Protein 4CSD (pdb70)

Solvent-accessible surface area: 22928 Å² total; per-residue (Å²): 216,84,18,8,33,6,9,14,13,19,41,37,87,109,8,15,5,28,0,0,21,5,59,138,24,124,0,60,7,22,3,57,63,30,204,34,34,97,89,16,82,2,87,30,78,0,83,17,3,8,15,12,21,25,63,68,71,116,50,23,33,4,34,0,0,3,1,59,54,89,87,8,36,6,44,10,61,67,55,138,32,41,73,160,17,72,9,84,82,38,39,5,10,13,12,19,39,36,92,111,8,16,5,27,0,0,11,6,56,142,29,134,1,59,8,48,2,60,62,25,198,32,38,100,90,9,80,2,95,41,82,0,91,14,2,7,15,12,21,23,70,63,73,120,50,24,31,5,32,0,0,2,2,47,67,82,8,33,6,36,9,58,69,52,142,30,38,26,128,19,28,10,64,39,108,34,40,105,78,4,35,4,10,13,12,20,40,37,102,102,8,16,4,26,0,0,5,5,17,120,24,138,0,47,7,43,2,34,66,33,114,8,9,101,94,15,85,2,96,35,91,0,45,10,1,8,14,11,22,23,66,70,69,117,51,24,32,5,32,0,0,3,0,68,30,100,87,15,26,6,40,9,66,66,53,141,29,46,73,141,18,72,14,71,62,144,134,36,8,36,5,8,14,13,20,38,39,85,107,7,16,5,26,1,0,17,5,63,145,22,90,0,56,6,40,3,57,66,31,202,32,36,100,93,15,85,2,86,30,69,0,82,13,3,7,14,11,21,26,63,70,70,119,48,22,33,5,32,0,0,2,3,33,33,122,78,7,32,7,33,9,64,64,52,141,30,45,72,148,19,71,10,82,91,131,57,34,37,5,10,14,12,20,42,37,89,109,10,15,5,28,1,0,19,2,48,144,30,85,0,59,7,47,2,57,52,30,194,34,32,45,96,16,67,3,78,10,68,0,88,14,2,8,15,12,22,25,71,66,74,116,51,25,33,4,33,0,0,1,2,35,34,105,61,8,33,6,33,10,38,68,36,58,2,13,72,159,20,71,9,83,39,107,32,40,105,70,3,31,4,8,13,12,20,40,37,100,102,10,15,5,27,1,0,5,6,20,130,28,140,1,49,6,46,2,59,62,24,200,30,38,103,88,10,83,2,89,39,92,0,46,10,2,8,15,12,22,22,64,67,68,116,51,23,33,5,32,0,0,4,0,68,34,104,86,15,33,6,34,9,58,70,49,147,30,45,80,144,18,74,10,83,85

Sequence (533 aa):
MSSVQTAATSWGTVPSIRVYTANNGKITERCWDGKGWYTGAFNEPGDNVSVTSWLVGSAIHIRVYASTGTTTTEWCWDGNGWTKGAYTSDQTAATSWGTVPSIRVYTANNGKITERCWDGKGWYTGAFNEPGDNVSVTSWLVGSAIHIRVYASTGTTTEWCWDGNGWTKGAYTSSTVPGDQTAATSWGTVPSIRVYTANNGKITERCWDGKGWYTGAFNEPGDNVSVTSWLVGSAIHIRVYASTGTTTTEWCWDGNGWTKGAYTATSSVQTAATSWGTVPSIRVYTANNGKITERCWDGKGWYTGAFNEPGDNVSVTSWLVGSAIHIRVYASTGTTTTEWCWDGNGWTKGAYTSPGDQTAATSWGTVPSIRVYTANNGKITERCWDGKGWYTGAFNEPGDNVSVTSWLVGSAIHIRVYASTGTTTTEWCWDGNGWTKGAYTSSTVPGDQQTAATSWGTVPSIRVYTANNGKITERCWDGKGWYTGAFNEPGDNVSVTSWLVGSAIHIRVYASTGTTTTEWCWDGNGWTKGAYTA

InterPro domains:
  IPR012475 Fucose-specific lectin [PF07938] (7-86)

Organism: Ralstonia nicotianae (strain ATCC BAA-1114 / GMI1000) (NCBI:txid267608)

Foldseek 3Di:
DQWWAKEKEWDDDLIKIWIWTADPFKIWIWIDDNPDIDTDPDIDGAREKYKEWDDDVPWIKIWMWGDDPQFTWIWIDGPDDTDTDDDDDAYKEKYWDDDLIKMWIWHADPQKIWIWIDPNPDIDTDPDIDGANEKYKEWDDDDPWIKIWMWGDACWTWIWIDGDDDIDTDPDGDDAHHPKYKEKYWDDDLIKIWIWIQHPFKIWIWIDRNDDIDTDPDIDTANYKYKYWDDDDPWIKIWMWGIGHHFTWIWIDGPPDIDTDPDDPD/DWWAKEKEWDDDLIKMWIWIADPFKIWIWIDRNDDIDTDPDIDGAREKYKEWDDDVPWIKIWMWGHALVATWIWIDGPDDIDTDPDDDVVKYKEKYWDDDLIKMWMWIADPQKIWIWIDDNPDIDTDPDIDGAREKYKEWDDDPNWIKIWIFGHAQAFTWIWIDGPDDIDTDDDGDGAHHPKYKEKYWDDDLIKMWIWIQHPFKIWIWIDDNPDIDTDPDIDGANYKYKYWDDDDPWIKIWMWGIDHHDTWIWIDGDPDIDTDPDDD

Secondary structure (DSSP, 8-state):
--B-EEEEEEETTTTEEEEEEEETTEEEEEEESSS-EEEEEEEEE-SEEEEEEEEETTEEEEEEEEEETTEEEEEEESSSSEEE------EEEEEEETTTTEEEEEEEETTEEEEEEESSS-EEEEEEEEE-SEEEEEEEEETTEEEEEEEEE---EEEEEESSSSEEE-S------TT-EEEEEEETTTTEEEEEEEETTEEEEEEESSS-EEEEEEEEE-SEEEEEEEEETTEEEEEEEEEEBTEEEEEEESSSSEEE------/-B-EEEEEEETTTTEEEEEEEETTEEEEEEESSS-EEEEEEEEE-SEEEEEEEEETTEEEEEEEEEETTEEEEEEESSSSEEE--------EEEEEEETTTTEEEEEEEETTEEEEEEESSS-EEEEEEEEE-SEEEEEEEEETTEEEEEEEEE-SS-EEEEEESSSSEEE--------TT-EEEEEEETTTTEEEEEEEETTEEEEEEESSS-EEEEEEEEE-SEEEEEEEEETTEEEEEEEEEEBTEEEEEEESSS-EEE-----

Nearest PDB structures (foldseek):
  4csd-assembly2_B  TM=1.000E+00  e=1.097E-44  Ralstonia solanacearum
  7e7v-assembly2_B  TM=9.942E-01  e=5.609E-43  Ralstonia solanacearum
  7e7v-assembly1_A  TM=9.937E-01  e=2.048E-42  Ralstonia solanacearum
  7e7v-assembly3_C  TM=9.936E-01  e=6.364E-41  Ralstonia solanacearum
  7e7w-assembly3_C  TM=9.956E-01  e=1.343E-40  Ralstonia solanacearum

B-factor: mean 14.59, std 8.82, range [5.54, 59.97]

Radius of gyration: 27.7 Å; Cα contacts (8 Å, |Δi|>4): 1555; chains: 2; bounding box: 58×45×82 Å

Structure (mmCIF, N/CA/C/O backbone):
data_4CSD
#
_entry.id   4CSD
#
_cell.length_a   36.420
_cell.length_b   75.910
_cell.length_c   85.780
_cell.angle_alpha   90.00
_cell.angle_beta   102.23
_cell.angle_gamma   90.00
#
_symmetry.space_group_name_H-M   'P 1 21 1'
#
loop_
_entity.id
_entity.type
_entity.pdbx_description
1 polymer 'FUCOSE-BINDING LECTIN PROTEIN'
2 non-polymer 'methyl alpha-L-fucopyranoside'
3 non-polymer GLYCEROL
4 water water
#
loop_
_atom_site.group_PDB
_atom_site.id
_atom_site.type_symbol
_atom_site.label_atom_id
_atom_site.label_alt_id
_atom_site.label_comp_id
_atom_site.label_asym_id
_atom_site.label_entity_id
_atom_site.label_seq_id
_atom_site.pdbx_PDB_ins_code
_atom_site.Cartn_x
_atom_site.Cartn_y
_atom_site.Cartn_z
_atom_site.occupancy
_atom_site.B_iso_or_equiv
_atom_site.auth_seq_id
_atom_site.auth_comp_id
_atom_site.auth_asym_id
_atom_site.auth_atom_id
_atom_site.pdbx_PDB_model_num
ATOM 1 N N . MET A 1 1 ? 18.934 -19.472 30.810 1.00 30.91 0 MET A N 1
ATOM 2 C CA . MET A 1 1 ? 17.908 -19.779 31.839 1.00 28.11 0 MET A CA 1
ATOM 3 C C . MET A 1 1 ? 17.811 -21.296 31.894 1.00 29.33 0 MET A C 1
ATOM 4 O O . MET A 1 1 ? 18.195 -21.954 30.959 1.00 31.45 0 MET A O 1
ATOM 9 N N . SER A 1 2 ? 17.375 -21.851 33.020 1.00 33.32 1 SER A N 1
ATOM 10 C CA . SER A 1 2 ? 17.269 -23.298 33.152 1.00 31.17 1 SER A CA 1
ATOM 11 C C . SER A 1 2 ? 16.124 -23.865 32.332 1.00 27.63 1 SER A C 1
ATOM 12 O O . SER A 1 2 ? 16.112 -25.074 32.093 1.00 30.94 1 SER A O 1
ATOM 15 N N . SER A 1 3 ? 15.159 -23.030 31.922 1.00 26.97 2 SER A N 1
ATOM 16 C CA . SER A 1 3 ? 14.124 -23.487 31.008 1.00 25.46 2 SER A CA 1
ATOM 17 C C . SER A 1 3 ? 13.416 -22.346 30.236 1.00 23.33 2 SER A C 1
ATOM 18 O O . SER A 1 3 ? 13.448 -21.161 30.568 1.00 23.51 2 SER A O 1
ATOM 21 N N . VAL A 1 4 ? 12.754 -22.734 29.171 1.00 21.47 3 VAL A N 1
ATOM 22 C CA . VAL A 1 4 ? 11.872 -21.812 28.523 1.00 18.86 3 VAL A CA 1
ATOM 23 C C . VAL A 1 4 ? 10.704 -21.544 29.535 1.00 18.63 3 VAL A C 1
ATOM 24 O O . VAL A 1 4 ? 10.566 -22.225 30.568 1.00 18.82 3 VAL A O 1
ATOM 28 N N . GLN A 1 5 ? 9.897 -20.541 29.228 1.00 12.72 4 GLN A N 1
ATOM 29 C CA . GLN A 1 5 ? 8.751 -20.161 30.017 1.00 10.84 4 GLN A CA 1
ATOM 30 C C . GLN A 1 5 ? 7.555 -20.177 29.093 1.00 10.06 4 GLN A C 1
ATOM 31 O O . GLN A 1 5 ? 7.622 -19.637 27.974 1.00 12.59 4 GLN A O 1
ATOM 37 N N . THR A 1 6 ? 6.450 -20.771 29.522 1.00 8.89 5 THR A N 1
ATOM 38 C CA . THR A 1 6 ? 5.285 -20.901 28.647 1.00 8.44 5 THR A CA 1
ATOM 39 C C . THR A 1 6 ? 4.028 -20.305 29.260 1.00 7.55 5 THR A C 1
ATOM 40 O O . THR A 1 6 ? 3.917 -20.070 30.477 1.00 8.66 5 THR A O 1
ATOM 44 N N . ALA A 1 7 ? 3.051 -20.095 28.386 1.00 7.24 6 ALA A N 1
ATOM 45 C CA . ALA A 1 7 ? 1.712 -19.667 28.781 1.00 6.96 6 ALA A CA 1
ATOM 46 C C . ALA A 1 7 ? 0.750 -20.329 27.822 1.00 6.60 6 ALA A C 1
ATOM 47 O O . ALA A 1 7 ? 1.078 -20.508 26.652 1.00 8.32 6 ALA A O 1
ATOM 49 N N . ALA A 1 8 ? -0.415 -20.749 28.284 1.00 6.60 7 ALA A N 1
ATOM 50 C CA . ALA A 1 8 ? -1.346 -21.518 27.471 1.00 6.46 7 ALA A CA 1
ATOM 51 C C . ALA A 1 8 ? -2.782 -21.014 27.635 1.00 6.20 7 ALA A C 1
ATOM 52 O O . ALA A 1 8 ? -3.166 -20.610 28.727 1.00 7.25 7 ALA A O 1
ATOM 54 N N . THR A 1 9 ? -3.565 -21.121 26.586 1.00 6.14 8 THR A N 1
ATOM 55 C CA . THR A 1 9 ? -4.989 -20.834 26.617 1.00 6.19 8 THR A CA 1
ATOM 56 C C . THR A 1 9 ? -5.688 -21.811 25.679 1.00 6.61 8 THR A C 1
ATOM 57 O O . THR A 1 9 ? -5.104 -22.385 24.796 1.00 7.22 8 THR A O 1
ATOM 61 N N . SER A 1 10 ? -6.976 -21.940 25.831 1.00 6.50 9 SER A N 1
ATOM 62 C CA . SER A 1 10 ? -7.767 -22.857 25.037 1.00 7.07 9 SER A CA 1
ATOM 63 C C . SER A 1 10 ? -9.199 -22.349 24.944 1.00 7.73 9 SER A C 1
ATOM 64 O O . SER A 1 10 ? -9.658 -21.577 25.775 1.00 8.53 9 SER A O 1
ATOM 67 N N . TRP A 1 11 ? -9.924 -22.788 23.941 1.00 7.11 10 TRP A N 1
ATOM 68 C CA . TRP A 1 11 ? -11.318 -22.405 23.753 1.00 8.20 10 TRP A CA 1
ATOM 69 C C . TRP A 1 11 ? -12.090 -23.463 23.036 1.00 8.71 10 TRP A C 1
ATOM 70 O O . TRP A 1 11 ? -11.580 -24.220 22.231 1.00 9.23 10 TRP A O 1
ATOM 81 N N . GLY A 1 12 ? -13.396 -23.422 23.284 1.00 10.35 11 GLY A N 1
ATOM 82 C CA . GLY A 1 12 ? -14.340 -24.347 22.650 1.00 12.98 11 GLY A CA 1
ATOM 83 C C . GLY A 1 12 ? -14.177 -25.783 23.146 1.00 12.13 11 GLY A C 1
ATOM 84 O O . GLY A 1 12 ? -13.549 -26.041 24.170 1.00 16.30 11 GLY A O 1
ATOM 85 N N . THR A 1 13 ? -14.790 -26.705 22.453 1.00 15.26 12 THR A N 1
ATOM 86 C CA . THR A 1 13 ? -14.760 -28.089 22.880 1.00 14.43 12 THR A CA 1
ATOM 87 C C . THR A 1 13 ? -13.939 -28.965 21.965 1.00 15.99 12 THR A C 1
ATOM 88 O O . THR A 1 13 ? -13.822 -30.146 22.235 1.00 19.20 12 THR A O 1
ATOM 92 N N . VAL A 1 14 ? -13.389 -28.420 20.866 1.00 13.89 13 VAL A N 1
ATOM 93 C CA . VAL A 1 14 ? -12.554 -29.219 19.998 1.00 12.55 13 VAL A CA 1
ATOM 94 C C . VAL A 1 14 ? -11.369 -29.827 20.781 1.00 12.98 13 VAL A C 1
ATOM 95 O O . VAL A 1 14 ? -11.163 -31.034 20.716 1.00 14.46 13 VAL A O 1
ATOM 99 N N . PRO A 1 15 ? -10.612 -29.045 21.537 1.00 11.77 14 PRO A N 1
ATOM 100 C CA . PRO A 1 15 ? -10.600 -27.595 21.611 1.00 10.72 14 PRO A CA 1
ATOM 101 C C . PRO A 1 15 ? -9.596 -27.017 20.630 1.00 9.02 14 PRO A C 1
ATOM 102 O O . PRO A 1 15 ? -8.853 -27.752 19.990 1.00 9.28 14 PRO A O 1
ATOM 106 N N . SER A 1 16 ? -9.518 -25.694 20.568 1.00 8.20 15 SER A N 1
ATOM 107 C CA . SER A 1 16 ? -8.298 -25.045 20.088 1.00 7.50 15 SER A CA 1
ATOM 108 C C . SER A 1 16 ? -7.425 -24.702 21.301 1.00 6.56 15 SER A C 1
ATOM 109 O O . SER A 1 16 ? -7.933 -24.319 22.338 1.00 7.63 15 SER A O 1
ATOM 112 N N . ILE A 1 17 ? -6.125 -24.857 21.168 1.00 6.33 16 ILE A N 1
ATOM 113 C CA . ILE A 1 17 ? -5.139 -24.512 22.188 1.00 5.88 16 ILE A CA 1
ATOM 114 C C . ILE A 1 17 ? -4.072 -23.643 21.568 1.00 5.74 16 ILE A C 1
ATOM 115 O O . ILE A 1 17 ? -3.670 -23.882 20.444 1.00 6.44 16 ILE A O 1
ATOM 120 N N . ARG A 1 18 ? -3.573 -22.677 22.311 1.00 6.50 17 ARG A N 1
ATOM 121 C CA . ARG A 1 18 ? -2.391 -21.890 21.899 1.00 6.04 17 ARG A CA 1
ATOM 122 C C . ARG A 1 18 ? -1.417 -21.913 23.034 1.00 5.66 17 ARG A C 1
ATOM 123 O O . ARG A 1 18 ? -1.806 -21.614 24.174 1.00 6.57 17 ARG A O 1
ATOM 131 N N . VAL A 1 19 ? -0.165 -22.252 22.765 1.00 5.83 18 VAL A N 1
ATOM 132 C CA . VAL A 1 19 ? 0.895 -22.265 23.755 1.00 6.28 18 VAL A CA 1
ATOM 133 C C . VAL A 1 19 ? 1.972 -21.300 23.295 1.00 5.89 18 VAL A C 1
ATOM 134 O O . VAL A 1 19 ? 2.512 -21.436 22.200 1.00 6.89 18 VAL A O 1
ATOM 138 N N . TYR A 1 20 ? 2.272 -20.334 24.139 1.00 6.76 19 TYR A N 1
ATOM 139 C CA . TYR A 1 20 ? 3.294 -19.327 23.863 1.00 6.92 19 TYR A CA 1
ATOM 140 C C . TYR A 1 20 ? 4.537 -19.672 24.644 1.00 7.55 19 TYR A C 1
ATOM 141 O O . TYR A 1 20 ? 4.437 -19.971 25.808 1.00 8.59 19 TYR A O 1
ATOM 150 N N . THR A 1 21 ? 5.699 -19.644 24.002 1.00 7.27 20 THR A N 1
ATOM 151 C CA . THR A 1 21 ? 6.966 -19.955 24.651 1.00 8.83 20 THR A CA 1
ATOM 152 C C . THR A 1 21 ? 7.927 -18.788 24.511 1.00 7.82 20 THR A C 1
ATOM 153 O O . THR A 1 21 ? 8.202 -18.374 23.400 1.00 8.59 20 THR A O 1
ATOM 157 N N . ALA A 1 22 ? 8.440 -18.297 25.623 1.00 8.68 21 ALA A N 1
ATOM 158 C CA . ALA A 1 22 ? 9.528 -17.332 25.678 1.00 9.02 21 ALA A CA 1
ATOM 159 C C . ALA A 1 22 ? 10.827 -18.087 25.751 1.00 9.98 21 ALA A C 1
ATOM 160 O O . ALA A 1 22 ? 11.050 -18.863 26.672 1.00 12.91 21 ALA A O 1
ATOM 162 N N . ASN A 1 23 ? 11.684 -17.867 24.773 1.00 10.47 22 ASN A N 1
ATOM 163 C CA . ASN A 1 23 ? 12.989 -18.511 24.727 1.00 14.01 22 ASN A CA 1
ATOM 164 C C . ASN A 1 23 ? 13.997 -17.492 24.263 1.00 10.95 22 ASN A C 1
ATOM 165 O O . ASN A 1 23 ? 13.931 -17.001 23.148 1.00 11.52 22 ASN A O 1
ATOM 170 N N . ASN A 1 24 ? 14.949 -17.190 25.128 1.00 12.11 23 ASN A N 1
ATOM 171 C CA . ASN A 1 24 ? 16.030 -16.261 24.834 1.00 14.57 23 ASN A CA 1
ATOM 172 C C . ASN A 1 24 ? 15.549 -14.982 24.159 1.00 11.92 23 ASN A C 1
ATOM 173 O O . ASN A 1 24 ? 16.039 -14.577 23.137 1.00 13.77 23 ASN A O 1
ATOM 178 N N . GLY A 1 25 ? 14.536 -14.384 24.764 1.00 11.21 24 GLY A N 1
ATOM 179 C CA . GLY A 1 25 ? 14.095 -13.097 24.376 1.00 11.71 24 GLY A CA 1
ATOM 180 C C . GLY A 1 25 ? 13.076 -13.038 23.251 1.00 10.61 24 GLY A C 1
ATOM 181 O O . GLY A 1 25 ? 12.673 -11.977 22.879 1.00 11.64 24 GLY A O 1
ATOM 182 N N . LYS A 1 26 ? 12.649 -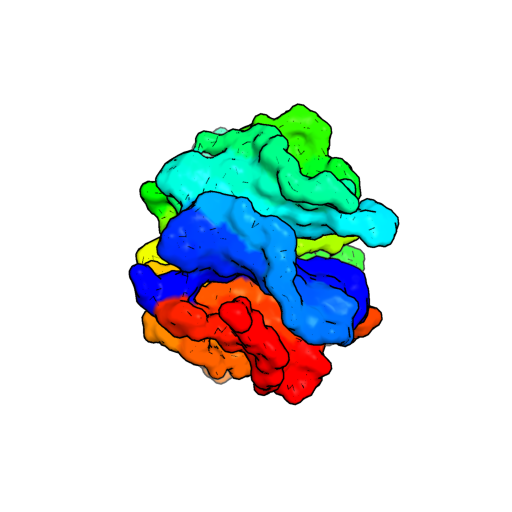14.175 22.721 1.00 9.03 25 LYS A N 1
ATOM 183 C CA . LYS A 1 26 ? 11.646 -14.236 21.694 1.00 9.76 25 LYS A CA 1
ATOM 184 C C . LYS A 1 26 ? 10.506 -15.138 22.119 1.00 8.69 25 LYS A C 1
ATOM 185 O O . LYS A 1 26 ? 10.719 -16.203 22.638 1.00 10.22 25 LYS A O 1
ATOM 191 N N . ILE A 1 27 ? 9.293 -14.676 21.864 1.00 8.09 26 ILE A N 1
ATOM 192 C CA . ILE A 1 27 ? 8.103 -15.460 22.128 1.00 8.84 26 ILE A CA 1
ATOM 193 C C . ILE A 1 27 ? 7.512 -15.942 20.821 1.00 8.41 26 ILE A C 1
ATOM 194 O O . ILE A 1 27 ? 7.297 -15.135 19.922 1.00 8.96 26 ILE A O 1
ATOM 199 N N . THR A 1 28 ? 7.271 -17.234 20.726 1.00 8.21 27 THR A N 1
ATOM 200 C CA . THR A 1 28 ? 6.644 -17.850 19.566 1.00 8.56 27 THR A CA 1
ATOM 201 C C . THR A 1 28 ? 5.448 -18.663 20.058 1.00 7.10 27 THR A C 1
ATOM 202 O O . THR A 1 28 ? 5.231 -18.795 21.263 1.00 8.20 27 THR A O 1
ATOM 206 N N . GLU A 1 29 ? 4.711 -19.243 19.126 1.00 7.78 28 GLU A N 1
ATOM 207 C CA . GLU A 1 29 ? 3.395 -19.802 19.361 1.00 7.09 28 GLU A CA 1
ATOM 208 C C . GLU A 1 29 ? 3.238 -21.136 18.653 1.00 6.53 28 GLU A C 1
ATOM 209 O O . GLU A 1 29 ? 3.578 -21.268 17.477 1.00 8.12 28 GLU A O 1
ATOM 215 N N . ARG A 1 30 ? 2.713 -22.129 19.375 1.00 6.43 29 ARG A N 1
ATOM 216 C CA . ARG A 1 30 ? 2.329 -23.418 18.816 1.00 6.66 29 ARG A CA 1
ATOM 217 C C . ARG A 1 30 ? 0.826 -23.544 18.979 1.00 6.65 29 ARG A C 1
ATOM 218 O O . ARG A 1 30 ? 0.278 -23.146 20.018 1.00 7.60 29 ARG A O 1
ATOM 226 N N . CYS A 1 31 ? 0.157 -24.132 18.009 1.00 6.75 30 CYS A N 1
ATOM 227 C CA . CYS A 1 31 ? -1.292 -24.104 17.878 1.00 7.08 30 CYS A CA 1
ATOM 228 C C . CYS A 1 31 ? -1.845 -25.481 17.670 1.00 6.69 30 CYS A C 1
ATOM 229 O O . CYS A 1 31 ? -1.290 -26.258 16.911 1.00 7.34 30 CYS A O 1
ATOM 232 N N . TRP A 1 32 ? -2.984 -25.745 18.289 1.00 7.13 31 TRP A N 1
ATOM 233 C CA . TRP A 1 32 ? -3.765 -26.954 18.054 1.00 6.67 31 TRP A CA 1
ATOM 234 C C . TRP A 1 32 ? -5.186 -26.569 17.705 1.00 7.45 31 TRP A C 1
ATOM 235 O O . TRP A 1 32 ? -5.773 -25.814 18.431 1.00 7.17 31 TRP A O 1
ATOM 246 N N . ASP A 1 33 ? -5.703 -27.045 16.589 1.00 7.76 32 ASP A N 1
ATOM 247 C CA . ASP A 1 33 ? -7.069 -26.843 16.210 1.00 8.41 32 ASP A CA 1
ATOM 248 C C . ASP A 1 33 ? -7.766 -28.196 15.956 1.00 9.40 32 ASP A C 1
ATOM 249 O O . ASP A 1 33 ? -8.795 -28.244 15.279 1.00 13.51 32 ASP A O 1
ATOM 254 N N . GLY A 1 34 ? -7.258 -29.277 16.533 1.00 8.96 33 GLY A N 1
ATOM 255 C CA . GLY A 1 34 ? -7.870 -30.595 16.426 1.00 9.49 33 GLY A CA 1
ATOM 256 C C . GLY A 1 34 ? -7.174 -31.589 15.547 1.00 10.29 33 GLY A C 1
ATOM 257 O O . GLY A 1 34 ? -7.475 -32.772 15.595 1.00 12.12 33 GLY A O 1
ATOM 258 N N . LYS A 1 35 ? -6.186 -31.144 14.773 1.00 10.13 34 LYS A N 1
ATOM 259 C CA . LYS A 1 35 ? -5.596 -31.917 13.690 1.00 11.55 34 LYS A CA 1
ATOM 260 C C . LYS A 1 35 ? -4.080 -31.745 13.611 1.00 10.44 34 LYS A C 1
ATOM 261 O O . LYS A 1 35 ? -3.550 -31.603 12.523 1.00 13.25 34 LYS A O 1
ATOM 267 N N . GLY A 1 36 ? -3.381 -31.723 14.719 1.00 10.13 35 GLY A N 1
ATOM 268 C CA . GLY A 1 36 ? -1.926 -31.611 14.797 1.00 9.60 35 GLY A CA 1
ATOM 269 C C . GLY A 1 36 ? -1.467 -30.220 15.225 1.00 8.53 35 GLY A C 1
ATOM 270 O O . GLY A 1 36 ? -2.074 -29.208 14.901 1.00 10.91 35 GLY A O 1
ATOM 271 N N . TRP A 1 37 ? -0.343 -30.201 15.890 1.00 8.10 36 TRP A N 1
ATOM 272 C CA . TRP A 1 37 ? 0.279 -28.975 16.295 1.00 8.04 36 TRP A CA 1
ATOM 273 C C . TRP A 1 37 ? 0.976 -28.318 15.133 1.00 8.50 36 TRP A C 1
ATOM 274 O O . TRP A 1 37 ? 1.584 -28.956 14.273 1.00 9.61 36 TRP A O 1
ATOM 285 N N . TYR A 1 38 ? 0.931 -26.984 15.125 1.00 8.51 37 TYR A N 1
ATOM 286 C CA . TYR A 1 38 ? 1.600 -26.196 14.082 1.00 8.20 37 TYR A CA 1
ATOM 287 C C . TYR A 1 38 ? 2.079 -24.860 14.637 1.00 7.64 37 TYR A C 1
ATOM 288 O O . TYR A 1 38 ? 1.655 -24.431 15.693 1.00 8.25 37 TYR A O 1
ATOM 297 N N . THR A 1 39 ? 3.003 -24.242 13.951 1.00 8.27 38 THR A N 1
ATOM 298 C CA . THR A 1 39 ? 3.540 -22.955 14.357 1.00 8.67 38 THR A CA 1
ATOM 299 C C . THR A 1 39 ? 2.636 -21.803 13.937 1.00 8.11 38 THR A C 1
ATOM 300 O O . THR A 1 39 ? 2.258 -21.699 12.788 1.00 9.32 38 THR A O 1
ATOM 304 N N . GLY A 1 40 ? 2.276 -20.979 14.909 1.00 8.49 39 GLY A N 1
ATOM 305 C CA . GLY A 1 40 ? 1.398 -19.868 14.676 1.00 7.83 39 GLY A CA 1
ATOM 306 C C . GLY A 1 40 ? 2.093 -18.616 14.187 1.00 7.09 39 GLY A C 1
ATOM 307 O O . GLY A 1 40 ? 3.303 -18.537 14.110 1.00 9.14 39 GLY A O 1
ATOM 308 N N . ALA A 1 41 ? 1.263 -17.640 13.902 1.00 8.04 40 ALA A N 1
ATOM 309 C CA . ALA A 1 41 ? 1.700 -16.341 13.417 1.00 8.78 40 ALA A CA 1
ATOM 310 C C . ALA A 1 41 ? 2.423 -15.506 14.466 1.00 8.98 40 ALA A C 1
ATOM 311 O O . ALA A 1 41 ? 3.146 -14.602 14.111 1.00 11.63 40 ALA A O 1
ATOM 313 N N . PHE A 1 42 ? 2.184 -15.742 15.746 1.00 8.91 41 PHE A N 1
ATOM 314 C CA . PHE A 1 42 ? 2.700 -14.866 16.796 1.00 7.97 41 PHE A CA 1
ATOM 315 C C . PHE A 1 42 ? 4.216 -14.926 16.862 1.00 9.05 41 PHE A C 1
ATOM 316 O O . PHE A 1 42 ? 4.791 -15.970 17.063 1.00 10.19 41 PHE A O 1
ATOM 324 N N . ASN A 1 43 ? 4.838 -13.756 16.784 1.00 9.54 42 ASN A N 1
ATOM 325 C CA . ASN A 1 43 ? 6.270 -13.669 17.007 1.00 10.38 42 ASN A CA 1
ATOM 326 C C . ASN A 1 43 ? 6.588 -12.282 17.519 1.00 11.09 42 ASN A C 1
ATOM 327 O O . ASN A 1 43 ? 6.419 -11.295 16.801 1.00 11.80 42 ASN A O 1
ATOM 332 N N . GLU A 1 44 ? 6.949 -12.184 18.791 1.00 8.70 43 GLU A N 1
ATOM 333 C CA . GLU A 1 44 ? 7.252 -10.906 19.406 1.00 8.92 43 GLU A CA 1
ATOM 334 C C . GLU A 1 44 ? 8.341 -11.053 20.427 1.00 8.77 43 GLU A C 1
ATOM 335 O O . GLU A 1 44 ? 8.473 -12.104 21.026 1.00 9.85 43 GLU A O 1
ATOM 341 N N . PRO A 1 45 ? 9.075 -9.944 20.713 1.00 9.81 44 PRO A N 1
ATOM 342 C CA . PRO A 1 45 ? 10.089 -10.016 21.743 1.00 9.85 44 PRO A CA 1
ATOM 343 C C . PRO A 1 45 ? 9.496 -10.162 23.137 1.00 10.23 44 PRO A C 1
ATOM 344 O O . PRO A 1 45 ? 8.411 -9.675 23.415 1.00 11.68 44 PRO A O 1
ATOM 348 N N . GLY A 1 46 ? 10.197 -10.877 23.976 1.00 10.34 45 GLY A N 1
ATOM 349 C CA . GLY A 1 46 ? 9.832 -11.017 25.361 1.00 12.31 45 GLY A CA 1
ATOM 350 C C . GLY A 1 46 ? 10.646 -12.074 26.065 1.00 10.76 45 GLY A C 1
ATOM 351 O O . GLY A 1 46 ? 10.989 -13.087 25.487 1.00 11.92 45 GLY A O 1
ATOM 352 N N . ASP A 1 47 ? 10.906 -11.853 27.359 1.00 12.39 46 ASP A N 1
ATOM 353 C CA . ASP A 1 47 ? 11.527 -12.837 28.211 1.00 13.75 46 ASP A CA 1
ATOM 354 C C . ASP A 1 47 ? 10.491 -13.591 29.039 1.00 12.62 46 ASP A C 1
ATOM 355 O O . ASP A 1 47 ? 10.790 -14.649 29.580 1.00 16.42 46 ASP A O 1
ATOM 360 N N . ASN A 1 48 ? 9.305 -12.995 29.172 1.00 12.69 47 ASN A N 1
ATOM 361 C CA . ASN A 1 48 ? 8.227 -13.519 30.002 1.00 12.45 47 ASN A CA 1
ATOM 362 C C . ASN A 1 48 ? 6.942 -13.344 29.255 1.00 11.10 47 ASN A C 1
ATOM 363 O O . ASN A 1 48 ? 6.764 -12.347 28.589 1.00 10.45 47 ASN A O 1
ATOM 368 N N . VAL A 1 49 ? 6.022 -14.290 29.404 1.00 9.70 48 VAL A N 1
ATOM 369 C CA . VAL A 1 49 ? 4.746 -14.236 28.718 1.00 8.01 48 VAL A CA 1
ATOM 370 C C . VAL A 1 49 ? 3.608 -14.729 29.594 1.00 7.42 48 VAL A C 1
ATOM 371 O O . VAL A 1 49 ? 3.738 -15.678 30.331 1.00 8.62 48 VAL A O 1
ATOM 375 N N . SER A 1 50 ? 2.467 -14.074 29.462 1.00 7.55 49 SER A N 1
ATOM 376 C CA . SER A 1 50 ? 1.195 -14.592 29.974 1.00 6.61 49 SER A CA 1
ATOM 377 C C . SER A 1 50 ? 0.146 -14.372 28.902 1.00 6.82 49 SER A C 1
ATOM 378 O O . SER A 1 50 ? 0.343 -13.610 27.942 1.00 7.15 49 SER A O 1
ATOM 381 N N . VAL A 1 51 ? -0.990 -15.045 29.037 1.00 6.17 50 VAL A N 1
ATOM 382 C CA . VAL A 1 51 ? -2.049 -15.012 28.035 1.00 6.04 50 VAL A CA 1
ATOM 383 C C . VAL A 1 51 ? -3.405 -15.163 28.690 1.00 5.55 50 VAL A C 1
ATOM 384 O O . VAL A 1 51 ? -3.550 -15.849 29.698 1.00 7.05 50 VAL A O 1
ATOM 388 N N . THR A 1 52 ? -4.420 -14.576 28.087 1.00 6.43 51 THR A N 1
ATOM 389 C CA . THR A 1 52 ? -5.839 -14.871 28.360 1.00 5.74 51 THR A CA 1
ATOM 390 C C . THR A 1 52 ? -6.599 -14.780 27.056 1.00 5.96 51 THR A C 1
ATOM 391 O O . THR A 1 52 ? -6.151 -14.147 26.114 1.00 6.87 51 THR A O 1
ATOM 395 N N . SER A 1 53 ? -7.773 -15.390 26.981 1.00 7.00 52 SER A N 1
ATOM 396 C CA . SER A 1 53 ? -8.588 -15.337 25.811 1.00 7.38 52 SER A CA 1
ATOM 397 C C . SER A 1 53 ? -10.043 -15.473 26.184 1.00 6.72 52 SER A C 1
ATOM 398 O O . SER A 1 53 ? -10.373 -15.982 27.234 1.00 7.03 52 SER A O 1
ATOM 401 N N . TRP A 1 54 ? -10.922 -15.097 25.275 1.00 6.13 53 TRP A N 1
ATOM 402 C CA . TRP A 1 54 ? -12.362 -15.199 25.443 1.00 6.94 53 TRP A CA 1
ATOM 403 C C . TRP A 1 54 ? -13.018 -15.270 24.060 1.00 7.50 53 TRP A C 1
ATOM 404 O O . TRP A 1 54 ? -12.506 -14.720 23.107 1.00 7.52 53 TRP A O 1
ATOM 415 N N . LEU A 1 55 ? -14.186 -15.897 24.012 1.00 8.39 54 LEU A N 1
ATOM 416 C CA . LEU A 1 55 ? -14.994 -15.969 22.806 1.00 8.51 54 LEU A CA 1
ATOM 417 C C . LEU A 1 55 ? -16.110 -14.908 22.824 1.00 9.04 54 LEU A C 1
ATOM 418 O O . LEU A 1 55 ? -16.656 -14.616 23.877 1.00 9.74 54 LEU A O 1
ATOM 423 N N . VAL A 1 56 ? -16.401 -14.340 21.659 1.00 9.58 55 VAL A N 1
ATOM 424 C CA . VAL A 1 56 ? -17.643 -13.637 21.447 1.00 11.27 55 VAL A CA 1
ATOM 425 C C . VAL A 1 56 ? -18.315 -14.390 20.326 1.00 11.06 55 VAL A C 1
ATOM 426 O O . VAL A 1 56 ? -17.843 -14.376 19.206 1.00 13.42 55 VAL A O 1
ATOM 430 N N . GLY A 1 57 ? -19.402 -15.090 20.624 1.00 13.21 56 GLY A N 1
ATOM 431 C CA . GLY A 1 57 ? -19.928 -16.024 19.623 1.00 16.77 56 GLY A CA 1
ATOM 432 C C . GLY A 1 57 ? -18.849 -17.050 19.249 1.00 13.80 56 GLY A C 1
ATOM 433 O O . GLY A 1 57 ? -18.254 -17.649 20.118 1.00 19.26 56 GLY A O 1
ATOM 434 N N . SER A 1 58 ? -18.573 -17.224 17.961 1.00 16.76 57 SER A N 1
ATOM 435 C CA . SER A 1 58 ? -17.550 -18.166 17.533 1.00 19.11 57 SER A CA 1
ATOM 436 C C . SER A 1 58 ? -16.182 -17.540 17.368 1.00 19.43 57 SER A C 1
ATOM 437 O O . SER A 1 58 ? -15.254 -18.238 16.981 1.00 22.65 57 SER A O 1
ATOM 440 N N . ALA A 1 59 ? -16.071 -16.235 17.617 1.00 16.29 58 ALA A N 1
ATOM 441 C CA . ALA A 1 59 ? -14.835 -15.504 17.387 1.00 13.99 58 ALA A CA 1
ATOM 442 C C . ALA A 1 59 ? -13.958 -15.483 18.627 1.00 11.79 58 ALA A C 1
ATOM 443 O O . ALA A 1 59 ? -14.374 -14.963 19.677 1.00 10.52 58 ALA A O 1
ATOM 445 N N . ILE A 1 60 ? -12.729 -15.952 18.481 1.00 10.65 59 ILE A N 1
ATOM 446 C CA . ILE A 1 60 ? -11.755 -15.896 19.568 1.00 8.30 59 ILE A CA 1
ATOM 447 C C . ILE A 1 60 ? -11.063 -14.532 19.622 1.00 8.44 59 ILE A C 1
ATOM 448 O O . ILE A 1 60 ? -10.741 -13.924 18.607 1.00 9.24 59 ILE A O 1
ATOM 453 N N . HIS A 1 61 ? -10.790 -14.106 20.827 1.00 8.11 60 HIS A N 1
ATOM 454 C CA . HIS A 1 61 ? -10.015 -12.910 21.116 1.00 7.78 60 HIS A CA 1
ATOM 455 C C . HIS A 1 61 ? -8.945 -13.348 22.089 1.00 6.72 60 HIS A C 1
ATOM 456 O O . HIS A 1 61 ? -9.247 -13.932 23.116 1.00 7.67 60 HIS A O 1
ATOM 463 N N . ILE A 1 62 ? -7.701 -13.032 21.776 1.00 5.80 61 ILE A N 1
ATOM 464 C CA . ILE A 1 62 ? -6.571 -13.438 22.583 1.00 6.23 61 ILE A CA 1
ATOM 465 C C . ILE A 1 62 ? -5.777 -12.193 22.977 1.00 5.80 61 ILE A C 1
ATOM 466 O O . ILE A 1 62 ? -5.616 -11.279 22.175 1.00 6.33 61 ILE A O 1
ATOM 471 N N . ARG A 1 63 ? -5.271 -12.152 24.183 1.00 6.14 62 ARG A N 1
ATOM 472 C CA . ARG A 1 63 ? -4.358 -11.098 24.675 1.00 6.39 62 ARG A CA 1
ATOM 473 C C . ARG A 1 63 ? -3.128 -11.751 25.262 1.00 6.09 62 ARG A C 1
ATOM 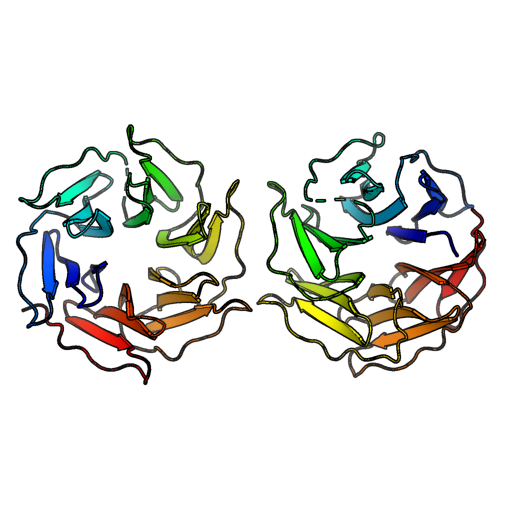474 O O . ARG A 1 63 ? -3.196 -12.563 26.189 1.00 6.34 62 ARG A O 1
ATOM 482 N N . VAL A 1 64 ? -1.977 -11.434 24.691 1.00 6.32 63 VAL A N 1
ATOM 483 C CA . VAL A 1 64 ? -0.684 -11.938 25.114 1.00 5.66 63 VAL A CA 1
ATOM 484 C C . VAL A 1 64 ? 0.114 -10.778 25.714 1.00 5.98 63 VAL A C 1
ATOM 485 O O . VAL A 1 64 ? 0.220 -9.740 25.084 1.00 6.74 63 VAL A O 1
ATOM 489 N N . TYR A 1 65 ? 0.623 -10.951 26.925 1.00 6.03 64 TYR A N 1
ATOM 490 C CA . TYR A 1 65 ? 1.394 -9.934 27.653 1.00 6.24 64 TYR A CA 1
ATOM 491 C C . TYR A 1 65 ? 2.848 -10.361 27.646 1.00 6.54 64 TYR A C 1
ATOM 492 O O . TYR A 1 65 ? 3.247 -11.351 28.262 1.00 7.63 64 TYR A O 1
ATOM 501 N N . ALA A 1 66 ? 3.620 -9.603 26.851 1.00 7.31 65 ALA A N 1
ATOM 502 C CA . ALA A 1 66 ? 5.005 -9.902 26.557 1.00 7.69 65 ALA A CA 1
ATOM 503 C C . ALA A 1 66 ? 5.867 -8.919 27.318 1.00 8.95 65 ALA A C 1
ATOM 504 O O . ALA A 1 66 ? 5.757 -7.721 27.069 1.00 10.35 65 ALA A O 1
ATOM 506 N N . SER A 1 67 ? 6.703 -9.419 28.202 1.00 10.43 66 SER A N 1
ATOM 507 C CA . SER A 1 67 ? 7.551 -8.557 29.012 1.00 11.50 66 SER A CA 1
ATOM 508 C C . SER A 1 67 ? 9.027 -8.738 28.658 1.00 12.80 66 SER A C 1
ATOM 509 O O . SER A 1 67 ? 9.544 -9.802 28.655 1.00 13.74 66 SER A O 1
ATOM 512 N N . THR A 1 68 ? 9.642 -7.603 28.404 1.00 18.50 67 THR A N 1
ATOM 513 C CA . THR A 1 68 ? 11.099 -7.399 28.477 1.00 23.38 67 THR A CA 1
ATOM 514 C C . THR A 1 68 ? 11.377 -6.243 29.582 1.00 37.40 67 THR A C 1
ATOM 515 O O . THR A 1 68 ? 11.033 -5.028 29.410 1.00 52.86 67 THR A O 1
ATOM 519 N N . GLY A 1 69 ? 12.022 -6.547 30.700 1.00 35.04 68 GLY A N 1
ATOM 520 C CA . GLY A 1 69 ? 12.226 -5.520 31.771 1.00 38.09 68 GLY A CA 1
ATOM 521 C C . GLY A 1 69 ? 10.902 -5.182 32.463 1.00 27.41 68 GLY A C 1
ATOM 522 O O . GLY A 1 69 ? 10.116 -6.086 32.699 1.00 27.46 68 GLY A O 1
ATOM 523 N N . THR A 1 70 ? 10.645 -3.899 32.749 1.00 31.39 69 THR A N 1
ATOM 524 C CA . THR A 1 70 ? 9.358 -3.473 33.310 1.00 26.06 69 THR A CA 1
ATOM 525 C C . THR A 1 70 ? 8.377 -3.035 32.252 1.00 30.94 69 THR A C 1
ATOM 526 O O . THR A 1 70 ? 7.277 -2.546 32.583 1.00 33.62 69 THR A O 1
ATOM 530 N N . THR A 1 71 ? 8.793 -3.200 30.987 1.00 29.72 70 THR A N 1
ATOM 531 C CA . THR A 1 71 ? 7.976 -2.942 29.806 1.00 27.20 70 THR A CA 1
ATOM 532 C C . THR A 1 71 ? 7.288 -4.167 29.231 1.00 25.99 70 THR A C 1
ATOM 533 O O . THR A 1 71 ? 7.874 -5.055 28.611 1.00 23.32 70 THR A O 1
ATOM 537 N N . THR A 1 72 ? 6.019 -4.111 29.468 1.00 20.39 71 THR A N 1
ATOM 538 C CA . THR A 1 72 ? 5.168 -5.176 29.084 1.00 15.06 71 THR A CA 1
ATOM 539 C C . THR A 1 72 ? 4.304 -4.645 27.961 1.00 14.41 71 THR A C 1
ATOM 540 O O . THR A 1 72 ? 3.722 -3.595 28.129 1.00 17.21 71 THR A O 1
ATOM 544 N N . THR A 1 73 ? 4.281 -5.322 26.810 1.00 10.80 72 THR A N 1
ATOM 545 C CA . THR A 1 73 ? 3.439 -4.961 25.702 1.00 9.68 72 THR A CA 1
ATOM 546 C C . THR A 1 73 ? 2.348 -5.981 25.560 1.00 7.59 72 THR A C 1
ATOM 547 O O . THR A 1 73 ? 2.610 -7.196 25.637 1.00 9.93 72 THR A O 1
ATOM 551 N N . GLU A 1 74 ? 1.122 -5.530 25.339 1.00 6.79 73 GLU A N 1
ATOM 552 C CA . GLU A 1 74 ? -0.031 -6.394 25.033 1.00 7.15 73 GLU A CA 1
ATOM 553 C C . GLU A 1 74 ? -0.205 -6.523 23.534 1.00 7.07 73 GLU A C 1
ATOM 554 O O . GLU A 1 74 ? -0.233 -5.556 22.801 1.00 8.64 73 GLU A O 1
ATOM 560 N N . TRP A 1 75 ? -0.286 -7.763 23.102 1.00 6.68 74 TRP A N 1
ATOM 561 C CA . TRP A 1 75 ? -0.531 -8.128 21.715 1.00 6.26 74 TRP A CA 1
ATOM 562 C C . TRP A 1 75 ? -1.932 -8.759 21.597 1.00 6.04 74 TRP A C 1
ATOM 563 O O . TRP A 1 75 ? -2.285 -9.611 22.417 1.00 7.68 74 TRP A O 1
ATOM 574 N N . CYS A 1 76 ? -2.699 -8.355 20.609 1.00 7.25 75 CYS A N 1
ATOM 575 C CA . CYS A 1 76 ? -4.100 -8.682 20.506 1.00 6.73 75 CYS A CA 1
ATOM 576 C C . CYS A 1 76 ? -4.396 -9.420 19.244 1.00 7.50 75 CYS A C 1
ATOM 577 O O . CYS A 1 76 ? -3.971 -9.026 18.181 1.00 7.90 75 CYS A O 1
ATOM 580 N N . TRP A 1 77 ? -5.147 -10.500 19.373 1.00 7.41 76 TRP A N 1
ATOM 581 C CA . TRP A 1 77 ? -5.682 -11.204 18.228 1.00 7.37 76 TRP A CA 1
ATOM 582 C C . TRP A 1 77 ? -7.189 -11.072 18.318 1.00 8.49 76 TRP A C 1
ATOM 583 O O . TRP A 1 77 ? -7.806 -11.461 19.316 1.00 9.66 76 TRP A O 1
ATOM 594 N N . ASP A 1 78 ? -7.804 -10.501 17.279 1.00 8.73 77 ASP A N 1
ATOM 595 C CA . ASP A 1 78 ? -9.232 -10.294 17.192 1.00 9.53 77 ASP A CA 1
ATOM 596 C C . ASP A 1 78 ? -9.768 -10.731 15.834 1.00 11.28 77 ASP A C 1
ATOM 597 O O . ASP A 1 78 ? -10.748 -10.205 15.378 1.00 17.49 77 ASP A O 1
ATOM 602 N N . GLY A 1 79 ? -9.140 -11.725 15.264 1.00 12.02 78 GLY A N 1
ATOM 603 C CA . GLY A 1 79 ? -9.593 -12.388 14.057 1.00 13.26 78 GLY A CA 1
ATOM 604 C C . GLY A 1 79 ? -8.794 -12.088 12.826 1.00 15.88 78 GLY A C 1
ATOM 605 O O . GLY A 1 79 ? -9.038 -12.691 11.788 1.00 20.75 78 GLY A O 1
ATOM 606 N N . ASN A 1 80 ? -7.823 -11.202 12.925 1.00 14.42 79 ASN A N 1
ATOM 607 C CA . ASN A 1 80 ? -7.081 -10.767 11.743 1.00 15.41 79 ASN A CA 1
ATOM 608 C C . ASN A 1 80 ? -5.748 -10.084 12.055 1.00 16.57 79 ASN A C 1
ATOM 609 O O . ASN A 1 80 ? -5.566 -8.874 11.795 1.00 21.36 79 ASN A O 1
ATOM 614 N N . GLY A 1 81 ? -4.811 -10.843 12.514 1.00 14.20 80 GLY A N 1
ATOM 615 C CA . GLY A 1 81 ? -3.500 -10.377 12.728 1.00 11.49 80 GLY A CA 1
ATOM 616 C C . GLY A 1 81 ? -3.294 -9.939 14.164 1.00 10.29 80 GLY A C 1
ATOM 617 O O . GLY A 1 81 ? -4.230 -9.513 14.862 1.00 11.33 80 GLY A O 1
ATOM 618 N N . TRP A 1 82 ? -2.075 -9.985 14.598 1.00 9.63 81 TRP A N 1
ATOM 619 C CA . TRP A 1 82 ? -1.698 -9.539 15.909 1.00 8.44 81 TRP A CA 1
ATOM 620 C C . TRP A 1 82 ? -1.464 -8.037 15.896 1.00 9.52 81 TRP A C 1
ATOM 621 O O . TRP A 1 82 ? -0.726 -7.541 15.061 1.00 13.94 81 TRP A O 1
ATOM 632 N N . THR A 1 83 ? -2.112 -7.341 16.803 1.00 8.17 82 THR A N 1
ATOM 633 C CA . THR A 1 83 ? -2.048 -5.889 16.858 1.00 8.40 82 THR A CA 1
ATOM 634 C C . THR A 1 83 ? -1.615 -5.431 18.225 1.00 8.29 82 THR A C 1
ATOM 635 O O . THR A 1 83 ? -1.753 -6.123 19.222 1.00 9.31 82 THR A O 1
ATOM 639 N N . LYS A 1 84 ? -1.067 -4.218 18.297 1.00 8.47 83 LYS A N 1
ATOM 640 C CA . LYS A 1 84 ? -0.569 -3.696 19.554 1.00 8.33 83 LYS A CA 1
ATOM 641 C C . LYS A 1 84 ? -1.708 -3.132 20.386 1.00 8.69 83 LYS A C 1
ATOM 642 O O . LYS A 1 84 ? -2.403 -2.238 19.966 1.00 8.87 83 LYS A O 1
ATOM 648 N N . GLY A 1 85 ? -1.852 -3.642 21.596 1.00 8.66 84 GLY A N 1
ATOM 649 C CA . GLY A 1 85 ? -2.921 -3.220 22.488 1.00 7.56 84 GLY A CA 1
ATOM 650 C C . GLY A 1 85 ? -2.575 -2.029 23.347 1.00 8.16 84 GLY A C 1
ATOM 651 O O . GLY A 1 85 ? -1.437 -1.587 23.428 1.00 8.44 84 GLY A O 1
ATOM 652 N N . ALA A 1 86 ? -3.582 -1.572 24.068 1.00 7.83 85 ALA A N 1
ATOM 653 C CA . ALA A 1 86 ? -3.486 -0.336 24.859 1.00 8.12 85 ALA A CA 1
ATOM 654 C C . ALA A 1 86 ? -2.865 -0.517 26.230 1.00 8.59 85 ALA A C 1
ATOM 655 O O . ALA A 1 86 ? -2.636 0.436 26.957 1.00 9.36 85 ALA A O 1
ATOM 657 N N . TYR A 1 87 ? -2.668 -1.737 26.670 1.00 7.63 86 TYR A N 1
ATOM 658 C CA . TYR A 1 87 ? -2.090 -1.989 27.995 1.00 7.80 86 TYR A CA 1
ATOM 659 C C . TYR A 1 87 ? -0.806 -1.247 28.233 1.00 9.02 86 TYR A C 1
ATOM 660 O O . TYR A 1 87 ? 0.091 -1.264 27.417 1.00 9.01 86 TYR A O 1
ATOM 669 N N . THR A 1 88 ? -0.740 -0.592 29.387 1.00 9.39 87 THR A N 1
ATOM 670 C CA . THR A 1 88 ? 0.490 -0.037 29.913 1.00 11.30 87 THR A CA 1
ATOM 671 C C . THR A 1 88 ? 0.608 -0.425 31.391 1.00 12.31 87 THR A C 1
ATOM 672 O O . THR A 1 88 ? -0.395 -0.668 32.043 1.00 12.76 87 THR A O 1
ATOM 676 N N . SER A 1 89 ? 1.834 -0.471 31.875 1.00 15.63 88 SER A N 1
ATOM 677 C CA . SER A 1 89 ? 2.155 -0.630 33.314 1.00 20.07 88 SER A CA 1
ATOM 678 C C . SER A 1 89 ? 3.406 0.226 33.698 1.00 27.66 88 SER A C 1
ATOM 679 O O . SER A 1 89 ? 4.307 0.474 32.867 1.00 27.61 88 SER A O 1
ATOM 682 N N . ASP A 1 95 ? 9.624 -7.786 34.804 1.00 25.58 94 ASP A N 1
ATOM 683 C CA . ASP A 1 95 ? 8.228 -8.090 35.130 1.00 18.99 94 ASP A CA 1
ATOM 684 C C . ASP A 1 95 ? 7.982 -9.622 34.921 1.00 17.84 94 ASP A C 1
ATOM 685 O O . ASP A 1 95 ? 8.480 -10.218 34.004 1.00 16.95 94 ASP A O 1
ATOM 690 N N . GLN A 1 96 ? 7.172 -10.233 35.755 1.00 11.44 95 GLN A N 1
ATOM 691 C CA . GLN A 1 96 ? 6.559 -11.543 35.473 1.00 9.99 95 GLN A CA 1
ATOM 692 C C . GLN A 1 96 ? 5.070 -11.322 35.627 1.00 8.55 95 GLN A C 1
ATOM 693 O O . GLN A 1 96 ? 4.660 -10.695 36.606 1.00 10.66 95 GLN A O 1
ATOM 699 N N . THR A 1 97 ? 4.245 -11.751 34.687 1.00 7.51 96 THR A N 1
ATOM 700 C CA . THR A 1 97 ? 2.832 -11.431 34.704 1.00 7.65 96 THR A CA 1
ATOM 701 C C . THR A 1 97 ? 1.959 -12.681 34.656 1.00 6.78 96 THR A C 1
ATOM 702 O O . THR A 1 97 ? 2.363 -13.764 34.317 1.00 7.90 96 THR A O 1
ATOM 706 N N . ALA A 1 98 ? 0.713 -12.457 35.004 1.00 6.31 97 ALA A N 1
ATOM 707 C CA . ALA A 1 98 ? -0.346 -13.450 34.931 1.00 6.93 97 ALA A CA 1
ATOM 708 C C . ALA A 1 98 ? -1.627 -12.710 34.549 1.00 6.91 97 ALA A C 1
ATOM 709 O O . ALA A 1 98 ? -1.793 -11.588 34.991 1.00 7.83 97 ALA A O 1
ATOM 711 N N . ALA A 1 99 ? -2.489 -13.286 33.746 1.00 5.93 98 ALA A N 1
ATOM 712 C CA . ALA A 1 99 ? -3.674 -12.613 33.248 1.00 6.17 98 ALA A CA 1
ATOM 713 C C . ALA A 1 99 ? -4.885 -13.509 33.326 1.00 5.93 98 ALA A C 1
ATOM 714 O O . ALA A 1 99 ? -4.782 -14.712 33.165 1.00 7.11 98 ALA A O 1
ATOM 716 N N . THR A 1 100 ? -6.029 -12.903 33.554 1.00 6.15 99 THR A N 1
ATOM 717 C CA . THR A 1 100 ? -7.317 -13.579 33.500 1.00 6.56 99 THR A CA 1
ATOM 718 C C . THR A 1 100 ? -8.356 -12.624 32.888 1.00 5.63 99 THR A C 1
ATOM 719 O O . THR A 1 100 ? -8.185 -11.416 32.900 1.00 6.76 99 THR A O 1
ATOM 723 N N . SER A 1 101 ? -9.452 -13.157 32.401 1.00 6.20 100 SER A N 1
ATOM 724 C CA . SER A 1 101 ? -10.515 -12.382 31.816 1.00 6.56 100 SER A CA 1
ATOM 725 C C . SER A 1 101 ? -11.852 -13.067 32.029 1.00 7.72 100 SER A C 1
ATOM 726 O O . SER A 1 101 ? -11.922 -14.258 32.211 1.00 8.53 100 SER A O 1
ATOM 729 N N . TRP A 1 102 ? -12.911 -12.305 31.969 1.00 7.19 101 TRP A N 1
ATOM 730 C CA . TRP A 1 102 ? -14.264 -12.843 32.097 1.00 8.25 101 TRP A CA 1
ATOM 731 C C . TRP A 1 102 ? -15.265 -12.030 31.343 1.00 8.74 101 TRP A C 1
ATOM 732 O O . TRP A 1 102 ? -15.076 -10.855 31.057 1.00 8.76 101 TRP A O 1
ATOM 743 N N . GLY A 1 103 ? -16.377 -12.675 31.037 1.00 9.37 102 GLY A N 1
ATOM 744 C CA . GLY A 1 103 ? -17.460 -12.055 30.293 1.00 10.45 102 GLY A CA 1
ATOM 745 C C . GLY A 1 103 ? -17.076 -11.758 28.849 1.00 9.99 102 GLY A C 1
ATOM 746 O O . GLY A 1 103 ? -16.103 -12.283 28.322 1.00 12.14 102 GLY A O 1
ATOM 747 N N . THR A 1 104 ? -17.869 -10.917 28.209 1.00 11.32 103 THR A N 1
ATOM 748 C CA . THR A 1 104 ? -17.714 -10.618 26.803 1.00 12.73 103 THR A CA 1
ATOM 749 C C . THR A 1 104 ? -17.386 -9.155 26.562 1.00 12.94 103 THR A C 1
ATOM 750 O O . THR A 1 104 ? -17.186 -8.773 25.423 1.00 15.84 103 THR A O 1
ATOM 754 N N . VAL A 1 105 ? -17.299 -8.332 27.606 1.00 11.74 104 VAL A N 1
ATOM 755 C CA . VAL A 1 105 ? -16.871 -6.942 27.409 1.00 11.18 104 VAL A CA 1
ATOM 756 C C . VAL A 1 105 ? -15.476 -6.892 26.773 1.00 11.01 104 VAL A C 1
ATOM 757 O O . VAL A 1 105 ? -15.265 -6.195 25.789 1.00 13.00 104 VAL A O 1
ATOM 761 N N . PRO A 1 106 ? -14.487 -7.610 27.319 1.00 8.90 105 PRO A N 1
ATOM 762 C CA . PRO A 1 106 ? -14.427 -8.357 28.563 1.00 8.32 105 PRO A CA 1
ATOM 763 C C . PRO A 1 106 ? -13.905 -7.489 29.696 1.00 7.80 105 PRO A C 1
ATOM 764 O O . PRO A 1 106 ? -13.490 -6.359 29.473 1.00 8.97 105 PRO A O 1
ATOM 768 N N . SER A 1 107 ? -13.852 -8.082 30.890 1.00 7.54 106 SER A N 1
ATOM 769 C CA . SER A 1 107 ? -12.992 -7.596 31.918 1.00 7.73 106 SER A CA 1
ATOM 770 C C . SER A 1 107 ? -11.704 -8.389 31.884 1.00 6.59 106 SER A C 1
ATOM 771 O O . SER A 1 107 ? -11.732 -9.604 31.686 1.00 7.85 106 SER A O 1
ATOM 774 N N . ILE A 1 108 ? -10.587 -7.704 32.084 1.00 6.96 107 ILE A N 1
ATOM 775 C CA . ILE A 1 108 ? -9.250 -8.335 32.165 1.00 6.61 107 ILE A CA 1
ATOM 776 C C . ILE A 1 108 ? -8.590 -7.895 33.439 1.00 6.27 107 ILE A C 1
ATOM 777 O O . ILE A 1 108 ? -8.692 -6.716 33.799 1.00 6.41 107 ILE A O 1
ATOM 782 N N . ARG A 1 109 ? -7.836 -8.788 34.073 1.00 5.54 108 ARG A N 1
ATOM 783 C CA . ARG A 1 109 ? -6.937 -8.398 35.163 1.00 6.22 108 ARG A CA 1
ATOM 784 C C . ARG A 1 109 ? -5.565 -8.930 34.859 1.00 6.46 108 ARG A C 1
ATOM 785 O O . ARG A 1 109 ? -5.434 -10.115 34.533 1.00 6.75 108 ARG A O 1
ATOM 793 N N . VAL A 1 110 ? -4.575 -8.069 34.919 1.00 6.09 109 VAL A N 1
ATOM 794 C CA . VAL A 1 110 ? -3.195 -8.460 34.715 1.00 6.68 109 VAL A CA 1
ATOM 795 C C . VAL A 1 110 ? -2.398 -8.208 35.981 1.00 6.27 109 VAL A C 1
ATOM 796 O O . VAL A 1 110 ? -2.372 -7.050 36.458 1.00 7.04 109 VAL A O 1
ATOM 800 N N . TYR A 1 111 ? -1.780 -9.224 36.547 1.00 6.73 110 TYR A N 1
ATOM 801 C CA . TYR A 1 111 ? -0.981 -9.130 37.778 1.00 6.21 110 TYR A CA 1
ATOM 802 C C . TYR A 1 111 ? 0.474 -9.130 37.377 1.00 7.42 110 TYR A C 1
ATOM 803 O O . TYR A 1 111 ? 0.858 -9.932 36.559 1.00 8.20 110 TYR A O 1
ATOM 812 N N . THR A 1 112 ? 1.252 -8.233 37.948 1.00 7.86 111 THR A N 1
ATOM 813 C CA . THR A 1 112 ? 2.692 -8.150 37.664 1.00 8.14 111 THR A CA 1
ATOM 814 C C . THR A 1 112 ? 3.472 -8.255 38.929 1.00 8.92 111 THR A C 1
ATOM 815 O O . THR A 1 112 ? 3.227 -7.479 39.872 1.00 9.93 111 THR A O 1
ATOM 819 N N . ALA A 1 113 ? 4.396 -9.210 38.978 1.00 9.13 112 ALA A N 1
ATOM 820 C CA . ALA A 1 113 ? 5.344 -9.343 40.086 1.00 10.08 112 ALA A CA 1
ATOM 821 C C . ALA A 1 113 ? 6.603 -8.613 39.656 1.00 11.34 112 ALA A C 1
ATOM 822 O O . ALA A 1 113 ? 7.180 -8.898 38.625 1.00 12.62 112 ALA A O 1
ATOM 824 N N . ASN A 1 114 ? 7.008 -7.633 40.456 1.00 12.89 113 ASN A N 1
ATOM 825 C CA . ASN A 1 114 ? 8.178 -6.844 40.147 1.00 15.47 113 ASN A CA 1
ATOM 826 C C . ASN A 1 114 ? 8.846 -6.470 41.475 1.00 15.20 113 ASN A C 1
ATOM 827 O O . ASN A 1 114 ? 8.199 -5.921 42.357 1.00 15.79 113 ASN A O 1
ATOM 832 N N . ASN A 1 115 ? 10.128 -6.809 41.634 1.00 18.09 114 ASN A N 1
ATOM 833 C CA . ASN A 1 115 ? 10.923 -6.396 42.822 1.00 20.20 114 ASN A CA 1
ATOM 834 C C . ASN A 1 115 ? 10.193 -6.812 44.109 1.00 17.48 114 ASN A C 1
ATOM 835 O O . ASN A 1 115 ? 10.165 -6.055 45.074 1.00 20.86 114 ASN A O 1
ATOM 840 N N . GLY A 1 116 ? 9.598 -8.003 44.106 1.00 18.76 115 GLY A N 1
ATOM 841 C CA . GLY A 1 116 ? 8.967 -8.569 45.314 1.00 16.91 115 GLY A CA 1
ATOM 842 C C . GLY A 1 116 ? 7.557 -8.115 45.625 1.00 15.54 115 GLY A C 1
ATOM 843 O O . GLY A 1 116 ? 7.005 -8.534 46.646 1.00 15.36 115 GLY A O 1
ATOM 844 N N . LYS A 1 117 ? 6.960 -7.325 44.743 1.00 13.64 116 LYS A N 1
ATOM 845 C CA . LYS A 1 117 ? 5.594 -6.874 44.922 1.00 13.52 116 LYS A CA 1
ATOM 846 C C . LYS A 1 117 ? 4.736 -7.222 43.743 1.00 11.09 116 LYS A C 1
ATOM 847 O O . LYS A 1 117 ? 5.182 -7.079 42.607 1.00 12.97 116 LYS A O 1
ATOM 853 N N . ILE A 1 118 ? 3.491 -7.609 43.997 1.00 10.44 117 ILE A N 1
ATOM 854 C CA . ILE A 1 118 ? 2.517 -7.849 42.961 1.00 9.68 117 ILE A CA 1
ATOM 855 C C . ILE A 1 118 ? 1.503 -6.726 42.959 1.00 9.37 117 ILE A C 1
ATOM 856 O O . ILE A 1 118 ? 0.919 -6.406 43.994 1.00 11.06 117 ILE A O 1
ATOM 861 N N . THR A 1 119 ? 1.301 -6.153 41.789 1.00 9.88 118 THR A N 1
ATOM 862 C CA . THR A 1 119 ? 0.302 -5.157 41.577 1.00 9.57 118 THR A CA 1
ATOM 863 C C . THR A 1 119 ? -0.640 -5.554 40.433 1.00 8.29 118 THR A C 1
ATOM 864 O O . THR A 1 119 ? -0.346 -6.513 39.703 1.00 9.16 118 THR A O 1
ATOM 868 N N . GLU A 1 120 ? -1.733 -4.831 40.231 1.00 7.69 119 GLU A N 1
ATOM 869 C CA . GLU A 1 120 ? -2.818 -5.245 39.359 1.00 7.39 119 GLU A CA 1
ATOM 870 C C . GLU A 1 120 ? -3.224 -4.128 38.443 1.00 6.84 119 GLU A C 1
ATOM 871 O O . GLU A 1 120 ? -3.421 -2.983 38.870 1.00 8.32 119 GLU A O 1
ATOM 877 N N . ARG A 1 121 ? -3.417 -4.441 37.168 1.00 7.01 120 ARG A N 1
ATOM 878 C CA . ARG A 1 121 ? -3.983 -3.538 36.195 1.00 7.75 120 ARG A CA 1
ATOM 879 C C . ARG A 1 121 ? -5.274 -4.138 35.675 1.00 7.22 120 ARG A C 1
ATOM 880 O O . ARG A 1 121 ? -5.365 -5.351 35.461 1.00 7.80 120 ARG A O 1
ATOM 888 N N . CYS A 1 122 ? -6.254 -3.302 35.426 1.00 7.38 121 CYS A N 1
ATOM 889 C CA . CYS A 1 122 ? -7.612 -3.683 35.178 1.00 6.88 121 CYS A CA 1
ATOM 890 C C . CYS A 1 122 ? -8.210 -3.034 33.952 1.00 7.32 121 CYS A C 1
ATOM 891 O O . CYS A 1 122 ? -8.059 -1.837 33.725 1.00 8.03 121 CYS A O 1
ATOM 894 N N . TRP A 1 123 ? -8.911 -3.827 33.165 1.00 7.37 122 TRP A N 1
ATOM 895 C CA . TRP A 1 123 ? -9.692 -3.337 32.041 1.00 7.30 122 TRP A CA 1
ATOM 896 C C . TRP A 1 123 ? -11.122 -3.791 32.255 1.00 7.92 122 TRP A C 1
ATOM 897 O O . TRP A 1 123 ? -11.372 -4.995 32.406 1.00 8.40 122 TRP A O 1
ATOM 908 N N . ASP A 1 124 ? -12.070 -2.856 32.223 1.00 8.85 123 ASP A N 1
ATOM 909 C CA . ASP A 1 124 ? -13.505 -3.151 32.281 1.00 10.30 123 ASP A CA 1
ATOM 910 C C . ASP A 1 124 ? -14.239 -2.547 31.084 1.00 10.40 123 ASP A C 1
ATOM 911 O O . ASP A 1 124 ? -15.439 -2.279 31.158 1.00 12.88 123 ASP A O 1
ATOM 916 N N . GLY A 1 125 ? -13.544 -2.342 29.979 1.00 10.38 124 GLY A N 1
ATOM 917 C CA . GLY A 1 125 ? -14.131 -1.874 28.733 1.00 11.19 124 GLY A CA 1
ATOM 918 C C . GLY A 1 125 ? -13.815 -0.463 28.331 1.00 10.83 124 GLY A C 1
ATOM 919 O O . GLY A 1 125 ? -14.108 -0.081 27.201 1.00 13.54 124 GLY A O 1
ATOM 920 N N . LYS A 1 126 ? -13.216 0.327 29.238 1.00 10.50 125 LYS A N 1
ATOM 921 C CA . LYS A 1 126 ? -13.164 1.776 29.111 1.00 11.71 125 LYS A CA 1
ATOM 922 C C . LYS A 1 126 ? -11.824 2.290 29.604 1.00 14.18 125 LYS A C 1
ATOM 923 O O . LYS A 1 126 ? -11.759 3.376 30.213 1.00 20.79 125 LYS A O 1
ATOM 929 N N . GLY A 1 127 ? -10.751 1.565 29.362 1.00 11.01 126 GLY A N 1
ATOM 930 C CA . GLY A 1 127 ? -9.416 1.996 29.732 1.00 10.24 126 GLY A CA 1
ATOM 931 C C . GLY A 1 127 ? -8.802 1.169 30.836 1.00 9.23 126 GLY A C 1
ATOM 932 O O . GLY A 1 127 ? -9.480 0.436 31.567 1.00 13.52 126 GLY A O 1
ATOM 933 N N . TRP A 1 128 ? -7.491 1.231 30.925 1.00 9.08 127 TRP A N 1
ATOM 934 C CA . TRP A 1 128 ? -6.735 0.501 31.970 1.00 8.62 127 TRP A CA 1
ATOM 935 C C . TRP A 1 128 ? -6.590 1.358 33.215 1.00 8.17 127 TRP A C 1
ATOM 936 O O . TRP A 1 128 ? -6.266 2.546 33.120 1.00 10.43 127 TRP A O 1
ATOM 947 N N . TYR A 1 129 ? -6.824 0.756 34.376 1.00 8.62 128 TYR A N 1
ATOM 948 C CA . TYR A 1 129 ? -6.627 1.414 35.651 1.00 9.52 128 TYR A CA 1
ATOM 949 C C . TYR A 1 129 ? -5.917 0.483 36.617 1.00 9.17 128 TYR A C 1
ATOM 950 O O . TYR A 1 129 ? -5.830 -0.729 36.409 1.00 9.45 128 TYR A O 1
ATOM 959 N N . THR A 1 130 ? -5.384 1.030 37.683 1.00 9.58 129 THR A N 1
ATOM 960 C CA . THR A 1 130 ? -4.705 0.268 38.705 1.00 9.00 129 THR A CA 1
ATOM 961 C C . THR A 1 130 ? -5.693 -0.211 39.747 1.00 8.95 129 THR A C 1
ATOM 962 O O . THR A 1 130 ? -6.449 0.555 40.337 1.00 10.42 129 THR A O 1
ATOM 966 N N . GLY A 1 131 ? -5.705 -1.524 39.956 1.00 9.02 130 GLY A N 1
ATOM 967 C CA . GLY A 1 131 ? -6.645 -2.164 40.844 1.00 10.46 130 GLY A CA 1
ATOM 968 C C . GLY A 1 131 ? -6.205 -2.089 42.292 1.00 9.23 130 GLY A C 1
ATOM 969 O O . GLY A 1 131 ? -5.093 -1.690 42.639 1.00 9.91 130 GLY A O 1
ATOM 970 N N . ALA A 1 132 ? -7.102 -2.558 43.147 1.00 8.92 131 ALA A N 1
ATOM 971 C CA . ALA A 1 132 ? -6.882 -2.560 44.577 1.00 10.19 131 ALA A CA 1
ATOM 972 C C . ALA A 1 132 ? -5.876 -3.580 45.041 1.00 10.19 131 ALA A C 1
ATOM 973 O O . ALA A 1 132 ? -5.354 -3.466 46.140 1.00 12.27 131 ALA A O 1
ATOM 975 N N . PHE A 1 133 ? -5.575 -4.627 44.243 1.00 9.52 132 PHE A N 1
ATOM 976 C CA . PHE A 1 133 ? -4.687 -5.668 44.717 1.00 9.79 132 PHE A CA 1
ATOM 977 C C . PHE A 1 133 ? -3.237 -5.214 44.882 1.00 9.82 132 PHE A C 1
ATOM 978 O O . PHE A 1 133 ? -2.617 -4.769 43.926 1.00 10.25 132 PHE A O 1
ATOM 986 N N . ASN A 1 134 ? -2.675 -5.426 46.063 1.00 10.35 133 ASN A N 1
ATOM 987 C CA . ASN A 1 134 ? -1.269 -5.150 46.311 1.00 10.90 133 ASN A CA 1
ATOM 988 C C . ASN A 1 134 ? -0.822 -6.141 47.356 1.00 11.80 133 ASN A C 1
ATOM 989 O O . ASN A 1 134 ? -1.279 -6.062 48.503 1.00 13.69 133 ASN A O 1
ATOM 994 N N . GLU A 1 135 ? 0.006 -7.104 46.982 1.00 11.02 134 GLU A N 1
ATOM 995 C CA . GLU A 1 135 ? 0.482 -8.121 4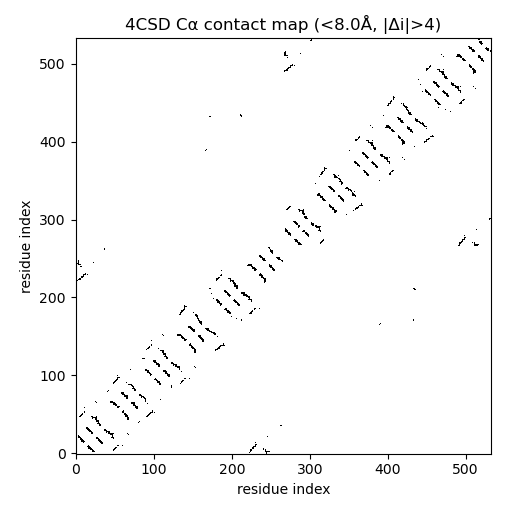7.896 1.00 11.64 134 GLU A CA 1
ATOM 996 C C . GLU A 1 135 ? 1.923 -8.474 47.540 1.00 11.95 134 GLU A C 1
ATOM 997 O O . GLU A 1 135 ? 2.323 -8.388 46.366 1.00 12.22 134 GLU A O 1
ATOM 1003 N N . PRO A 1 136 ? 2.694 -8.956 48.528 1.00 11.75 135 PRO A N 1
ATOM 1004 C CA . PRO A 1 136 ? 4.033 -9.384 48.226 1.00 12.07 135 PRO A CA 1
ATOM 1005 C C . PRO A 1 136 ? 4.080 -10.605 47.341 1.00 12.60 135 PRO A C 1
ATOM 1006 O O . PRO A 1 136 ? 3.213 -11.486 47.412 1.00 13.64 135 PRO A O 1
ATOM 1010 N N . GLY A 1 137 ? 5.084 -10.657 46.490 1.00 13.65 136 GLY A N 1
ATOM 1011 C CA . GLY A 1 137 ? 5.313 -11.852 45.712 1.00 15.23 136 GLY A CA 1
ATOM 1012 C C . GLY A 1 137 ? 6.392 -11.637 44.694 1.00 14.88 136 GLY A C 1
ATOM 1013 O O . GLY A 1 137 ? 6.521 -10.553 44.110 1.00 15.52 136 GLY A O 1
ATOM 1014 N N . ASP A 1 138 ? 7.127 -12.720 44.466 1.00 14.69 137 ASP A N 1
ATOM 1015 C CA . ASP A 1 138 ? 8.122 -12.793 43.401 1.00 14.30 137 ASP A CA 1
ATOM 1016 C C . ASP A 1 138 ? 7.585 -13.473 42.142 1.00 14.33 137 ASP A C 1
ATOM 1017 O O . ASP A 1 138 ? 8.168 -13.318 41.074 1.00 17.25 137 ASP A O 1
ATOM 1022 N N . ASN A 1 139 ? 6.506 -14.241 42.301 1.00 12.33 138 ASN A N 1
ATOM 1023 C CA . ASN A 1 139 ? 5.887 -14.977 41.203 1.00 13.01 138 ASN A CA 1
ATOM 1024 C C . ASN A 1 139 ? 4.402 -14.969 41.405 1.00 11.62 138 ASN A C 1
ATOM 1025 O O . ASN A 1 139 ? 3.926 -15.003 42.546 1.00 11.85 138 ASN A O 1
ATOM 1030 N N . VAL A 1 140 ? 3.657 -14.888 40.307 1.00 9.44 139 VAL A N 1
ATOM 1031 C CA . VAL A 1 140 ? 2.230 -14.840 40.382 1.00 8.98 139 VAL A CA 1
ATOM 1032 C C . VAL A 1 140 ? 1.596 -15.697 39.327 1.00 8.36 139 VAL A C 1
ATOM 1033 O O . VAL A 1 140 ? 2.051 -15.787 38.180 1.00 9.62 139 VAL A O 1
ATOM 1037 N N . SER A 1 141 ? 0.510 -16.348 39.724 1.00 8.60 140 SER A N 1
ATOM 1038 C CA . SER A 1 141 ? -0.449 -16.980 38.803 1.00 7.27 140 SER A CA 1
ATOM 1039 C C . SER A 1 141 ? -1.857 -16.604 39.195 1.00 6.99 140 SER A C 1
ATOM 1040 O O . SER A 1 141 ? -2.080 -16.165 40.311 1.00 7.99 140 SER A O 1
ATOM 1043 N N . VAL A 1 142 ? -2.809 -16.832 38.305 1.00 6.54 141 VAL A N 1
ATOM 1044 C CA . VAL A 1 142 ? -4.201 -16.443 38.580 1.00 6.51 141 VAL A CA 1
ATOM 1045 C C . VAL A 1 142 ? -5.165 -17.360 37.852 1.00 7.17 141 VAL A C 1
ATOM 1046 O O . VAL A 1 142 ? -4.870 -17.867 36.763 1.00 8.32 141 VAL A O 1
ATOM 1050 N N . THR A 1 143 ? -6.346 -17.530 38.430 1.00 7.04 142 THR A N 1
ATOM 1051 C CA . THR A 1 143 ? -7.472 -18.110 37.752 1.00 7.35 142 THR A CA 1
ATOM 1052 C C . THR A 1 143 ? -8.724 -17.366 38.227 1.00 6.83 142 THR A C 1
ATOM 1053 O O . THR A 1 143 ? -8.720 -16.768 39.276 1.00 7.86 142 THR A O 1
ATOM 1057 N N . SER A 1 144 ? -9.797 -17.437 37.464 1.00 6.85 143 SER A N 1
ATOM 1058 C CA . SER A 1 144 ? -11.051 -16.827 37.851 1.00 7.89 143 SER A CA 1
ATOM 1059 C C . SER A 1 144 ? -12.196 -17.590 37.240 1.00 7.94 143 SER A C 1
ATOM 1060 O O . SER A 1 144 ? -12.032 -18.318 36.248 1.00 7.67 143 SER A O 1
ATOM 1063 N N . TRP A 1 145 ? -13.391 -17.379 37.790 1.00 8.50 144 TRP A N 1
ATOM 1064 C CA . TRP A 1 145 ? -14.599 -17.988 37.311 1.00 9.18 144 TRP A CA 1
ATOM 1065 C C . TRP A 1 145 ? -15.784 -17.129 37.666 1.00 10.55 144 TRP A C 1
ATOM 1066 O O . TRP A 1 145 ? -15.788 -16.451 38.676 1.00 10.83 144 TRP A O 1
ATOM 1077 N N . LEU A 1 146 ? -16.820 -17.258 36.844 1.00 13.71 145 LEU A N 1
ATOM 1078 C CA . LEU A 1 146 ? -18.080 -16.580 37.106 1.00 17.38 145 LEU A CA 1
ATOM 1079 C C . LEU A 1 146 ? -19.082 -17.531 37.721 1.00 22.14 145 LEU A C 1
ATOM 1080 O O . LEU A 1 146 ? -19.177 -18.721 37.349 1.00 24.14 145 LEU A O 1
ATOM 1085 N N . VAL A 1 147 ? -19.850 -17.013 38.668 1.00 21.63 146 VAL A N 1
ATOM 1086 C CA . VAL A 1 147 ? -21.007 -17.723 39.226 1.00 23.62 146 VAL A CA 1
ATOM 1087 C C . VAL A 1 147 ? -22.135 -16.752 38.958 1.00 25.24 146 VAL A C 1
ATOM 1088 O O . VAL A 1 147 ? -22.220 -15.732 39.606 1.00 24.73 146 VAL A O 1
ATOM 1092 N N . GLY A 1 148 ? -22.963 -17.070 37.971 1.00 27.42 147 GLY A N 1
ATOM 1093 C CA . GLY A 1 148 ? -23.942 -16.132 37.452 1.00 29.93 147 GLY A CA 1
ATOM 1094 C C . GLY A 1 148 ? -23.255 -14.852 37.029 1.00 28.10 147 GLY A C 1
ATOM 1095 O O . GLY A 1 148 ? -22.407 -14.850 36.137 1.00 30.78 147 GLY A O 1
ATOM 1096 N N . SER A 1 149 ? -23.584 -13.759 37.704 1.00 24.84 148 SER A N 1
ATOM 1097 C CA . SER A 1 149 ? -22.970 -12.477 37.378 1.00 25.73 148 SER A CA 1
ATOM 1098 C C . SER A 1 149 ? -21.728 -12.150 38.213 1.00 28.85 148 SER A C 1
ATOM 1099 O O . SER A 1 149 ? -21.055 -11.170 37.951 1.00 32.23 148 SER A O 1
ATOM 1102 N N . ALA A 1 150 ? -21.424 -12.981 39.195 1.00 21.54 149 ALA A N 1
ATOM 1103 C CA . ALA A 1 150 ? -20.402 -12.625 40.160 1.00 21.16 149 ALA A CA 1
ATOM 1104 C C . ALA A 1 150 ? -19.037 -13.233 39.817 1.00 14.46 149 ALA A C 1
ATOM 1105 O O . ALA A 1 150 ? -18.952 -14.454 39.611 1.00 14.32 149 ALA A O 1
ATOM 1107 N N . ILE A 1 151 ? -17.992 -12.413 39.738 1.00 15.17 150 ILE A N 1
ATOM 1108 C CA . ILE A 1 151 ? -16.635 -12.891 39.467 1.00 11.99 150 ILE A CA 1
ATOM 1109 C C . ILE A 1 151 ? -15.970 -13.316 40.762 1.00 10.99 150 ILE A C 1
ATOM 1110 O O . ILE A 1 151 ? -16.074 -12.697 41.805 1.00 12.66 150 ILE A O 1
ATOM 1115 N N . HIS A 1 152 ? -15.218 -14.382 40.638 1.00 9.39 151 HIS A N 1
ATOM 1116 C CA . HIS A 1 152 ? -14.350 -14.892 41.672 1.00 9.10 151 HIS A CA 1
ATOM 1117 C C . HIS A 1 152 ? -12.949 -15.026 41.130 1.00 8.48 151 HIS A C 1
ATOM 1118 O O . HIS A 1 152 ? -12.779 -15.602 40.065 1.00 9.72 151 HIS A O 1
ATOM 1125 N N . ILE A 1 153 ? -11.963 -14.472 41.830 1.00 7.35 152 ILE A N 1
ATOM 1126 C CA . ILE A 1 153 ? -10.559 -14.464 41.368 1.00 7.09 152 ILE A CA 1
ATOM 1127 C C . ILE A 1 153 ? -9.720 -15.113 42.429 1.00 6.89 152 ILE A C 1
ATOM 1128 O O . ILE A 1 153 ? -9.934 -14.865 43.620 1.00 7.66 152 ILE A O 1
ATOM 1133 N N . ARG A 1 154 ? -8.778 -15.939 42.012 1.00 6.75 153 ARG A N 1
ATOM 1134 C CA . ARG A 1 154 ? -7.797 -16.486 42.909 1.00 6.91 153 ARG A CA 1
ATOM 1135 C C . ARG A 1 154 ? -6.402 -16.181 42.377 1.00 6.56 153 ARG A C 1
ATOM 1136 O O . ARG A 1 154 ? -6.065 -16.557 41.267 1.00 7.66 153 ARG A O 1
ATOM 1144 N N . VAL A 1 155 ? -5.612 -15.455 43.153 1.00 6.84 154 VAL A N 1
ATOM 1145 C CA . VAL A 1 155 ? -4.250 -15.106 42.835 1.00 7.13 154 VAL A CA 1
ATOM 1146 C C . VAL A 1 155 ? -3.315 -15.880 43.721 1.00 7.54 154 VAL A C 1
ATOM 1147 O O . VAL A 1 155 ? -3.435 -15.855 44.943 1.00 9.29 154 VAL A O 1
ATOM 1151 N N . TYR A 1 156 ? -2.340 -16.550 43.116 1.00 8.30 155 TYR A N 1
ATOM 1152 C CA . TYR A 1 156 ? -1.389 -17.369 43.856 1.00 8.84 155 TYR A CA 1
ATOM 1153 C C . TYR A 1 156 ? -0.042 -16.644 43.853 1.00 8.61 155 TYR A C 1
ATOM 1154 O O . TYR A 1 156 ? 0.608 -16.533 42.810 1.00 8.54 155 TYR A O 1
ATOM 1163 N N . ALA A 1 157 ? 0.302 -16.069 45.011 1.00 9.41 156 ALA A N 1
ATOM 1164 C CA . ALA A 1 157 ? 1.467 -15.217 45.152 1.00 11.13 156 ALA A CA 1
ATOM 1165 C C . ALA A 1 157 ? 2.570 -15.983 45.869 1.00 12.58 156 ALA A C 1
ATOM 1166 O O . ALA A 1 157 ? 2.370 -16.421 47.025 1.00 14.19 156 ALA A O 1
ATOM 1168 N N . SER A 1 158 ? 3.727 -16.151 45.237 1.00 12.25 157 SER A N 1
ATOM 1169 C CA . SER A 1 158 ? 4.780 -16.900 45.896 1.00 13.30 157 SER A CA 1
ATOM 1170 C C . SER A 1 158 ? 5.900 -15.984 46.287 1.00 16.66 157 SER A C 1
ATOM 1171 O O . SER A 1 158 ? 6.381 -15.211 45.494 1.00 14.96 157 SER A O 1
ATOM 1174 N N . THR A 1 159 ? 6.292 -16.089 47.542 1.00 20.04 158 THR A N 1
ATOM 1175 C CA . THR A 1 159 ? 7.528 -15.471 48.032 1.00 24.57 158 THR A CA 1
ATOM 1176 C C . THR A 1 159 ? 8.414 -16.548 48.625 1.00 35.42 158 THR A C 1
ATOM 1177 O O . THR A 1 159 ? 8.160 -17.733 48.456 1.00 43.37 158 THR A O 1
ATOM 1181 N N . GLY A 1 160 ? 9.455 -16.105 49.323 1.00 36.17 159 GLY A N 1
ATOM 1182 C CA . GLY A 1 160 ? 10.245 -16.914 50.284 1.00 36.75 159 GLY A CA 1
ATOM 1183 C C . GLY A 1 160 ? 10.015 -18.416 50.417 1.00 37.16 159 GLY A C 1
ATOM 1184 O O . GLY A 1 160 ? 9.073 -18.884 51.111 1.00 46.41 159 GLY A O 1
ATOM 1185 N N . THR A 1 162 ? 6.778 -20.289 49.924 1.00 32.36 161 THR A N 1
ATOM 1186 C CA . THR A 1 162 ? 5.414 -20.174 50.408 1.00 20.56 161 THR A CA 1
ATOM 1187 C C . THR A 1 162 ? 4.584 -19.502 49.340 1.00 18.40 161 THR A C 1
ATOM 1188 O O . THR A 1 162 ? 4.926 -18.430 48.851 1.00 21.95 161 THR A O 1
ATOM 1192 N N . THR A 1 163 ? 3.471 -20.139 49.038 1.00 15.08 162 THR A N 1
ATOM 1193 C CA . THR A 1 163 ? 2.504 -19.592 48.125 1.00 13.34 162 THR A CA 1
ATOM 1194 C C . THR A 1 163 ? 1.308 -19.215 48.962 1.00 13.21 162 THR A C 1
ATOM 1195 O O . THR A 1 163 ? 0.786 -20.065 49.668 1.00 14.52 162 THR A O 1
ATOM 1199 N N . THR A 1 164 ? 0.881 -17.959 48.868 1.00 11.75 163 THR A N 1
ATOM 1200 C CA . THR A 1 164 ? -0.320 -17.476 49.494 1.00 12.51 163 THR A CA 1
ATOM 1201 C C . THR A 1 164 ? -1.380 -17.284 48.429 1.00 9.51 163 THR A C 1
ATOM 1202 O O . THR A 1 164 ? -1.130 -16.639 47.417 1.00 10.36 163 THR A O 1
ATOM 1206 N N . GLU A 1 165 ? -2.576 -17.766 48.690 1.00 9.21 164 GLU A N 1
ATOM 1207 C CA . GLU A 1 165 ? -3.725 -17.546 47.826 1.00 8.90 164 GLU A CA 1
ATOM 1208 C C . GLU A 1 165 ? -4.493 -16.334 48.314 1.00 8.33 164 GLU A C 1
ATOM 1209 O O . GLU A 1 165 ? -4.817 -16.222 49.485 1.00 11.08 164 GLU A O 1
ATOM 1215 N N . TRP A 1 166 ? -4.803 -15.434 47.402 1.00 8.80 165 TRP A N 1
ATOM 1216 C CA . TRP A 1 166 ? -5.609 -14.265 47.645 1.00 8.77 165 TRP A CA 1
ATOM 1217 C C . TRP A 1 166 ? -6.900 -14.386 46.868 1.00 8.54 165 TRP A C 1
ATOM 1218 O O . TRP A 1 166 ? -6.879 -14.744 45.681 1.00 9.05 165 TRP A O 1
ATOM 1229 N N . CYS A 1 167 ? -8.033 -14.070 47.485 1.00 9.10 166 CYS A N 1
ATOM 1230 C CA . CYS A 1 167 ? -9.353 -14.368 47.006 1.00 8.58 166 CYS A CA 1
ATOM 1231 C C . CYS A 1 167 ? -10.190 -13.144 46.834 1.00 8.80 166 CYS A C 1
ATOM 1232 O O . CYS A 1 167 ? -10.356 -12.381 47.798 1.00 10.53 166 CYS A O 1
ATOM 1235 N N . TRP A 1 168 ? -10.741 -12.906 45.645 1.00 8.57 167 TRP A N 1
ATOM 1236 C CA . TRP A 1 168 ? -11.723 -11.852 45.430 1.00 9.69 167 TRP A CA 1
ATOM 1237 C C . TRP A 1 168 ? -13.037 -12.541 45.177 1.00 9.71 167 TRP A C 1
ATOM 1238 O O . TRP A 1 168 ? -13.168 -13.343 44.273 1.00 10.22 167 TRP A O 1
ATOM 1249 N N . ASP A 1 169 ? -14.027 -12.216 45.985 1.00 10.80 168 ASP A N 1
ATOM 1250 C CA . ASP A 1 169 ? -15.359 -12.761 45.864 1.00 12.30 168 ASP A CA 1
ATOM 1251 C C . ASP A 1 169 ? -16.434 -11.652 45.947 1.00 14.93 168 ASP A C 1
ATOM 1252 O O . ASP A 1 169 ? -17.572 -11.922 46.354 1.00 20.69 168 ASP A O 1
ATOM 1257 N N . GLY A 1 170 ? -16.096 -10.427 45.547 1.00 15.35 169 GLY A N 1
ATOM 1258 C CA . GLY A 1 170 ? -17.112 -9.357 45.326 1.00 20.12 169 GLY A CA 1
ATOM 1259 C C . GLY A 1 170 ? -16.813 -7.984 45.862 1.00 19.54 169 GLY A C 1
ATOM 1260 O O . GLY A 1 170 ? -17.265 -6.938 45.319 1.00 24.90 169 GLY A O 1
ATOM 1261 N N . ASN A 1 171 ? -16.104 -7.969 46.969 1.00 18.51 170 ASN A N 1
ATOM 1262 C CA . ASN A 1 171 ? -15.783 -6.717 47.622 1.00 19.42 170 ASN A CA 1
ATOM 1263 C C . ASN A 1 171 ? -14.627 -6.843 48.606 1.00 19.86 170 ASN A C 1
ATOM 1264 O O . ASN A 1 171 ? -14.811 -6.694 49.793 1.00 30.90 170 ASN A O 1
ATOM 1269 N N . GLY A 1 172 ? -13.451 -7.144 48.120 1.00 22.03 171 GLY A N 1
ATOM 1270 C CA . GLY A 1 172 ? -12.225 -7.167 48.878 1.00 14.87 171 GLY A CA 1
ATOM 1271 C C . GLY A 1 172 ? -11.456 -8.466 48.654 1.00 11.03 171 GLY A C 1
ATOM 1272 O O . GLY A 1 172 ? -12.018 -9.483 48.259 1.00 13.92 171 GLY A O 1
ATOM 1273 N N . TRP A 1 173 ? -10.168 -8.403 48.904 1.00 10.37 172 TRP A N 1
ATOM 1274 C CA . TRP A 1 173 ? -9.255 -9.518 48.805 1.00 9.69 172 TRP A CA 1
ATOM 1275 C C . TRP A 1 173 ? -9.067 -10.143 50.170 1.00 11.01 172 TRP A C 1
ATOM 1276 O O . TRP A 1 173 ? -8.798 -9.436 51.144 1.00 13.96 172 TRP A O 1
ATOM 1287 N N . THR A 1 174 ? -9.182 -11.462 50.250 1.00 10.12 173 THR A N 1
ATOM 1288 C CA . THR A 1 174 ? -9.062 -12.201 51.514 1.00 11.63 173 THR A CA 1
ATOM 1289 C C . THR A 1 174 ? -8.063 -13.340 51.343 1.00 11.69 173 THR A C 1
ATOM 1290 O O . THR A 1 174 ? -7.830 -13.798 50.251 1.00 9.73 173 THR A O 1
ATOM 1294 N N . LYS A 1 175 ? -7.443 -13.754 52.441 1.00 10.95 174 LYS A N 1
ATOM 1295 C CA . LYS A 1 175 ? -6.437 -14.791 52.383 1.00 10.41 174 LYS A CA 1
ATOM 1296 C C . LYS A 1 175 ? -7.101 -16.135 52.356 1.00 11.09 174 LYS A C 1
ATOM 1297 O O . LYS A 1 175 ? -7.837 -16.476 53.275 1.00 13.43 174 LYS A O 1
ATOM 1303 N N . GLY A 1 176 ? -6.838 -16.920 51.315 1.00 10.82 175 GLY A N 1
ATOM 1304 C CA . GLY A 1 176 ? -7.478 -18.205 51.152 1.00 11.69 175 GLY A CA 1
ATOM 1305 C C . GLY A 1 176 ? -6.844 -19.334 51.933 1.00 10.18 175 GLY A C 1
ATOM 1306 O O . GLY A 1 176 ? -5.770 -19.201 52.489 1.00 11.60 175 GLY A O 1
ATOM 1307 N N . ALA A 1 177 ? -7.502 -20.481 51.888 1.00 10.21 176 ALA A N 1
ATOM 1308 C CA . ALA A 1 177 ? -7.103 -21.671 52.639 1.00 11.22 176 ALA A CA 1
ATOM 1309 C C . ALA A 1 177 ? -5.935 -22.396 51.984 1.00 10.54 176 ALA A C 1
ATOM 1310 O O . ALA A 1 177 ? -5.413 -23.341 52.582 1.00 12.35 176 ALA A O 1
ATOM 1312 N N . TYR A 1 178 ? -5.587 -22.097 50.728 1.00 10.24 177 TYR A N 1
ATOM 1313 C CA . TYR A 1 178 ? -4.492 -22.801 50.053 1.00 10.65 177 TYR A CA 1
ATOM 1314 C C . TYR A 1 178 ? -3.233 -22.921 50.874 1.00 11.33 177 TYR A C 1
ATOM 1315 O O . TYR A 1 178 ? -2.772 -21.969 51.463 1.00 12.58 177 TYR A O 1
ATOM 1324 N N . THR A 1 179 ? -2.747 -24.144 50.924 1.00 11.67 178 THR A N 1
ATOM 1325 C CA . THR A 1 179 ? -1.431 -24.459 51.434 1.00 13.45 178 THR A CA 1
ATOM 1326 C C . THR A 1 179 ? -0.731 -25.403 50.450 1.00 12.52 178 THR A C 1
ATOM 1327 O O . THR A 1 179 ? -1.386 -26.156 49.717 1.00 12.84 178 THR A O 1
ATOM 1331 N N . SER A 1 180 ? 0.594 -25.445 50.527 1.00 14.15 179 SER A N 1
ATOM 1332 C CA . SER A 1 180 ? 1.426 -26.376 49.781 1.00 15.24 179 SER A CA 1
ATOM 1333 C C . SER A 1 180 ? 2.811 -26.449 50.453 1.00 20.24 179 SER A C 1
ATOM 1334 O O . SER A 1 180 ? 3.162 -25.641 51.333 1.00 20.85 179 SER A O 1
ATOM 1337 N N . SER A 1 181 ? 3.617 -27.385 49.970 1.00 22.72 180 SER A N 1
ATOM 1338 C CA . SER A 1 181 ? 5.050 -27.442 50.281 1.00 24.10 180 SER A CA 1
ATOM 1339 C C . SER A 1 181 ? 5.864 -26.845 49.104 1.00 26.20 180 SER A C 1
ATOM 1340 O O . SER A 1 181 ? 5.966 -27.445 48.030 1.00 30.11 180 SER A O 1
ATOM 1343 N N . THR A 1 182 ? 6.424 -25.654 49.319 1.00 27.21 181 THR A N 1
ATOM 1344 C CA . THR A 1 182 ? 7.165 -24.927 48.292 1.00 26.06 181 THR A CA 1
ATOM 1345 C C . THR A 1 182 ? 8.614 -24.663 48.657 1.00 25.32 181 THR A C 1
ATOM 1346 O O . THR A 1 182 ? 9.039 -24.782 49.804 1.00 32.73 181 THR A O 1
ATOM 1350 N N . VAL A 1 183 ? 9.345 -24.248 47.623 1.00 25.38 182 VAL A N 1
ATOM 1351 C CA . VAL A 1 183 ? 10.723 -23.840 47.734 1.00 24.90 182 VAL A CA 1
ATOM 1352 C C . VAL A 1 183 ? 10.834 -22.387 47.266 1.00 25.63 182 VAL A C 1
ATOM 1353 O O . VAL A 1 183 ? 9.965 -21.890 46.554 1.00 23.99 182 VAL A O 1
ATOM 1357 N N . PRO A 1 184 ? 11.912 -21.710 47.653 1.00 25.65 183 PRO A N 1
ATOM 1358 C CA . PRO A 1 184 ? 12.125 -20.353 47.167 1.00 26.24 183 PRO A CA 1
ATOM 1359 C C . PRO A 1 184 ? 12.340 -20.408 45.662 1.00 24.82 183 PRO A C 1
ATOM 1360 O O . PRO A 1 184 ? 13.040 -21.301 45.156 1.00 25.90 183 PRO A O 1
ATOM 1364 N N . GLY A 1 185 ? 11.696 -19.489 44.946 1.00 23.31 184 GLY A N 1
ATOM 1365 C CA . GLY A 1 185 ? 11.841 -19.413 43.509 1.00 24.86 184 GLY A CA 1
ATOM 1366 C C . GLY A 1 185 ? 10.763 -20.215 42.801 1.00 24.62 184 GLY A C 1
ATOM 1367 O O . GLY A 1 185 ? 10.829 -20.403 41.581 1.00 26.08 184 GLY A O 1
ATOM 1368 N N . ASP A 1 186 ? 9.787 -20.735 43.552 1.00 21.07 185 ASP A N 1
ATOM 1369 C CA . ASP A 1 186 ? 8.812 -21.599 42.936 1.00 16.91 185 ASP A CA 1
ATOM 1370 C C . ASP A 1 186 ? 7.958 -20.791 41.941 1.00 17.75 185 ASP A C 1
ATOM 1371 O O . ASP A 1 186 ? 7.765 -19.581 42.074 1.00 19.93 185 ASP A O 1
ATOM 1376 N N . GLN A 1 187 ? 7.466 -21.493 40.946 1.00 12.72 186 GLN A N 1
ATOM 1377 C CA . GLN A 1 187 ? 6.648 -20.895 39.897 1.00 11.48 186 GLN A CA 1
ATOM 1378 C C . GLN A 1 187 ? 5.360 -21.708 39.838 1.00 10.16 186 GLN A C 1
ATOM 1379 O O . GLN A 1 187 ? 5.400 -22.950 39.859 1.00 11.95 186 GLN A O 1
ATOM 1385 N N . THR A 1 188 ? 4.235 -21.041 39.717 1.00 9.42 187 THR A N 1
ATOM 1386 C CA . THR A 1 188 ? 2.951 -21.709 39.739 1.00 8.62 187 THR A CA 1
ATOM 1387 C C . THR A 1 188 ? 2.126 -21.429 38.506 1.00 8.21 187 THR A C 1
ATOM 1388 O O . THR A 1 188 ? 2.356 -20.455 37.782 1.00 9.89 187 THR A O 1
ATOM 1392 N N . ALA A 1 189 ? 1.115 -22.287 38.308 1.00 7.95 188 ALA A N 1
ATOM 1393 C CA . ALA A 1 189 ? 0.104 -22.085 37.262 1.00 7.06 188 ALA A CA 1
ATOM 1394 C C . ALA A 1 189 ? -1.203 -22.626 37.822 1.00 7.64 188 ALA A C 1
ATOM 1395 O O . ALA A 1 189 ? -1.200 -23.583 38.608 1.00 9.46 188 ALA A O 1
ATOM 1397 N N . ALA A 1 190 ? -2.313 -22.037 37.425 1.00 7.49 189 ALA A N 1
ATOM 1398 C CA . ALA A 1 190 ? -3.593 -22.393 37.989 1.00 7.06 189 ALA A CA 1
ATOM 1399 C C . ALA A 1 190 ? -4.660 -22.485 36.946 1.00 7.11 189 ALA A C 1
ATOM 1400 O O . ALA A 1 190 ? -4.656 -21.735 35.993 1.00 7.80 189 ALA A O 1
ATOM 1402 N N . THR A 1 191 ? -5.651 -23.346 37.170 1.00 7.69 190 THR A N 1
ATOM 1403 C CA . THR A 1 191 ? -6.843 -23.454 36.322 1.00 7.49 190 THR A CA 1
ATOM 1404 C C . THR A 1 191 ? -8.039 -23.788 37.191 1.00 7.12 190 THR A C 1
ATOM 1405 O O . THR A 1 191 ? -7.869 -24.283 38.316 1.00 8.22 190 THR A O 1
ATOM 1409 N N . SER A 1 192 ? -9.233 -23.521 36.693 1.00 7.40 191 SER A N 1
ATOM 1410 C CA . SER A 1 192 ? -10.458 -23.768 37.453 1.00 7.70 191 SER A CA 1
ATOM 1411 C C . SER A 1 192 ? -11.560 -24.104 36.513 1.00 7.74 191 SER A C 1
ATOM 1412 O O . SER A 1 192 ? -11.561 -23.677 35.359 1.00 8.19 191 SER A O 1
ATOM 1415 N N . TRP A 1 193 ? -12.570 -24.795 37.027 1.00 7.62 192 TRP A N 1
ATOM 1416 C CA . TRP A 1 193 ? -13.737 -25.121 36.206 1.00 8.44 192 TRP A CA 1
ATOM 1417 C C . TRP A 1 193 ? -14.967 -25.281 37.084 1.00 9.15 192 TRP A C 1
ATOM 1418 O O . TRP A 1 193 ? -14.884 -25.621 38.263 1.00 9.71 192 TRP A O 1
ATOM 1429 N N . GLY A 1 194 ? -16.119 -25.135 36.444 1.00 10.34 193 GLY A N 1
ATOM 1430 C CA . GLY A 1 194 ? -17.421 -25.313 37.058 1.00 12.76 193 GLY A CA 1
ATOM 1431 C C . GLY A 1 194 ? -17.784 -24.237 38.050 1.00 11.86 193 GLY A C 1
ATOM 1432 O O . GLY A 1 194 ? -17.140 -23.196 38.169 1.00 14.96 193 GLY A O 1
ATOM 1433 N N . THR A 1 195 ? -18.800 -24.519 38.847 1.00 13.01 194 THR A N 1
ATOM 1434 C CA . THR A 1 195 ? -19.346 -23.534 39.739 1.00 13.74 194 THR A CA 1
ATOM 1435 C C . THR A 1 195 ? -18.978 -23.723 41.185 1.00 13.45 194 THR A C 1
ATOM 1436 O O . THR A 1 195 ? -19.192 -22.840 42.017 1.00 16.53 194 THR A O 1
ATOM 1440 N N . VAL A 1 196 ? -18.372 -24.856 41.512 1.00 12.32 195 VAL A N 1
ATOM 1441 C CA . VAL A 1 196 ? -18.022 -25.136 42.886 1.00 12.70 195 VAL A CA 1
ATOM 1442 C C . VAL A 1 196 ? -17.017 -24.119 43.445 1.00 11.33 195 VAL A C 1
ATOM 1443 O O . VAL A 1 196 ? -17.251 -23.545 44.464 1.00 14.74 195 VAL A O 1
ATOM 1447 N N . PRO A 1 197 ? -15.885 -23.872 42.771 1.00 11.72 196 PRO A N 1
ATOM 1448 C CA . PRO A 1 197 ? -15.353 -24.501 41.591 1.00 10.45 196 PRO A CA 1
ATOM 1449 C C . PRO A 1 197 ? -14.399 -25.653 41.961 1.00 9.79 196 PRO A C 1
ATOM 1450 O O . PRO A 1 197 ? -14.091 -25.848 43.132 1.00 10.86 196 PRO A O 1
ATOM 1454 N N . SER A 1 198 ? -13.901 -26.369 40.960 1.00 8.85 197 SER A N 1
ATOM 1455 C CA . SER A 1 198 ? -12.664 -27.082 41.110 1.00 8.77 197 SER A CA 1
ATOM 1456 C C . SER A 1 198 ? -11.501 -26.190 40.685 1.00 8.03 197 SER A C 1
ATOM 1457 O O . SER A 1 198 ? -11.620 -25.453 39.715 1.00 8.76 197 SER A O 1
ATOM 1460 N N . ILE A 1 199 ? -10.431 -26.239 41.448 1.00 7.83 198 ILE A N 1
ATOM 1461 C CA . ILE A 1 199 ? -9.180 -25.550 41.117 1.00 7.75 198 ILE A CA 1
ATOM 1462 C C . ILE A 1 199 ? -8.045 -26.538 41.138 1.00 7.40 198 ILE A C 1
ATOM 1463 O O . ILE A 1 199 ? -8.006 -27.421 42.002 1.00 7.67 198 ILE A O 1
ATOM 1468 N N . ARG A 1 200 ? -7.084 -26.384 40.216 1.00 7.32 199 ARG A N 1
ATOM 1469 C CA . ARG A 1 200 ? -5.832 -27.125 40.262 1.00 7.84 199 ARG A CA 1
ATOM 1470 C C . ARG A 1 200 ? -4.717 -26.106 40.170 1.00 8.08 199 ARG A C 1
ATOM 1471 O O . ARG A 1 200 ? -4.716 -25.265 39.292 1.00 8.20 199 ARG A O 1
ATOM 1479 N N . VAL A 1 201 ? -3.758 -26.211 41.090 1.00 7.54 200 VAL A N 1
ATOM 1480 C CA . VAL A 1 201 ? -2.595 -25.312 41.150 1.00 7.54 200 VAL A CA 1
ATOM 1481 C C . VAL A 1 201 ? -1.361 -26.186 41.044 1.00 7.92 200 VAL A C 1
ATOM 1482 O O . VAL A 1 201 ? -1.177 -27.129 41.808 1.00 8.15 200 VAL A O 1
ATOM 1486 N N . TYR A 1 202 ? -0.551 -25.930 40.030 1.00 8.21 201 TYR A N 1
ATOM 1487 C CA . TYR A 1 202 ? 0.688 -26.666 39.725 1.00 8.14 201 TYR A CA 1
ATOM 1488 C C . TYR A 1 202 ? 1.849 -25.794 40.155 1.00 8.23 201 TYR A C 1
ATOM 1489 O O . TYR A 1 202 ? 1.852 -24.616 39.879 1.00 9.35 201 TYR A O 1
ATOM 1498 N N . THR A 1 203 ? 2.812 -26.385 40.859 1.00 8.63 202 THR A N 1
ATOM 1499 C CA . THR A 1 203 ? 3.981 -25.677 41.351 1.00 9.91 202 THR A CA 1
ATOM 1500 C C . THR A 1 203 ? 5.234 -26.375 40.914 1.00 10.35 202 THR A C 1
ATOM 1501 O O . THR A 1 203 ? 5.373 -27.561 41.156 1.00 10.40 202 THR A O 1
ATOM 1505 N N . ALA A 1 204 ? 6.118 -25.624 40.238 1.00 10.34 203 ALA A N 1
ATOM 1506 C CA . ALA A 1 204 ? 7.441 -26.115 39.896 1.00 11.87 203 ALA A CA 1
ATOM 1507 C C . ALA A 1 204 ? 8.401 -25.705 41.009 1.00 13.26 203 ALA A C 1
ATOM 1508 O O . ALA A 1 204 ? 8.558 -24.529 41.298 1.00 15.00 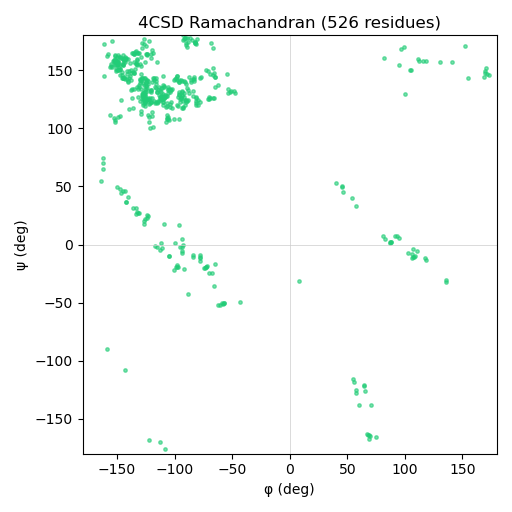203 ALA A O 1
ATOM 1510 N N . ASN A 1 205 ? 8.991 -26.704 41.656 1.00 15.59 204 ASN A N 1
ATOM 1511 C CA . ASN A 1 205 ? 9.878 -26.500 42.798 1.00 18.09 204 ASN A CA 1
ATOM 1512 C C . ASN A 1 205 ? 11.123 -27.288 42.492 1.00 15.06 204 ASN A C 1
ATOM 1513 O O . ASN A 1 205 ? 11.075 -28.521 42.481 1.00 16.35 204 ASN A O 1
ATOM 1518 N N . ASN A 1 206 ? 12.250 -26.614 42.265 1.00 18.07 205 ASN A N 1
ATOM 1519 C CA . ASN A 1 206 ? 13.500 -27.311 41.993 1.00 21.61 205 ASN A CA 1
ATOM 1520 C C . ASN A 1 206 ? 13.417 -28.526 41.102 1.00 18.00 205 ASN A C 1
ATOM 1521 O O . ASN A 1 206 ? 13.906 -29.605 41.432 1.00 18.65 205 ASN A O 1
ATOM 1526 N N . GLY A 1 207 ? 12.813 -28.308 39.942 1.00 20.12 206 GLY A N 1
ATOM 1527 C CA . GLY A 1 207 ? 12.803 -29.307 38.893 1.00 20.93 206 GLY A CA 1
ATOM 1528 C C . GLY A 1 207 ? 11.699 -30.336 38.924 1.00 17.59 206 GLY A C 1
ATOM 1529 O O . GLY A 1 207 ? 11.660 -31.199 38.079 1.00 18.75 206 GLY A O 1
ATOM 1530 N N . LYS A 1 208 ? 10.784 -30.219 39.898 1.00 16.07 207 LYS A N 1
ATOM 1531 C CA . LYS A 1 208 ? 9.651 -31.111 40.039 1.00 15.92 207 LYS A CA 1
ATOM 1532 C C . LYS A 1 208 ? 8.377 -30.303 40.079 1.00 13.07 207 LYS A C 1
ATOM 1533 O O . LYS A 1 208 ? 8.321 -29.325 40.820 1.00 14.00 207 LYS A O 1
ATOM 1539 N N . ILE A 1 209 ? 7.369 -30.727 39.318 1.00 11.97 208 ILE A N 1
ATOM 1540 C CA . ILE A 1 209 ? 6.055 -30.067 39.360 1.00 11.09 208 ILE A CA 1
ATOM 1541 C C . ILE A 1 209 ? 5.112 -30.964 40.119 1.00 11.69 208 ILE A C 1
ATOM 1542 O O . ILE A 1 209 ? 4.994 -32.142 39.801 1.00 12.77 208 ILE A O 1
ATOM 1547 N N . THR A 1 210 ? 4.407 -30.392 41.085 1.00 10.77 209 THR A N 1
ATOM 1548 C CA . THR A 1 210 ? 3.371 -31.122 41.834 1.00 11.43 209 THR A CA 1
ATOM 1549 C C . THR A 1 210 ? 2.076 -30.318 41.770 1.00 10.37 209 THR A C 1
ATOM 1550 O O . THR A 1 210 ? 2.059 -29.154 41.288 1.00 10.54 209 THR A O 1
ATOM 1554 N N . GLU A 1 211 ? 1.003 -30.910 42.272 1.00 10.04 210 GLU A N 1
ATOM 1555 C CA . GLU A 1 211 ? -0.349 -30.402 42.029 1.00 8.75 210 GLU A CA 1
ATOM 1556 C C . GLU A 1 211 ? -1.206 -30.426 43.283 1.00 10.27 210 GLU A C 1
ATOM 1557 O O . GLU A 1 211 ? -1.211 -31.443 44.009 1.00 10.89 210 GLU A O 1
ATOM 1563 N N . ARG A 1 212 ? -1.799 -29.266 43.631 1.00 8.96 211 ARG A N 1
ATOM 1564 C CA . ARG A 1 212 ? -2.731 -29.179 44.738 1.00 8.70 211 ARG A CA 1
ATOM 1565 C C . ARG A 1 212 ? -4.112 -28.930 44.167 1.00 8.15 211 ARG A C 1
ATOM 1566 O O . ARG A 1 212 ? -4.279 -28.193 43.205 1.00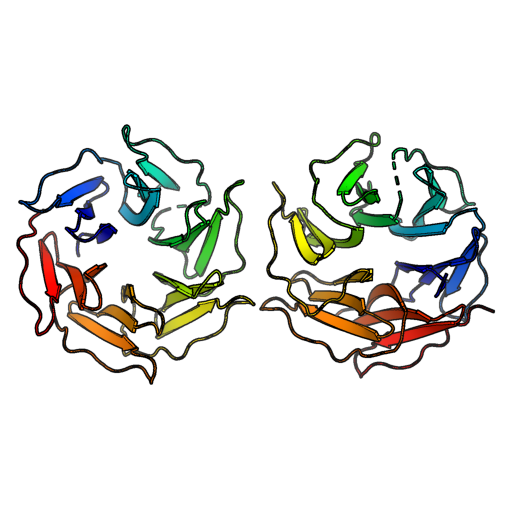 8.14 211 ARG A O 1
ATOM 1574 N N . CYS A 1 213 ? -5.122 -29.500 44.802 1.00 8.60 212 CYS A N 1
ATOM 1575 C CA . CYS A 1 213 ? -6.467 -29.617 44.247 1.00 8.23 212 CYS A CA 1
ATOM 1576 C C . CYS A 1 213 ? -7.513 -29.150 45.223 1.00 8.82 212 CYS A C 1
ATOM 1577 O O . CYS A 1 213 ? -7.435 -29.499 46.373 1.00 8.98 212 CYS A O 1
ATOM 1580 N N . TRP A 1 214 ? -8.506 -28.406 44.746 1.00 8.81 213 TRP A N 1
ATOM 1581 C CA . TRP A 1 214 ? -9.670 -28.032 45.525 1.00 9.53 213 TRP A CA 1
ATOM 1582 C C . TRP A 1 214 ? -10.900 -28.443 44.742 1.00 9.69 213 TRP A C 1
ATOM 1583 O O . TRP A 1 214 ? -11.010 -28.158 43.550 1.00 8.67 213 TRP A O 1
ATOM 1594 N N . ASP A 1 215 ? -11.826 -29.121 45.414 1.00 9.48 214 ASP A N 1
ATOM 1595 C CA . ASP A 1 215 ? -13.096 -29.503 44.820 1.00 9.31 214 ASP A CA 1
ATOM 1596 C C . ASP A 1 215 ? -14.275 -29.038 45.656 1.00 11.08 214 ASP A C 1
ATOM 1597 O O . ASP A 1 215 ? -15.393 -29.548 45.483 1.00 15.47 214 ASP A O 1
ATOM 1602 N N . GLY A 1 216 ? -14.036 -28.085 46.564 1.00 11.30 215 GLY A N 1
ATOM 1603 C CA . GLY A 1 216 ? -15.085 -27.526 47.401 1.00 11.88 215 GLY A CA 1
ATOM 1604 C C . GLY A 1 216 ? -14.923 -27.712 48.877 1.00 13.36 215 GLY A C 1
ATOM 1605 O O . GLY A 1 216 ? -15.685 -27.110 49.632 1.00 15.85 215 GLY A O 1
ATOM 1606 N N . LYS A 1 217 ? -14.013 -28.577 49.301 1.00 11.58 216 LYS A N 1
ATOM 1607 C CA . LYS A 1 217 ? -13.918 -28.913 50.751 1.00 13.90 216 LYS A CA 1
ATOM 1608 C C . LYS A 1 217 ? -12.504 -29.227 51.234 1.00 15.94 216 LYS A C 1
ATOM 1609 O O . LYS A 1 217 ? -12.276 -30.210 51.892 1.00 22.92 216 LYS A O 1
ATOM 1615 N N . GLY A 1 218 ? -11.537 -28.401 50.891 1.00 15.03 217 GLY A N 1
ATOM 1616 C CA . GLY A 1 218 ? -10.178 -28.586 51.377 1.00 14.25 217 GLY A CA 1
ATOM 1617 C C . GLY A 1 218 ? -9.240 -28.817 50.189 1.00 11.16 217 GLY A C 1
ATOM 1618 O O . GLY A 1 218 ? -9.642 -29.308 49.149 1.00 12.60 217 GLY A O 1
ATOM 1619 N N . TRP A 1 219 ? -7.967 -28.561 50.393 1.00 9.80 218 TRP A N 1
ATOM 1620 C CA . TRP A 1 219 ? -6.954 -28.762 49.403 1.00 9.42 218 TRP A CA 1
ATOM 1621 C C . TRP A 1 219 ? -6.362 -30.138 49.610 1.00 10.09 218 TRP A C 1
ATOM 1622 O O . TRP A 1 219 ? -6.153 -30.561 50.757 1.00 13.05 218 TRP A O 1
ATOM 1633 N N . TYR A 1 220 ? -6.068 -30.840 48.533 1.00 9.84 219 TYR A N 1
ATOM 1634 C CA . TYR A 1 220 ? -5.387 -32.134 48.629 1.00 10.62 219 TYR A CA 1
ATOM 1635 C C . TYR A 1 220 ? -4.335 -32.248 47.530 1.00 10.43 219 TYR A C 1
ATOM 1636 O O . TYR A 1 220 ? -4.398 -31.570 46.516 1.00 11.36 219 TYR A O 1
ATOM 1645 N N . THR A 1 221 ? -3.343 -33.103 47.778 1.00 10.83 220 THR A N 1
ATOM 1646 C CA . THR A 1 221 ? -2.315 -33.334 46.801 1.00 11.53 220 THR A CA 1
ATOM 1647 C C . THR A 1 221 ? -2.765 -34.240 45.693 1.00 11.85 220 THR A C 1
ATOM 1648 O O . THR A 1 221 ? -3.266 -35.341 45.908 1.00 13.39 220 THR A O 1
ATOM 1652 N N . GLY A 1 222 ? -2.670 -33.729 44.482 1.00 10.17 221 GLY A N 1
ATOM 1653 C CA . GLY A 1 222 ? -3.136 -34.448 43.333 1.00 11.45 221 GLY A CA 1
ATOM 1654 C C . GLY A 1 222 ? -2.149 -35.479 42.797 1.00 10.39 221 GLY A C 1
ATOM 1655 O O . GLY A 1 222 ? -1.006 -35.573 43.245 1.00 11.33 221 GLY A O 1
ATOM 1656 N N . ALA A 1 223 ? -2.614 -36.213 41.819 1.00 10.91 222 ALA A N 1
ATOM 1657 C CA . ALA A 1 223 ? -1.860 -37.302 41.210 1.00 12.04 222 ALA A CA 1
ATOM 1658 C C . ALA A 1 223 ? -0.747 -36.819 40.309 1.00 13.04 222 ALA A C 1
ATOM 1659 O O . ALA A 1 223 ? 0.164 -37.576 40.012 1.00 15.13 222 ALA A O 1
ATOM 1661 N N . PHE A 1 224 ? -0.789 -35.581 39.820 1.00 12.80 223 PHE A N 1
ATOM 1662 C CA . PHE A 1 224 ? 0.217 -35.120 38.867 1.00 11.73 223 PHE A CA 1
ATOM 1663 C C . PHE A 1 224 ? 1.566 -34.961 39.538 1.00 12.28 223 PHE A C 1
ATOM 1664 O O . PHE A 1 224 ? 1.722 -34.250 40.521 1.00 12.56 223 PHE A O 1
ATOM 1672 N N . ASN A 1 225 ? 2.565 -35.584 38.952 1.00 12.48 224 ASN A N 1
ATOM 1673 C CA . ASN A 1 225 ? 3.923 -35.486 39.397 1.00 13.26 224 ASN A CA 1
ATOM 1674 C C . ASN A 1 225 ? 4.840 -35.687 38.199 1.00 13.79 224 ASN A C 1
ATOM 1675 O O . ASN A 1 225 ? 4.913 -36.813 37.695 1.00 16.84 224 ASN A O 1
ATOM 1680 N N . GLU A 1 226 ? 5.453 -34.611 37.699 1.00 12.96 225 GLU A N 1
ATOM 1681 C CA . GLU A 1 226 ? 6.317 -34.668 36.532 1.00 13.09 225 GLU A CA 1
ATOM 1682 C C . GLU A 1 226 ? 7.460 -33.687 36.659 1.00 13.68 225 GLU A C 1
ATOM 1683 O O . GLU A 1 226 ? 7.357 -32.674 37.346 1.00 14.48 225 GLU A O 1
ATOM 1689 N N . PRO A 1 227 ? 8.567 -33.964 35.957 1.00 14.15 226 PRO A N 1
ATOM 1690 C CA . PRO A 1 227 ? 9.666 -33.042 36.046 1.00 13.70 226 PRO A CA 1
ATOM 1691 C C . PRO A 1 227 ? 9.348 -31.727 35.327 1.00 12.54 226 PRO A C 1
ATOM 1692 O O . PRO A 1 227 ? 8.607 -31.686 34.329 1.00 14.54 226 PRO A O 1
ATOM 1696 N N . GLY A 1 228 ? 9.920 -30.657 35.823 1.00 13.09 227 GLY A N 1
ATOM 1697 C CA . GLY A 1 228 ? 9.844 -29.373 35.167 1.00 14.19 227 GLY A CA 1
ATOM 1698 C C . GLY A 1 228 ? 10.353 -28.270 36.057 1.00 12.21 227 GLY A C 1
ATOM 1699 O O . GLY A 1 228 ? 10.186 -28.292 37.292 1.00 14.02 227 GLY A O 1
ATOM 1700 N N . ASP A 1 229 ? 10.907 -27.251 35.426 1.00 12.19 228 ASP A N 1
ATOM 1701 C CA . ASP A 1 229 ? 11.311 -25.999 36.074 1.00 12.64 228 ASP A CA 1
ATOM 1702 C C . ASP A 1 229 ? 10.272 -24.911 35.886 1.00 14.13 228 ASP A C 1
ATOM 1703 O O . ASP A 1 229 ? 10.271 -23.940 36.608 1.00 15.43 228 ASP A O 1
ATOM 1708 N N . ASN A 1 230 ? 9.409 -25.079 34.888 1.00 12.62 229 ASN A N 1
ATOM 1709 C CA . ASN A 1 230 ? 8.386 -24.096 34.541 1.00 11.28 229 ASN A CA 1
ATOM 1710 C C . ASN A 1 230 ? 7.136 -24.844 34.164 1.00 8.98 229 ASN A C 1
ATOM 1711 O O . ASN A 1 230 ? 7.193 -25.912 33.559 1.00 10.54 229 ASN A O 1
ATOM 1716 N N . VAL A 1 231 ? 6.000 -24.251 34.475 1.00 9.61 230 VAL A N 1
ATOM 1717 C CA . VAL A 1 231 ? 4.712 -24.850 34.193 1.00 8.69 230 VAL A CA 1
ATOM 1718 C C . VAL A 1 231 ? 3.674 -23.849 33.706 1.00 8.38 230 VAL A C 1
ATOM 1719 O O . VAL A 1 231 ? 3.625 -22.719 34.201 1.00 9.15 230 VAL A O 1
ATOM 1723 N N . SER A 1 232 ? 2.862 -24.238 32.728 1.00 7.98 231 SER A N 1
ATOM 1724 C CA . SER A 1 232 ? 1.609 -23.534 32.405 1.00 7.31 231 SER A CA 1
ATOM 1725 C C . SER A 1 232 ? 0.524 -24.582 32.289 1.00 7.02 231 SER A C 1
ATOM 1726 O O . SER A 1 232 ? 0.791 -25.780 32.193 1.00 7.72 231 SER A O 1
ATOM 1729 N N . VAL A 1 233 ? -0.720 -24.123 32.309 1.00 7.11 232 VAL A N 1
ATOM 1730 C CA . VAL A 1 233 ? -1.850 -25.036 32.264 1.00 7.48 232 VAL A CA 1
ATOM 1731 C C . VAL A 1 233 ? -3.023 -24.383 31.574 1.00 6.81 232 VAL A C 1
ATOM 1732 O O . VAL A 1 233 ? -3.203 -23.158 31.639 1.00 8.39 232 VAL A O 1
ATOM 1736 N N . THR A 1 234 ? -3.849 -25.192 30.936 1.00 6.72 233 THR A N 1
ATOM 1737 C CA . THR A 1 234 ? -5.169 -24.789 30.481 1.00 6.47 233 THR A CA 1
ATOM 1738 C C . THR A 1 234 ? -6.138 -25.958 30.615 1.00 6.71 233 THR A C 1
ATOM 1739 O O . THR A 1 234 ? -5.712 -27.104 30.754 1.00 8.50 233 THR A O 1
ATOM 1743 N N . SER A 1 235 ? -7.425 -25.672 30.654 1.00 7.59 234 SER A N 1
ATOM 1744 C CA . SER A 1 235 ? -8.432 -26.732 30.798 1.00 8.25 234 SER A CA 1
ATOM 1745 C C . SER A 1 235 ? -9.711 -26.342 30.110 1.00 8.68 234 SER A C 1
ATOM 1746 O O . SER A 1 235 ? -9.980 -25.154 29.931 1.00 8.40 234 SER A O 1
ATOM 1749 N N . TRP A 1 236 ? -10.510 -27.340 29.739 1.00 8.82 235 TRP A N 1
ATOM 1750 C CA . TRP A 1 236 ? -11.801 -27.091 29.142 1.00 8.86 235 TRP A CA 1
ATOM 1751 C C . TRP A 1 236 ? -12.740 -28.240 29.495 1.00 10.96 235 TRP A C 1
ATOM 1752 O O . TRP A 1 236 ? -12.307 -29.346 29.777 1.00 10.67 235 TRP A O 1
ATOM 1763 N N . LEU A 1 237 ? -14.039 -27.934 29.497 1.00 11.78 236 LEU A N 1
ATOM 1764 C CA . LEU A 1 237 ? -15.106 -28.941 29.695 1.00 13.37 236 LEU A CA 1
ATOM 1765 C C . LEU A 1 237 ? -15.689 -29.392 28.383 1.00 15.36 236 LEU A C 1
ATOM 1766 O O . LEU A 1 237 ? -15.792 -28.612 27.439 1.00 17.41 236 LEU A O 1
ATOM 1771 N N . VAL A 1 238 ? -16.044 -30.678 28.339 1.00 14.78 237 VAL A N 1
ATOM 1772 C CA . VAL A 1 238 ? -16.905 -31.189 27.315 1.00 18.02 237 VAL A CA 1
ATOM 1773 C C . VAL A 1 238 ? -18.057 -31.761 28.141 1.00 17.56 237 VAL A C 1
ATOM 1774 O O . VAL A 1 238 ? -17.911 -32.815 28.784 1.00 18.12 237 VAL A O 1
ATOM 1778 N N . GLY A 1 239 ? -19.149 -31.002 28.220 1.00 20.53 238 GLY A N 1
ATOM 1779 C CA . GLY A 1 239 ? -20.226 -31.339 29.126 1.00 22.17 238 GLY A CA 1
ATOM 1780 C C . GLY A 1 239 ? -19.734 -31.247 30.552 1.00 22.14 238 GLY A C 1
ATOM 1781 O O . GLY A 1 239 ? -19.218 -30.210 30.978 1.00 21.81 238 GLY A O 1
ATOM 1782 N N . SER A 1 240 ? -19.815 -32.361 31.274 1.00 21.69 239 SER A N 1
ATOM 1783 C CA . SER A 1 240 ? -19.359 -32.401 32.655 1.00 22.84 239 SER A CA 1
ATOM 1784 C C . SER A 1 240 ? -17.907 -32.889 32.778 1.00 21.80 239 SER A C 1
ATOM 1785 O O . SER A 1 240 ? -17.367 -32.828 33.863 1.00 23.03 239 SER A O 1
ATOM 1788 N N . ALA A 1 241 ? -17.283 -33.346 31.677 1.00 16.69 240 ALA A N 1
ATOM 1789 C CA . ALA A 1 241 ? -15.938 -33.951 31.718 1.00 15.31 240 ALA A CA 1
ATOM 1790 C C . ALA A 1 241 ? -14.849 -32.880 31.558 1.00 12.59 240 ALA A C 1
ATOM 1791 O O . ALA A 1 241 ? -14.816 -32.178 30.566 1.00 13.76 240 ALA A O 1
ATOM 1793 N N . ILE A 1 242 ? -13.945 -32.810 32.515 1.00 13.17 241 ILE A N 1
ATOM 1794 C CA . ILE A 1 242 ? -12.831 -31.873 32.436 1.00 11.45 241 ILE A CA 1
ATOM 1795 C C . ILE A 1 242 ? -11.662 -32.511 31.684 1.00 11.90 241 ILE A C 1
ATOM 1796 O O . ILE A 1 242 ? -11.372 -33.694 31.80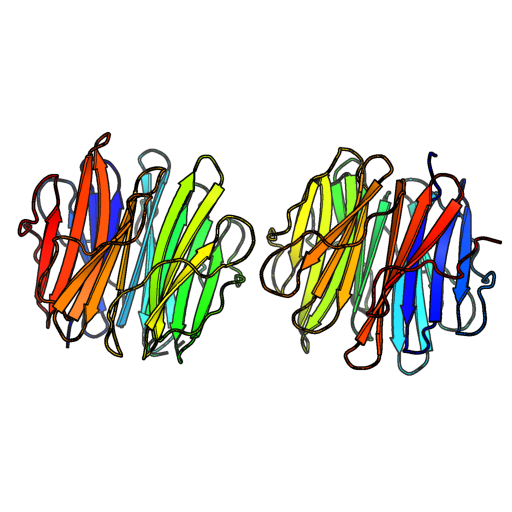3 1.00 12.34 241 ILE A O 1
ATOM 1801 N N . HIS A 1 243 ? -10.973 -31.674 30.927 1.00 9.98 242 HIS A N 1
ATOM 1802 C CA . HIS A 1 243 ? -9.780 -31.993 30.210 1.00 9.46 242 HIS A CA 1
ATOM 1803 C C . HIS A 1 243 ? -8.755 -30.959 30.588 1.00 8.11 242 HIS A C 1
ATOM 1804 O O . HIS A 1 243 ? -9.040 -29.752 30.545 1.00 9.45 242 HIS A O 1
ATOM 1811 N N . ILE A 1 244 ? -7.560 -31.383 31.009 1.00 7.35 243 ILE A N 1
ATOM 1812 C CA . ILE A 1 244 ? -6.502 -30.482 31.442 1.00 6.88 243 ILE A CA 1
ATOM 1813 C C . ILE A 1 244 ? -5.242 -30.756 30.643 1.00 6.82 243 ILE A C 1
ATOM 1814 O O . ILE A 1 244 ? -4.924 -31.924 30.364 1.00 7.94 243 ILE A O 1
ATOM 1819 N N . ARG A 1 245 ? -4.527 -29.708 30.263 1.00 7.17 244 ARG A N 1
ATOM 1820 C CA . ARG A 1 245 ? -3.229 -29.837 29.652 1.00 6.98 244 ARG A CA 1
ATOM 1821 C C . ARG A 1 245 ? -2.213 -29.022 30.393 1.00 7.19 244 ARG A C 1
ATOM 1822 O O . ARG A 1 245 ? -2.418 -27.803 30.615 1.00 7.16 244 ARG A O 1
ATOM 1830 N N . VAL A 1 246 ? -1.159 -29.672 30.866 1.00 7.12 245 VAL A N 1
ATOM 1831 C CA . VAL A 1 246 ? -0.093 -29.073 31.615 1.00 7.04 245 VAL A CA 1
ATOM 1832 C C . VAL A 1 246 ? 1.187 -29.113 30.779 1.00 7.72 245 VAL A C 1
ATOM 1833 O O . VAL A 1 246 ? 1.533 -30.151 30.217 1.00 9.12 245 VAL A O 1
ATOM 1837 N N . TYR A 1 247 ? 1.811 -27.955 30.597 1.00 7.47 246 TYR A N 1
ATOM 1838 C CA . TYR A 1 247 ? 2.995 -27.808 29.764 1.00 8.07 246 TYR A CA 1
ATOM 1839 C C . TYR A 1 247 ? 4.163 -27.623 30.706 1.00 8.36 246 TYR A C 1
ATOM 1840 O O . TYR A 1 247 ? 4.277 -26.603 31.395 1.00 8.34 246 TYR A O 1
ATOM 1849 N N . ALA A 1 248 ? 5.002 -28.670 30.787 1.00 9.37 247 ALA A N 1
ATOM 1850 C CA . ALA A 1 248 ? 6.112 -28.761 31.726 1.00 9.38 247 ALA A CA 1
ATOM 1851 C C . ALA A 1 248 ? 7.397 -28.581 30.979 1.00 10.50 247 ALA A C 1
ATOM 1852 O O . ALA A 1 248 ? 7.697 -29.350 30.067 1.00 11.36 247 ALA A O 1
ATOM 1854 N N . SER A 1 249 ? 8.171 -27.580 31.373 1.00 9.94 248 SER A N 1
ATOM 1855 C CA . SER A 1 249 ? 9.438 -27.316 30.677 1.00 10.91 248 SER A CA 1
ATOM 1856 C C . SER A 1 249 ? 10.638 -27.507 31.581 1.00 12.71 248 SER A C 1
ATOM 1857 O O . SER A 1 249 ? 10.675 -27.033 32.712 1.00 12.01 248 SER A O 1
ATOM 1860 N N . THR A 1 250 ? 11.622 -28.196 31.029 1.00 15.94 249 THR A N 1
ATOM 1861 C CA . THR A 1 250 ? 13.013 -28.216 31.564 1.00 17.79 249 THR A CA 1
ATOM 1862 C C . THR A 1 250 ? 13.991 -27.963 30.436 1.00 20.63 249 THR A C 1
ATOM 1863 O O . THR A 1 250 ? 13.918 -28.687 29.475 1.00 18.95 249 THR A O 1
ATOM 1867 N N . GLY A 1 251 ? 14.918 -26.992 30.520 1.00 24.93 250 GLY A N 1
ATOM 1868 C CA . GLY A 1 251 ? 15.701 -26.602 29.331 1.00 26.74 250 GLY A CA 1
ATOM 1869 C C . GLY A 1 251 ? 14.814 -26.096 28.205 1.00 22.48 250 GLY A C 1
ATOM 1870 O O . GLY A 1 251 ? 13.825 -25.365 28.433 1.00 30.42 250 GLY A O 1
ATOM 1871 N N . THR A 1 252 ? 15.094 -26.487 26.980 1.00 24.07 251 THR A N 1
ATOM 1872 C CA . THR A 1 252 ? 14.204 -26.109 25.871 1.00 25.37 251 THR A CA 1
ATOM 1873 C C . THR A 1 252 ? 13.243 -27.211 25.592 1.00 27.78 251 THR A C 1
ATOM 1874 O O . THR A 1 252 ? 12.637 -27.228 24.511 1.00 32.07 251 THR A O 1
ATOM 1878 N N . THR A 1 253 ? 13.091 -28.151 26.543 1.00 22.06 252 THR A N 1
ATOM 1879 C CA . THR A 1 253 ? 12.163 -29.250 26.313 1.00 18.08 252 THR A CA 1
ATOM 1880 C C . THR A 1 253 ? 10.899 -29.002 27.075 1.00 14.13 252 THR A C 1
ATOM 1881 O O . THR A 1 253 ? 10.867 -28.985 28.295 1.00 16.64 252 THR A O 1
ATOM 1885 N N . THR A 1 254 ? 9.826 -28.876 26.314 1.00 11.93 253 THR A N 1
ATOM 1886 C CA . THR A 1 254 ? 8.472 -28.763 26.875 1.00 11.87 253 THR A CA 1
ATOM 1887 C C . THR A 1 254 ? 7.720 -30.046 26.547 1.00 11.17 253 THR A C 1
ATOM 1888 O O . THR A 1 254 ? 7.609 -30.454 25.399 1.00 13.55 253 THR A O 1
ATOM 1892 N N . THR A 1 255 ? 7.150 -30.654 27.584 1.00 10.75 254 THR A N 1
ATOM 1893 C CA . THR A 1 255 ? 6.321 -31.864 27.489 1.00 11.79 254 THR A CA 1
ATOM 1894 C C . THR A 1 255 ? 4.902 -31.518 27.916 1.00 8.94 254 THR A C 1
ATOM 1895 O O . THR A 1 255 ? 4.710 -30.871 28.952 1.00 9.67 254 THR A O 1
ATOM 1899 N N . GLU A 1 256 ? 3.935 -31.902 27.130 1.00 8.54 255 GLU A N 1
ATOM 1900 C CA . GLU A 1 256 ? 2.541 -31.772 27.458 1.00 7.93 255 GLU A CA 1
ATOM 1901 C C . GLU A 1 256 ? 2.028 -33.022 28.150 1.00 8.55 255 GLU A C 1
ATOM 1902 O O . GLU A 1 256 ? 2.230 -34.158 27.698 1.00 9.95 255 GLU A O 1
ATOM 1908 N N . TRP A 1 257 ? 1.357 -32.800 29.277 1.00 8.65 256 TRP A N 1
ATOM 1909 C CA . TRP A 1 257 ? 0.724 -33.852 30.041 1.00 8.82 256 TRP A CA 1
ATOM 1910 C C . TRP A 1 257 ? -0.769 -33.629 30.049 1.00 9.09 256 TRP A C 1
ATOM 1911 O O . TRP A 1 257 ? -1.271 -32.498 30.207 1.00 10.42 256 TRP A O 1
ATOM 1922 N N . CYS A 1 258 ? -1.502 -34.705 29.888 1.00 8.98 257 CYS A N 1
ATOM 1923 C CA . CYS A 1 258 ? -2.918 -34.655 29.588 1.00 8.81 257 CYS A CA 1
ATOM 1924 C C . CYS A 1 258 ? -3.727 -35.375 30.638 1.00 9.21 257 CYS A C 1
ATOM 1925 O O . CYS A 1 258 ? -3.448 -36.527 30.947 1.00 10.50 257 CYS A O 1
ATOM 1928 N N . TRP A 1 259 ? -4.782 -34.745 31.124 1.00 8.78 258 TRP A N 1
ATOM 1929 C CA . TRP A 1 259 ? -5.823 -35.388 31.890 1.00 9.66 258 TRP A CA 1
ATOM 1930 C C . TRP A 1 259 ? -7.118 -35.338 31.110 1.00 10.17 258 TRP A C 1
ATOM 1931 O O . TRP A 1 259 ? -7.570 -34.274 30.673 1.00 9.23 258 TRP A O 1
ATOM 1942 N N . ASP A 1 260 ? -7.677 -36.514 30.869 1.00 11.03 259 ASP A N 1
ATOM 1943 C CA . ASP A 1 260 ? -8.919 -36.680 30.132 1.00 11.18 259 ASP A CA 1
ATOM 1944 C C . ASP A 1 260 ? -9.841 -37.589 30.908 1.00 11.24 259 ASP A C 1
ATOM 1945 O O . ASP A 1 260 ? -10.644 -38.278 30.331 1.00 16.01 259 ASP A O 1
ATOM 1950 N N . GLY A 1 261 ? -9.686 -37.616 32.217 1.00 11.81 260 GLY A N 1
ATOM 1951 C CA . GLY A 1 261 ? -10.594 -38.372 33.073 1.00 12.26 260 GLY A CA 1
ATOM 1952 C C . GLY A 1 261 ? -10.045 -39.696 33.571 1.00 12.01 260 GLY A C 1
ATOM 1953 O O . GLY A 1 261 ? -10.685 -40.329 34.416 1.00 14.97 260 GLY A O 1
ATOM 1954 N N . ASN A 1 262 ? -8.883 -40.107 33.072 1.00 12.08 261 ASN A N 1
ATOM 1955 C CA . ASN A 1 262 ? -8.394 -41.480 33.338 1.00 12.00 261 ASN A CA 1
ATOM 1956 C C . ASN A 1 262 ? -6.873 -41.539 33.534 1.00 13.43 261 ASN A C 1
ATOM 1957 O O . ASN A 1 262 ? -6.205 -42.433 33.007 1.00 15.85 261 ASN A O 1
ATOM 1962 N N . GLY A 1 263 ? -6.334 -40.632 34.329 1.00 12.83 262 GLY A N 1
ATOM 1963 C CA . GLY A 1 263 ? -4.895 -40.574 34.575 1.00 12.01 262 GLY A CA 1
ATOM 1964 C C . GLY A 1 263 ? -4.161 -39.578 33.701 1.00 11.67 262 GLY A C 1
ATOM 1965 O O . GLY A 1 263 ? -4.693 -39.055 32.746 1.00 14.62 262 GLY A O 1
ATOM 1966 N N . TRP A 1 264 ? -2.919 -39.314 34.040 1.00 11.78 263 TRP A N 1
ATOM 1967 C CA . TRP A 1 264 ? -2.082 -38.357 33.278 1.00 10.69 263 TRP A CA 1
ATOM 1968 C C . TRP A 1 264 ? -1.275 -39.063 32.198 1.00 12.37 263 TRP A C 1
ATOM 1969 O O . TRP A 1 264 ? -0.579 -40.052 32.482 1.00 15.36 263 TRP A O 1
ATOM 1980 N N . THR A 1 265 ? -1.390 -38.584 30.964 1.00 12.28 264 THR A N 1
ATOM 1981 C CA . THR A 1 265 ? -0.782 -39.216 29.809 1.00 12.23 264 THR A CA 1
ATOM 1982 C C . THR A 1 265 ? 0.003 -38.214 29.008 1.00 12.67 264 THR A C 1
ATOM 1983 O O . THR A 1 265 ? -0.209 -36.999 29.097 1.00 12.39 264 THR A O 1
ATOM 1987 N N . LYS A 1 266 ? 0.904 -38.693 28.176 1.00 13.81 265 LYS A N 1
ATOM 1988 C CA . LYS A 1 266 ? 1.760 -37.801 27.412 1.00 15.81 265 LYS A CA 1
ATOM 1989 C C . LYS A 1 266 ? 1.066 -37.346 26.170 1.00 13.71 265 LYS A C 1
ATOM 1990 O O . LYS A 1 266 ? 0.505 -38.129 25.421 1.00 16.52 265 LYS A O 1
ATOM 1996 N N . GLY A 1 267 ? 1.110 -36.038 25.944 1.00 12.04 266 GLY A N 1
ATOM 1997 C CA . GLY A 1 267 ? 0.470 -35.436 24.776 1.00 11.74 266 GLY A CA 1
ATOM 1998 C C . GLY A 1 267 ? 1.343 -35.352 23.552 1.00 9.99 266 GLY A C 1
ATOM 1999 O O . GLY A 1 267 ? 2.566 -35.554 23.636 1.00 12.76 266 GLY A O 1
ATOM 2000 N N . ALA A 1 268 ? 0.699 -34.995 22.444 1.00 10.52 267 ALA A N 1
ATOM 2001 C CA . ALA A 1 268 ? 1.366 -34.881 21.169 1.00 9.65 267 ALA A CA 1
ATOM 2002 C C . ALA A 1 268 ? 2.190 -33.597 20.980 1.00 10.29 267 ALA A C 1
ATOM 2003 O O . ALA A 1 268 ? 2.912 -33.459 20.016 1.00 11.05 267 ALA A O 1
ATOM 2005 N N . TYR A 1 269 ? 2.063 -32.644 21.896 1.00 9.28 268 TYR A N 1
ATOM 2006 C CA . TYR A 1 269 ? 2.770 -31.396 21.772 1.00 9.73 268 TYR A CA 1
ATOM 2007 C C . TYR A 1 269 ? 4.244 -31.610 21.518 1.00 10.22 268 TYR A C 1
ATOM 2008 O O . TYR A 1 269 ? 4.925 -32.343 22.229 1.00 11.12 268 TYR A O 1
ATOM 2017 N N . THR A 1 270 ? 4.734 -30.897 20.528 1.00 12.18 269 THR A N 1
ATOM 2018 C CA . THR A 1 270 ? 6.167 -30.733 20.287 1.00 13.67 269 THR A CA 1
ATOM 2019 C C . THR A 1 270 ? 6.388 -29.212 20.051 1.00 16.14 269 THR A C 1
ATOM 2020 O O . THR A 1 270 ? 5.477 -28.479 19.600 1.00 14.85 269 THR A O 1
ATOM 2024 N N . ALA A 1 271 ? 7.600 -28.774 20.314 1.00 21.51 270 ALA A N 1
ATOM 2025 C CA . ALA A 1 271 ? 8.107 -27.432 19.915 1.00 23.98 270 ALA A CA 1
ATOM 2026 C C . ALA A 1 271 ? 8.227 -27.232 18.373 1.00 26.90 270 ALA A C 1
ATOM 2027 O O . ALA A 1 271 ? 8.062 -26.126 17.842 1.00 34.55 270 ALA A O 1
ATOM 2029 N N . THR A 1 272 ? 8.590 -28.318 17.695 1.00 28.49 271 THR A N 1
ATOM 2030 C CA . THR A 1 272 ? 9.125 -28.325 16.349 1.00 35.71 271 THR A CA 1
ATOM 2031 C C . THR A 1 272 ? 9.753 -26.996 15.922 1.00 46.92 271 THR A C 1
ATOM 2032 O O . THR A 1 272 ? 10.818 -26.629 16.440 1.00 49.76 271 THR A O 1
ATOM 2036 N N . SER B 1 2 ? -40.438 -20.376 75.602 1.00 32.10 1 SER B N 1
ATOM 2037 C CA . SER B 1 2 ? -40.332 -21.243 76.795 1.00 32.58 1 SER B CA 1
ATOM 2038 C C . SER B 1 2 ? -39.137 -20.895 77.699 1.00 29.02 1 SER B C 1
ATOM 2039 O O . SER B 1 2 ? -39.129 -21.317 78.846 1.00 29.52 1 SER B O 1
ATOM 2042 N N . SER B 1 3 ? -38.134 -20.158 77.196 1.00 25.05 2 SER B N 1
ATOM 2043 C CA . SER B 1 3 ? -37.144 -19.564 78.073 1.00 22.81 2 SER B CA 1
ATOM 2044 C C . SER B 1 3 ? -36.441 -18.363 77.434 1.00 21.26 2 SER B C 1
ATOM 2045 O O . SER B 1 3 ? -36.478 -18.105 76.216 1.00 22.13 2 SER B O 1
ATOM 2048 N N . VAL B 1 4 ? -35.795 -17.605 78.285 1.00 19.52 3 VAL B N 1
ATOM 2049 C CA . VAL B 1 4 ? -34.939 -16.579 77.772 1.00 17.47 3 VAL B CA 1
ATOM 2050 C C . VAL B 1 4 ? -33.742 -17.317 77.083 1.00 16.15 3 VAL B C 1
ATOM 2051 O O . VAL B 1 4 ? -33.602 -18.541 77.120 1.00 17.73 3 VAL B O 1
ATOM 2055 N N . GLN B 1 5 ? -32.907 -16.549 76.422 1.00 13.40 4 GLN B N 1
ATOM 2056 C CA . GLN B 1 5 ? -31.764 -17.037 75.733 1.00 9.81 4 GLN B CA 1
ATOM 2057 C C . GLN B 1 5 ? -30.570 -16.212 76.181 1.00 8.96 4 GLN B C 1
ATOM 2058 O O . GLN B 1 5 ? -30.642 -14.985 76.242 1.00 12.19 4 GLN B O 1
ATOM 2064 N N . THR B 1 6 ? -29.463 -16.867 76.494 1.00 8.70 5 THR B N 1
ATOM 2065 C CA . THR B 1 6 ? -28.272 -16.167 76.987 1.00 8.01 5 THR B CA 1
ATOM 2066 C C . THR B 1 6 ? -27.030 -16.424 76.193 1.00 7.42 5 THR B C 1
ATOM 2067 O O . THR B 1 6 ? -26.953 -17.410 75.446 1.00 8.23 5 THR B O 1
ATOM 2071 N N . ALA B 1 7 ? -26.043 -15.566 76.410 1.00 7.41 6 ALA B N 1
ATOM 2072 C CA . ALA B 1 7 ? -24.691 -15.716 75.852 1.00 6.77 6 ALA B CA 1
ATOM 2073 C C . ALA B 1 7 ? -23.724 -15.205 76.895 1.00 6.95 6 ALA B C 1
ATOM 2074 O O . ALA B 1 7 ? -24.035 -14.266 77.607 1.00 8.94 6 ALA B O 1
ATOM 2076 N N . ALA B 1 8 ? -22.563 -15.834 77.023 1.00 6.19 7 ALA B N 1
ATOM 2077 C CA . ALA B 1 8 ? -21.616 -15.486 78.067 1.00 6.05 7 ALA B CA 1
ATOM 2078 C C . ALA B 1 8 ? -20.207 -15.396 77.543 1.00 6.35 7 ALA B C 1
ATOM 2079 O O . ALA B 1 8 ? -19.824 -16.144 76.665 1.00 7.39 7 ALA B O 1
ATOM 2081 N N . THR B 1 9 ? -19.417 -14.519 78.117 1.00 6.55 8 THR B N 1
ATOM 2082 C CA . THR B 1 9 ? -17.993 -14.429 77.836 1.00 6.34 8 THR B CA 1
ATOM 2083 C C . THR B 1 9 ? -17.264 -14.093 79.123 1.00 6.06 8 THR B C 1
ATOM 2084 O O . THR B 1 9 ? -17.841 -13.583 80.079 1.00 6.56 8 THR B O 1
ATOM 2088 N N . SER B 1 10 ? -15.962 -14.334 79.154 1.00 6.94 9 SER B N 1
ATOM 2089 C CA . SER B 1 10 ? -15.153 -14.073 80.366 1.00 6.70 9 SER B CA 1
ATOM 2090 C C . SER B 1 10 ? -13.729 -13.793 79.967 1.00 7.00 9 SER B C 1
ATOM 2091 O O . SER B 1 10 ? -13.283 -14.183 78.896 1.00 7.82 9 SER B O 1
ATOM 2094 N N . TRP B 1 11 ? -13.021 -13.112 80.846 1.00 7.13 10 TRP B N 1
ATOM 2095 C CA . TRP B 1 11 ? -11.618 -12.781 80.595 1.00 8.01 10 TRP B CA 1
ATOM 2096 C C . TRP B 1 11 ? -10.839 -12.696 81.867 1.00 9.25 10 TRP B C 1
ATOM 2097 O O . TRP B 1 11 ? -11.369 -12.377 82.921 1.00 9.10 10 TRP B O 1
ATOM 2108 N N . GLY B 1 12 ? -9.531 -12.889 81.716 1.00 10.04 11 GLY B N 1
ATOM 2109 C CA . GLY B 1 12 ? -8.600 -12.822 82.815 1.00 11.97 11 GLY B CA 1
ATOM 2110 C C . GLY B 1 12 ? -8.754 -13.951 83.799 1.00 12.03 11 GLY B C 1
ATOM 2111 O O . GLY B 1 12 ? -9.426 -14.956 83.487 1.00 15.32 11 GLY B O 1
ATOM 2112 N N . THR B 1 13 ? -8.175 -13.789 84.977 1.00 13.61 12 THR B N 1
ATOM 2113 C CA . THR B 1 13 ? -8.185 -14.836 85.988 1.00 13.32 12 THR B CA 1
ATOM 2114 C C . THR B 1 13 ? -9.021 -14.481 87.213 1.00 12.73 12 THR B C 1
ATOM 2115 O O . THR B 1 13 ? -9.184 -15.307 88.101 1.00 15.95 12 THR B O 1
ATOM 2119 N N . VAL B 1 14 ? -9.551 -13.271 87.283 1.00 13.84 13 VAL B N 1
ATOM 2120 C CA . VAL B 1 14 ? -10.394 -12.919 88.406 1.00 14.25 13 VAL B CA 1
ATOM 2121 C C . VAL B 1 14 ? -11.623 -13.843 88.555 1.00 14.91 13 VAL B C 1
ATOM 2122 O O . VAL B 1 14 ? -11.881 -14.341 89.631 1.00 15.46 13 VAL B O 1
ATOM 2126 N N . PRO B 1 15 ? -12.411 -14.069 87.508 1.00 10.59 14 PRO B N 1
ATOM 2127 C CA . PRO B 1 15 ? -12.412 -13.412 86.204 1.00 10.02 14 PRO B CA 1
ATOM 2128 C C . PRO B 1 15 ? -13.377 -12.232 86.154 1.00 8.58 14 PRO B C 1
ATOM 2129 O O . PRO B 1 15 ? -14.084 -11.968 87.121 1.00 8.99 14 PRO B O 1
ATOM 2133 N N . SER B 1 16 ? -13.440 -11.578 85.007 1.00 7.84 15 SER B N 1
ATOM 2134 C CA . SER B 1 16 ? -14.606 -10.818 84.637 1.00 7.58 15 SER B CA 1
ATOM 2135 C C . SER B 1 16 ? -15.477 -11.712 83.750 1.00 6.68 15 SER B C 1
ATOM 2136 O O . SER B 1 16 ? -14.965 -12.469 82.904 1.00 7.33 15 SER B O 1
ATOM 2139 N N . ILE B 1 17 ? -16.794 -11.631 83.959 1.00 6.32 16 ILE B N 1
ATOM 2140 C CA . ILE B 1 17 ? -17.808 -12.342 83.177 1.00 6.73 16 ILE B CA 1
ATOM 2141 C C . ILE B 1 17 ? -18.854 -11.332 82.735 1.00 6.34 16 ILE B C 1
ATOM 2142 O O . ILE B 1 17 ? -19.224 -10.447 83.474 1.00 6.67 16 ILE B O 1
ATOM 2147 N N . ARG B 1 18 ? -19.334 -11.485 81.512 1.00 5.55 17 ARG B N 1
ATOM 2148 C CA . ARG B 1 18 ? -20.497 -10.753 81.012 1.00 6.16 17 ARG B CA 1
ATOM 2149 C C . ARG B 1 18 ? -21.484 -11.760 80.501 1.00 6.20 17 ARG B C 1
ATOM 2150 O O . ARG B 1 18 ? -21.132 -12.616 79.694 1.00 6.80 17 ARG B O 1
ATOM 2158 N N . VAL B 1 19 ? -22.726 -11.668 80.965 1.00 6.05 18 VAL B N 1
ATOM 2159 C CA . VAL B 1 19 ? -23.802 -12.555 80.536 1.00 6.59 18 VAL B CA 1
ATOM 2160 C C . VAL B 1 19 ? -24.873 -11.682 79.873 1.00 6.98 18 VAL B C 1
ATOM 2161 O O . VAL B 1 19 ? -25.352 -10.750 80.507 1.00 7.13 18 VAL B O 1
ATOM 2165 N N . TYR B 1 20 ? -25.230 -11.953 78.642 1.00 7.19 19 TYR B N 1
ATOM 2166 C CA . TYR B 1 20 ? -26.231 -11.176 77.869 1.00 6.93 19 TYR B CA 1
ATOM 2167 C C . TYR B 1 20 ? -27.485 -12.023 77.820 1.00 7.72 19 TYR B C 1
ATOM 2168 O O . TYR B 1 20 ? -27.391 -13.211 77.554 1.00 8.26 19 TYR B O 1
ATOM 2177 N N . THR B 1 21 ? -28.642 -11.439 78.086 1.00 8.02 20 THR B N 1
ATOM 2178 C CA . THR B 1 21 ? -29.897 -12.169 78.063 1.00 8.36 20 THR B CA 1
ATOM 2179 C C . THR B 1 21 ? -30.866 -11.505 77.125 1.00 8.99 20 THR B C 1
ATOM 2180 O O . THR B 1 21 ? -31.116 -10.307 77.252 1.00 9.85 20 THR B O 1
ATOM 2184 N N . ALA B 1 22 ? -31.366 -12.276 76.155 1.00 9.25 21 ALA B N 1
ATOM 2185 C CA . ALA B 1 22 ? -32.445 -11.841 75.275 1.00 10.06 21 ALA B CA 1
ATOM 2186 C C . ALA B 1 22 ? -33.766 -12.298 75.871 1.00 11.42 21 ALA B C 1
ATOM 2187 O O . ALA B 1 22 ? -33.961 -13.485 76.089 1.00 14.40 21 ALA B O 1
ATOM 2189 N N . ASN B 1 23 ? -34.607 -11.330 76.203 1.00 12.63 22 ASN B N 1
ATOM 2190 C CA . ASN B 1 23 ? -35.910 -11.618 76.761 1.00 15.99 22 ASN B CA 1
ATOM 2191 C C . ASN B 1 23 ? -36.942 -10.730 76.104 1.00 13.66 22 ASN B C 1
ATOM 2192 O O . ASN B 1 23 ? -36.893 -9.512 76.167 1.00 12.62 22 ASN B O 1
ATOM 2197 N N . ASN B 1 24 ? -37.870 -11.367 75.417 1.00 13.44 23 ASN B N 1
ATOM 2198 C CA . ASN B 1 24 ? -38.930 -10.691 74.728 1.00 13.14 23 ASN B CA 1
ATOM 2199 C C . ASN B 1 24 ? -38.437 -9.486 73.924 1.00 13.46 23 ASN B C 1
ATOM 2200 O O . ASN B 1 24 ? -38.970 -8.406 73.999 1.00 15.37 23 ASN B O 1
ATOM 2205 N N . GLY B 1 25 ? -37.395 -9.705 73.134 1.00 12.72 24 GLY B N 1
ATOM 2206 C CA . GLY B 1 25 ? -36.967 -8.742 72.175 1.00 12.19 24 GLY B CA 1
ATOM 2207 C C . GLY B 1 25 ? -35.986 -7.701 72.659 1.00 11.30 24 GLY B C 1
ATOM 2208 O O . GLY B 1 25 ? -35.618 -6.831 71.914 1.00 13.07 24 GLY B O 1
ATOM 2209 N N . LYS B 1 26 ? -35.567 -7.788 73.928 1.00 10.45 25 LYS B N 1
ATOM 2210 C CA . LYS B 1 26 ? -34.574 -6.876 74.485 1.00 10.59 25 LYS B CA 1
ATOM 2211 C C . LYS B 1 26 ? -33.424 -7.643 75.069 1.00 10.15 25 LYS B C 1
ATOM 2212 O O . LYS B 1 26 ? -33.649 -8.616 75.764 1.00 11.56 25 LYS B O 1
ATOM 2218 N N . ILE B 1 27 ? -32.202 -7.179 74.817 1.00 9.09 26 ILE B N 1
ATOM 2219 C CA . ILE B 1 27 ? -31.008 -7.804 75.352 1.00 9.07 26 ILE B CA 1
ATOM 2220 C C . ILE B 1 27 ? -30.422 -6.884 76.408 1.00 10.50 26 ILE B C 1
ATOM 2221 O O . ILE B 1 27 ? -30.202 -5.684 76.168 1.00 10.38 26 ILE B O 1
ATOM 2226 N N . THR B 1 28 ? -30.220 -7.432 77.593 1.00 10.00 27 THR B N 1
ATOM 2227 C CA . THR B 1 28 ? -29.561 -6.718 78.671 1.00 10.64 27 THR B CA 1
ATOM 2228 C C . THR B 1 28 ? -28.329 -7.514 79.125 1.00 7.89 27 THR B C 1
ATOM 2229 O O . THR B 1 28 ? -28.101 -8.645 78.684 1.00 9.01 27 THR B O 1
ATOM 2233 N N . GLU B 1 29 ? -27.556 -6.942 80.035 1.00 8.16 28 GLU B N 1
ATOM 2234 C CA . GLU B 1 29 ? -26.227 -7.434 80.386 1.00 7.73 28 GLU B CA 1
ATOM 2235 C C . GLU B 1 29 ? -26.065 -7.450 81.875 1.00 7.29 28 GLU B C 1
ATOM 2236 O O . GLU B 1 29 ? -26.409 -6.463 82.572 1.00 8.92 28 GLU B O 1
ATOM 2242 N N . ARG B 1 30 ? -25.535 -8.543 82.406 1.00 7.34 29 ARG B N 1
ATOM 2243 C CA . ARG B 1 30 ? -25.118 -8.652 83.816 1.00 7.41 29 ARG B CA 1
ATOM 2244 C C . ARG B 1 30 ? -23.631 -8.921 83.852 1.00 6.85 29 ARG B C 1
ATOM 2245 O O . ARG B 1 30 ? -23.109 -9.669 83.055 1.00 7.59 29 ARG B O 1
ATOM 2253 N N . CYS B 1 31 ? -22.972 -8.346 84.843 1.00 6.88 30 CYS B N 1
ATOM 2254 C CA . CYS B 1 31 ? -21.544 -8.234 84.886 1.00 7.08 30 CYS B CA 1
ATOM 2255 C C . CYS B 1 31 ? -21.006 -8.713 86.211 1.00 7.37 30 CYS B C 1
ATOM 2256 O O . CYS B 1 31 ? -21.530 -8.350 87.254 1.00 8.01 30 CYS B O 1
ATOM 2259 N N . TRP B 1 32 ? -19.902 -9.443 86.175 1.00 7.46 31 TRP B N 1
ATOM 2260 C CA . TRP B 1 32 ? -19.124 -9.821 87.345 1.00 7.81 31 TRP B CA 1
ATOM 2261 C C . TRP B 1 32 ? -17.684 -9.424 87.138 1.00 7.43 31 TRP B C 1
ATOM 2262 O O . TRP B 1 32 ? -17.104 -9.732 86.108 1.00 7.99 31 TRP B O 1
ATOM 2273 N N . ASP B 1 33 ? -17.104 -8.726 88.114 1.00 7.82 32 ASP B N 1
ATOM 2274 C CA . ASP B 1 33 ? -15.706 -8.353 88.088 1.00 8.36 32 ASP B CA 1
ATOM 2275 C C . ASP B 1 33 ? -14.982 -8.793 89.357 1.00 10.22 32 ASP B C 1
ATOM 2276 O O . ASP B 1 33 ? -13.919 -8.285 89.675 1.00 14.02 32 ASP B O 1
ATOM 2281 N N . GLY B 1 34 ? -15.547 -9.761 90.058 1.00 10.23 33 GLY B N 1
ATOM 2282 C CA . GLY B 1 34 ? -14.917 -10.346 91.237 1.00 11.09 33 GLY B CA 1
ATOM 2283 C C . GLY B 1 34 ? -15.667 -10.165 92.519 1.00 12.76 33 GLY B C 1
ATOM 2284 O O . GLY B 1 34 ? -15.244 -10.757 93.536 1.00 14.89 33 GLY B O 1
ATOM 2285 N N . LYS B 1 35 ? -16.689 -9.316 92.566 1.00 11.92 34 LYS B N 1
ATOM 2286 C CA . LYS B 1 35 ? -17.332 -8.930 93.851 1.00 12.79 34 LYS B CA 1
ATOM 2287 C C . LYS B 1 35 ? -18.797 -8.605 93.682 1.00 14.35 34 LYS B C 1
ATOM 2288 O O . LYS B 1 35 ? -19.258 -7.571 94.084 1.00 22.32 34 LYS B O 1
ATOM 2294 N N . GLY B 1 36 ? -19.528 -9.459 93.025 1.00 14.10 35 GLY B N 1
ATOM 2295 C CA . GLY B 1 36 ? -20.973 -9.274 92.855 1.00 13.21 35 GLY B CA 1
ATOM 2296 C C . GLY B 1 36 ? -21.373 -8.997 91.409 1.00 10.49 35 GLY B C 1
ATOM 2297 O O . GLY B 1 36 ? -20.608 -8.510 90.593 1.00 12.43 35 GLY B O 1
ATOM 2298 N N . TRP B 1 37 ? -22.621 -9.277 91.121 1.00 8.50 36 TRP B N 1
ATOM 2299 C CA . TRP B 1 37 ? -23.229 -9.055 89.811 1.00 8.39 36 TRP B CA 1
ATOM 2300 C C . TRP B 1 37 ? -23.856 -7.692 89.750 1.00 8.58 36 TRP B C 1
ATOM 2301 O O . TRP B 1 37 ? -24.525 -7.285 90.709 1.00 10.77 36 TRP B O 1
ATOM 2312 N N . TYR B 1 38 ? -23.724 -7.020 88.644 1.00 8.75 37 TYR B N 1
ATOM 2313 C CA . TYR B 1 38 ? -24.352 -5.727 88.445 1.00 9.80 37 TYR B CA 1
ATOM 2314 C C . TYR B 1 38 ? -24.835 -5.590 87.010 1.00 9.54 37 TYR B C 1
ATOM 2315 O O . TYR B 1 38 ? -24.372 -6.255 86.092 1.00 9.24 37 TYR B O 1
ATOM 2324 N N . THR B 1 39 ? -25.802 -4.701 86.825 1.00 10.08 38 THR B N 1
ATOM 2325 C CA . THR B 1 39 ? -26.384 -4.480 85.505 1.00 10.39 38 THR B CA 1
ATOM 2326 C C . THR B 1 39 ? -25.487 -3.588 84.679 1.00 9.71 38 THR B C 1
ATOM 2327 O O . THR B 1 39 ? -25.109 -2.506 85.100 1.00 10.50 38 THR B O 1
ATOM 2331 N N . GLY B 1 40 ? -25.111 -4.073 83.511 1.00 8.67 39 GLY B N 1
ATOM 2332 C CA . GLY B 1 40 ? -24.193 -3.381 82.649 1.00 9.34 39 GLY B CA 1
ATOM 2333 C C . GLY B 1 40 ? -24.850 -2.315 81.797 1.00 8.18 39 GLY B C 1
ATOM 2334 O O . GLY B 1 40 ? -26.078 -2.217 81.751 1.00 9.37 39 GLY B O 1
ATOM 2335 N N . ALA B 1 41 ? -24.030 -1.575 81.095 1.00 8.42 40 ALA B N 1
ATOM 2336 C CA . ALA B 1 41 ? -24.511 -0.494 80.223 1.00 9.76 40 ALA B CA 1
ATOM 2337 C C . ALA B 1 41 ? -25.189 -1.005 78.952 1.00 9.70 40 ALA B C 1
ATOM 2338 O O . ALA B 1 41 ? -25.881 -0.274 78.302 1.00 11.76 40 ALA B O 1
ATOM 2340 N N . PHE B 1 42 ? -24.958 -2.241 78.543 1.00 8.94 41 PHE B N 1
ATOM 2341 C CA . PHE B 1 42 ? -25.467 -2.735 77.275 1.00 9.05 41 PHE B CA 1
ATOM 2342 C C . PHE B 1 42 ? -26.972 -2.920 77.346 1.00 9.95 41 PHE B C 1
ATOM 2343 O O . PHE B 1 42 ? -27.495 -3.664 78.167 1.00 10.49 41 PHE B O 1
ATOM 2351 N N . ASN B 1 43 ? -27.669 -2.291 76.421 1.00 9.82 42 ASN B N 1
ATOM 2352 C CA . ASN B 1 43 ? -29.110 -2.433 76.294 1.00 11.41 42 ASN B CA 1
ATOM 2353 C C . ASN B 1 43 ? -29.471 -2.195 74.839 1.00 12.82 42 ASN B C 1
ATOM 2354 O O . ASN B 1 43 ? -29.348 -1.075 74.341 1.00 13.69 42 ASN B O 1
ATOM 2359 N N . GLU B 1 44 ? -29.829 -3.262 74.128 1.00 11.57 43 GLU B N 1
ATOM 2360 C CA . GLU B 1 44 ? -30.134 -3.182 72.731 1.00 12.81 43 GLU B CA 1
ATOM 2361 C C . GLU B 1 44 ? -31.242 -4.157 72.366 1.00 11.51 43 GLU B C 1
ATOM 2362 O O . GLU B 1 44 ? -31.410 -5.178 73.018 1.00 12.52 43 GLU B O 1
ATOM 2368 N N . PRO B 1 45 ? -31.989 -3.847 71.291 1.00 12.01 44 PRO B N 1
ATOM 2369 C CA . PRO B 1 45 ? -33.000 -4.785 70.840 1.00 11.56 44 PRO B CA 1
ATOM 2370 C C . PRO B 1 45 ? -32.390 -6.092 70.320 1.00 11.82 44 PRO B C 1
ATOM 2371 O O . PRO B 1 45 ? -31.309 -6.091 69.758 1.00 13.90 44 PRO B O 1
ATOM 2375 N N . GLY B 1 46 ? -33.097 -7.178 70.509 1.00 11.50 45 GLY B N 1
ATOM 2376 C CA . GLY B 1 46 ? -32.731 -8.457 69.935 1.00 12.12 45 GLY B CA 1
ATOM 2377 C C . GLY B 1 46 ? -33.532 -9.593 70.514 1.00 11.90 45 GLY B C 1
ATOM 2378 O O . GLY B 1 46 ? -33.837 -9.611 71.706 1.00 12.85 45 GLY B O 1
ATOM 2379 N N . ASP B 1 47 ? -33.847 -10.560 69.660 1.00 12.25 46 ASP B N 1
ATOM 2380 C CA . ASP B 1 47 ? -34.471 -11.808 70.060 1.00 12.12 46 ASP B CA 1
ATOM 2381 C C . ASP B 1 47 ? -33.456 -12.860 70.342 1.00 12.29 46 ASP B C 1
ATOM 2382 O O . ASP B 1 47 ? -33.750 -13.798 71.018 1.00 14.73 46 ASP B O 1
ATOM 2387 N N . ASN B 1 48 ? -32.245 -12.693 69.794 1.00 12.00 47 ASN B N 1
ATOM 2388 C CA . ASN B 1 48 ? -31.183 -13.676 69.943 1.00 11.72 47 ASN B CA 1
ATOM 2389 C C . ASN B 1 48 ? -29.897 -12.896 70.119 1.00 9.30 47 ASN B C 1
ATOM 2390 O O . ASN B 1 48 ? -29.695 -11.874 69.506 1.00 10.65 47 ASN B O 1
ATOM 2395 N N . VAL B 1 49 ? -28.996 -13.495 70.871 1.00 8.64 48 VAL B N 1
ATOM 2396 C CA . VAL B 1 49 ? -27.702 -12.931 71.159 1.00 8.32 48 VAL B CA 1
ATOM 2397 C C . VAL B 1 49 ? -26.579 -13.954 71.163 1.00 7.48 48 VAL B C 1
ATOM 2398 O O . VAL B 1 49 ? -26.749 -15.080 71.641 1.00 8.85 48 VAL B O 1
ATOM 2402 N N . SER B 1 50 ? -25.419 -13.555 70.617 1.00 7.34 49 SER B N 1
ATOM 2403 C CA . SER B 1 50 ? -24.162 -14.268 70.839 1.00 6.65 49 SER B CA 1
ATOM 2404 C C . SER B 1 50 ? -23.078 -13.246 71.161 1.00 6.45 49 SER B C 1
ATOM 2405 O O . SER B 1 50 ? -23.250 -12.052 70.934 1.00 6.86 49 SER B O 1
ATOM 2408 N N . VAL B 1 51 ? -21.951 -13.720 71.678 1.00 6.57 50 VAL B N 1
ATOM 2409 C CA . VAL B 1 51 ? -20.892 -12.815 72.099 1.00 5.91 50 VAL B CA 1
ATOM 2410 C C . VAL B 1 51 ? -19.544 -13.491 71.958 1.00 6.02 50 VAL B C 1
ATOM 2411 O O . VAL B 1 51 ? -19.429 -14.717 72.059 1.00 7.06 50 VAL B O 1
ATOM 2415 N N . THR B 1 52 ? -18.521 -12.691 71.686 1.00 5.94 51 THR B N 1
ATOM 2416 C CA . THR B 1 52 ? -17.119 -13.073 71.822 1.00 6.30 51 THR B CA 1
ATOM 2417 C C . THR B 1 52 ? -16.342 -11.899 72.390 1.00 6.26 51 THR B C 1
ATOM 2418 O O . THR B 1 52 ? -16.768 -10.765 72.293 1.00 7.02 51 THR B O 1
ATOM 2422 N N . SER B 1 53 ? -15.188 -12.159 72.955 1.00 6.24 52 SER B N 1
ATOM 2423 C CA . SER B 1 53 ? -14.346 -11.122 73.459 1.00 6.57 52 SER B CA 1
ATOM 2424 C C . SER B 1 53 ? -12.892 -11.503 73.360 1.00 6.51 52 SER B C 1
ATOM 2425 O O . SER B 1 53 ? -12.556 -12.673 73.312 1.00 7.11 52 SER B O 1
ATOM 2428 N N . TRP B 1 54 ? -12.012 -10.509 73.467 1.00 6.65 53 TRP B N 1
ATOM 2429 C CA . TRP B 1 54 ? -10.570 -10.726 73.470 1.00 6.73 53 TRP B CA 1
ATOM 2430 C C . TRP B 1 54 ? -9.918 -9.559 74.182 1.00 7.04 53 TRP B C 1
ATOM 2431 O O . TRP B 1 54 ? -10.419 -8.439 74.197 1.00 8.12 53 TRP B O 1
ATOM 2442 N N . LEU B 1 55 ? -8.744 -9.833 74.764 1.00 8.27 54 LEU B N 1
ATOM 2443 C CA . LEU B 1 55 ? -7.912 -8.811 75.398 1.00 9.19 54 LEU B CA 1
ATOM 2444 C C . LEU B 1 55 ? -6.819 -8.347 74.455 1.00 9.29 54 LEU B C 1
ATOM 2445 O O . LEU B 1 55 ? -6.258 -9.135 73.701 1.00 10.67 54 LEU B O 1
ATOM 2450 N N . VAL B 1 56 ? -6.500 -7.074 74.552 1.00 9.85 55 VAL B N 1
ATOM 2451 C CA . VAL B 1 56 ? -5.256 -6.512 74.038 1.00 11.16 55 VAL B CA 1
ATOM 2452 C C . VAL B 1 56 ? -4.601 -5.874 75.228 1.00 12.46 55 VAL B C 1
ATOM 2453 O O . VAL B 1 56 ? -5.080 -4.842 75.729 1.00 13.94 55 VAL B O 1
ATOM 2457 N N . GLY B 1 57 ? -3.505 -6.469 75.693 1.00 13.89 56 GLY B N 1
ATOM 2458 C CA . GLY B 1 57 ? -2.968 -6.104 76.988 1.00 17.09 56 GLY B CA 1
ATOM 2459 C C . GLY B 1 57 ? -4.045 -6.311 78.057 1.00 17.06 56 GLY B C 1
ATOM 2460 O O . GLY B 1 57 ? -4.599 -7.390 78.205 1.00 19.93 56 GLY B O 1
ATOM 2461 N N . SER B 1 58 ? -4.310 -5.264 78.811 1.00 17.53 57 SER B N 1
ATOM 2462 C CA . SER B 1 58 ? -5.323 -5.309 79.864 1.00 19.04 57 SER B CA 1
ATOM 2463 C C . SER B 1 58 ? -6.691 -4.835 79.405 1.00 19.17 57 SER B C 1
ATOM 2464 O O . SER B 1 58 ? -7.619 -4.882 80.189 1.00 20.44 57 SER B O 1
ATOM 2467 N N . ALA B 1 59 ? -6.806 -4.394 78.153 1.00 15.43 58 ALA B N 1
ATOM 2468 C CA . ALA B 1 59 ? -8.029 -3.844 77.620 1.00 13.76 58 ALA B CA 1
ATOM 2469 C C . ALA B 1 59 ? -8.922 -4.914 76.980 1.00 11.49 58 ALA B C 1
ATOM 2470 O O . ALA B 1 59 ? -8.520 -5.583 76.043 1.00 11.22 58 ALA B O 1
ATOM 2472 N N . ILE B 1 60 ? -10.159 -5.000 77.457 1.00 10.08 59 ILE B N 1
ATOM 2473 C CA . ILE B 1 60 ? -11.138 -5.928 76.887 1.00 8.72 59 ILE B CA 1
ATOM 2474 C C . ILE B 1 60 ? -11.835 -5.313 75.667 1.00 8.65 59 ILE B C 1
ATOM 2475 O O . ILE B 1 60 ? -12.136 -4.127 75.604 1.00 9.47 59 ILE B O 1
ATOM 2480 N N . HIS B 1 61 ? -12.089 -6.157 74.693 1.00 7.42 60 HIS B N 1
ATOM 2481 C CA . HIS B 1 61 ? -12.864 -5.843 73.502 1.00 7.53 60 HIS B CA 1
ATOM 2482 C C . HIS B 1 61 ? -13.961 -6.881 73.415 1.00 6.80 60 HIS B C 1
ATOM 2483 O O . HIS B 1 61 ? -13.676 -8.085 73.472 1.00 7.86 60 HIS B O 1
ATOM 2490 N N . ILE B 1 62 ? -15.214 -6.460 73.313 1.00 6.26 61 ILE B N 1
ATOM 2491 C CA . ILE B 1 62 ? -16.359 -7.361 73.290 1.00 5.89 61 ILE B CA 1
ATOM 2492 C C . ILE B 1 62 ? -17.138 -7.089 72.012 1.00 5.73 61 ILE B C 1
ATOM 2493 O O . ILE B 1 62 ? -17.288 -5.944 71.599 1.00 6.79 61 ILE B O 1
ATOM 2498 N N . ARG B 1 63 ? -17.636 -8.144 71.387 1.00 6.20 62 ARG B N 1
ATOM 2499 C CA . ARG B 1 63 ? -18.548 -8.042 70.267 1.00 6.27 62 ARG B CA 1
ATOM 2500 C C . ARG B 1 63 ? -19.773 -8.868 70.544 1.00 6.42 62 ARG B C 1
ATOM 2501 O O . ARG B 1 63 ? -19.699 -10.067 70.807 1.00 6.56 62 ARG B O 1
ATOM 2509 N N . VAL B 1 64 ? -20.912 -8.205 70.532 1.00 6.64 63 VAL B N 1
ATOM 2510 C CA . VAL B 1 64 ? -22.224 -8.775 70.784 1.00 7.05 63 VAL B CA 1
ATOM 2511 C C . VAL B 1 64 ? -23.043 -8.741 69.485 1.00 7.50 63 VAL B C 1
ATOM 2512 O O . VAL B 1 64 ? -23.192 -7.690 68.846 1.00 8.67 63 VAL B O 1
ATOM 2516 N N . TYR B 1 65 ? -23.546 -9.896 69.072 1.00 7.55 64 TYR B N 1
ATOM 2517 C CA . TYR B 1 65 ? -24.292 -10.033 67.814 1.00 7.62 64 TYR B CA 1
ATOM 2518 C C . TYR B 1 65 ? -25.741 -10.172 68.182 1.00 8.17 64 TYR B C 1
ATOM 2519 O O . TYR B 1 65 ? -26.139 -11.189 68.732 1.00 8.24 64 TYR B O 1
ATOM 2528 N N . ALA B 1 66 ? -26.530 -9.151 67.898 1.00 8.51 65 ALA B N 1
ATOM 2529 C CA . ALA B 1 66 ? -27.921 -9.050 68.308 1.00 10.20 65 ALA B CA 1
ATOM 2530 C C . ALA B 1 66 ? -28.813 -9.190 67.095 1.00 12.16 65 ALA B C 1
ATOM 2531 O O . ALA B 1 66 ? -28.701 -8.424 66.133 1.00 13.00 65 ALA B O 1
ATOM 2533 N N . SER B 1 67 ? -29.658 -10.183 67.116 1.00 12.63 66 SER B N 1
ATOM 2534 C CA . SER B 1 67 ? -30.531 -10.438 65.956 1.00 15.60 66 SER B CA 1
ATOM 2535 C C . SER B 1 67 ? -31.992 -10.174 66.296 1.00 14.64 66 SER B C 1
ATOM 2536 O O . SER B 1 67 ? -32.519 -10.708 67.249 1.00 13.32 66 SER B O 1
ATOM 2539 N N . THR B 1 68 ? -32.632 -9.309 65.533 1.00 21.12 67 THR B N 1
ATOM 2540 C CA . THR B 1 68 ? -34.060 -9.006 65.787 1.00 23.62 67 THR B CA 1
ATOM 2541 C C . THR B 1 68 ? -34.858 -9.529 64.655 1.00 24.17 67 THR B C 1
ATOM 2542 O O . THR B 1 68 ? -34.322 -10.159 63.773 1.00 31.64 67 THR B O 1
ATOM 2546 N N . GLY B 1 69 ? -36.141 -9.177 64.607 1.00 28.12 68 GLY B N 1
ATOM 2547 C CA . GLY B 1 69 ? -36.957 -9.593 63.472 1.00 29.15 68 GLY B CA 1
ATOM 2548 C C . GLY B 1 69 ? -36.496 -8.971 62.161 1.00 34.64 68 GLY B C 1
ATOM 2549 O O . GLY B 1 69 ? -36.861 -9.432 61.090 1.00 41.89 68 GLY B O 1
ATOM 2550 N N . THR B 1 70 ? -35.691 -7.915 62.245 1.00 31.48 69 THR B N 1
ATOM 2551 C CA . THR B 1 70 ? -35.273 -7.170 61.072 1.00 30.32 69 THR B CA 1
ATOM 2552 C C . THR B 1 70 ? -33.764 -7.235 60.644 1.00 41.06 69 THR B C 1
ATOM 2553 O O . THR B 1 70 ? -33.424 -6.565 59.658 1.00 46.00 69 THR B O 1
ATOM 2557 N N . THR B 1 71 ? -32.885 -8.002 61.341 1.00 44.65 70 THR B N 1
ATOM 2558 C CA . THR B 1 71 ? -31.428 -8.184 60.934 1.00 31.27 70 THR B CA 1
ATOM 2559 C C . THR B 1 71 ? -30.455 -8.493 62.126 1.00 29.82 70 THR B C 1
ATOM 2560 O O . THR B 1 71 ? -30.883 -8.336 63.285 1.00 29.89 70 THR B O 1
ATOM 2564 N N . THR B 1 72 ? -29.172 -8.864 61.844 1.00 22.20 71 THR B N 1
ATOM 2565 C CA . THR B 1 72 ? -28.104 -9.021 62.889 1.00 17.48 71 THR B CA 1
ATOM 2566 C C . THR B 1 72 ? -27.226 -7.758 62.966 1.00 18.99 71 THR B C 1
ATOM 2567 O O . THR B 1 72 ? -26.623 -7.420 61.979 1.00 19.25 71 THR B O 1
ATOM 2571 N N . THR B 1 73 ? -27.174 -7.091 64.133 1.00 15.70 72 THR B N 1
ATOM 2572 C CA . THR B 1 73 ? -26.325 -5.944 64.389 1.00 15.07 72 THR B CA 1
ATOM 2573 C C . THR B 1 73 ? -25.200 -6.332 65.340 1.00 11.24 72 THR B C 1
ATOM 2574 O O . THR B 1 73 ? -25.439 -6.976 66.362 1.00 11.38 72 THR B O 1
ATOM 2578 N N . GLU B 1 74 ? -24.001 -5.906 65.028 1.00 9.17 73 GLU B N 1
ATOM 2579 C CA . GLU B 1 74 ? -22.843 -6.100 65.900 1.00 8.19 73 GLU B CA 1
ATOM 2580 C C . GLU B 1 74 ? -22.671 -4.861 66.767 1.00 8.71 73 GLU B C 1
ATOM 2581 O O . GLU B 1 74 ? -22.612 -3.751 66.266 1.00 11.45 73 GLU B O 1
ATOM 2587 N N . TRP B 1 75 ? -22.617 -5.059 68.073 1.00 7.58 74 TRP B N 1
ATOM 2588 C CA . TRP B 1 75 ? -22.334 -3.994 69.026 1.00 7.73 74 TRP B CA 1
ATOM 2589 C C . TRP B 1 75 ? -20.965 -4.217 69.623 1.00 7.57 74 TRP B C 1
ATOM 2590 O O . TRP B 1 75 ? -20.608 -5.348 69.979 1.00 8.92 74 TRP B O 1
ATOM 2601 N N . CYS B 1 76 ? -20.197 -3.179 69.754 1.00 7.37 75 CYS B N 1
ATOM 2602 C CA . CYS B 1 76 ? -18.797 -3.211 70.068 1.00 7.59 75 CYS B CA 1
ATOM 2603 C C . CYS B 1 76 ? -18.491 -2.467 71.347 1.00 7.73 75 CYS B C 1
ATOM 2604 O O . CYS B 1 76 ? -18.887 -1.316 71.510 1.00 9.36 75 CYS B O 1
ATOM 2607 N N . TRP B 1 77 ? -17.729 -3.097 72.225 1.00 7.73 76 TRP B N 1
ATOM 2608 C CA . TRP B 1 77 ? -17.107 -2.443 73.373 1.00 7.41 76 TRP B CA 1
ATOM 2609 C C . TRP B 1 77 ? -15.609 -2.488 73.157 1.00 7.54 76 TRP B C 1
ATOM 2610 O O . TRP B 1 77 ? -15.029 -3.561 73.000 1.00 8.12 76 TRP B O 1
ATOM 2621 N N . ASP B 1 78 ? -14.971 -1.322 73.168 1.00 8.40 77 ASP B N 1
ATOM 2622 C CA . ASP B 1 78 ? -13.553 -1.201 73.031 1.00 9.05 77 ASP B CA 1
ATOM 2623 C C . ASP B 1 78 ? -13.015 -0.279 74.113 1.00 9.70 77 ASP B C 1
ATOM 2624 O O . ASP B 1 78 ? -11.983 0.366 73.933 1.00 14.07 77 ASP B O 1
ATOM 2629 N N . GLY B 1 79 ? -13.711 -0.206 75.244 1.00 9.18 78 GLY B N 1
ATOM 2630 C CA . GLY B 1 79 ? -13.199 0.577 76.377 1.00 9.75 78 GLY B CA 1
ATOM 2631 C C . GLY B 1 79 ? -13.930 1.878 76.602 1.00 10.74 78 GLY B C 1
ATOM 2632 O O . GLY B 1 79 ? -13.674 2.527 77.616 1.00 13.33 78 GLY B O 1
ATOM 2633 N N . ASN B 1 80 ? -14.816 2.266 75.692 1.00 10.59 79 ASN B N 1
ATOM 2634 C CA . ASN B 1 80 ? -15.350 3.629 75.691 1.00 10.53 79 ASN B CA 1
ATOM 2635 C C . ASN B 1 80 ? -16.790 3.717 75.228 1.00 11.20 79 ASN B C 1
ATOM 2636 O O . ASN B 1 80 ? -17.162 4.629 74.465 1.00 14.70 79 ASN B O 1
ATOM 2641 N N . GLY B 1 81 ? -17.632 2.813 75.707 1.00 9.93 80 GLY B N 1
ATOM 2642 C CA . GLY B 1 81 ? -19.058 2.783 75.341 1.00 9.90 80 GLY B CA 1
ATOM 2643 C C . GLY B 1 81 ? -19.366 1.758 74.273 1.00 8.72 80 GLY B C 1
ATOM 2644 O O . GLY B 1 81 ? -18.476 1.196 73.664 1.00 12.47 80 GLY B O 1
ATOM 2645 N N . TRP B 1 82 ? -20.629 1.530 74.040 1.00 9.64 81 TRP B N 1
ATOM 2646 C CA . TRP B 1 82 ? -21.059 0.546 73.056 1.00 8.47 81 TRP B CA 1
ATOM 2647 C C . TRP B 1 82 ? -21.348 1.227 71.743 1.00 10.65 81 TRP B C 1
ATOM 2648 O O . TRP B 1 82 ? -22.151 2.180 71.668 1.00 12.78 81 TRP B O 1
ATOM 2659 N N . THR B 1 83 ? -20.757 0.702 70.667 1.00 9.71 82 THR B N 1
ATOM 2660 C CA . THR B 1 83 ? -20.809 1.343 69.376 1.00 10.99 82 THR B CA 1
ATOM 2661 C C . THR B 1 83 ? -21.205 0.360 68.316 1.00 9.85 82 THR B C 1
ATOM 2662 O O . THR B 1 83 ? -21.134 -0.860 68.485 1.00 9.88 82 THR B O 1
ATOM 2666 N N . LYS B 1 84 ? -21.591 0.868 67.172 1.00 13.05 83 LYS B N 1
ATOM 2667 C CA . LYS B 1 84 ? -22.086 0.000 66.106 1.00 12.86 83 LYS B CA 1
ATOM 2668 C C . LYS B 1 84 ? -20.931 -0.471 65.268 1.00 11.77 83 LYS B C 1
ATOM 2669 O O . LYS B 1 84 ? -20.077 0.285 64.849 1.00 14.81 83 LYS B O 1
ATOM 2675 N N . GLY B 1 85 ? -20.892 -1.799 65.060 1.00 10.59 84 GLY B N 1
ATOM 2676 C CA . GLY B 1 85 ? -19.836 -2.398 64.255 1.00 10.96 84 GLY B CA 1
ATOM 2677 C C . GLY B 1 85 ? -20.115 -2.527 62.778 1.00 10.10 84 GLY B C 1
ATOM 2678 O O . GLY B 1 85 ? -21.245 -2.356 62.362 1.00 12.40 84 GLY B O 1
ATOM 2679 N N . ALA B 1 86 ? -19.097 -2.910 62.030 1.00 10.13 85 ALA B N 1
ATOM 2680 C CA . ALA B 1 86 ? -19.169 -3.029 60.580 1.00 11.03 85 ALA B CA 1
ATOM 2681 C C . ALA B 1 86 ? -19.865 -4.292 60.096 1.00 9.15 85 ALA B C 1
ATOM 2682 O O . ALA B 1 86 ? -20.144 -4.428 58.912 1.00 12.49 85 ALA B O 1
ATOM 2684 N N . TYR B 1 87 ? -20.124 -5.241 60.986 1.00 8.94 86 TYR B N 1
ATOM 2685 C CA . TYR B 1 87 ? -20.752 -6.494 60.592 1.00 9.35 86 TYR B CA 1
ATOM 2686 C C . TYR B 1 87 ? -22.033 -6.301 59.841 1.00 13.30 86 TYR B C 1
ATOM 2687 O O . TYR B 1 87 ? -22.889 -5.542 60.236 1.00 13.73 86 TYR B O 1
ATOM 2696 N N . THR B 1 88 ? -22.079 -7.007 58.713 1.00 17.15 87 THR B N 1
ATOM 2697 C CA . THR B 1 88 ? -23.243 -7.206 57.875 1.00 19.04 87 THR B CA 1
ATOM 2698 C C . THR B 1 88 ? -23.296 -8.716 57.554 1.00 19.83 87 THR B C 1
ATOM 2699 O O . THR B 1 88 ? -22.262 -9.412 57.573 1.00 20.45 87 THR B O 1
ATOM 2703 N N . SER B 1 89 ? -24.471 -9.173 57.175 1.00 25.10 88 SER B N 1
ATOM 2704 C CA . SER B 1 89 ? -24.683 -10.534 56.715 1.00 25.78 88 SER B CA 1
ATOM 2705 C C . SER B 1 89 ? -25.957 -10.594 55.877 1.00 33.60 88 SER B C 1
ATOM 2706 O O . SER B 1 89 ? -26.886 -9.781 56.049 1.00 42.43 88 SER B O 1
ATOM 2709 N N . PRO B 1 93 ? -36.105 -12.677 60.086 1.00 33.53 92 PRO B N 1
ATOM 2710 C CA . PRO B 1 93 ? -36.365 -12.984 61.489 1.00 31.35 92 PRO B CA 1
ATOM 2711 C C . PRO B 1 93 ? -35.889 -14.362 61.848 1.00 35.16 92 PRO B C 1
ATOM 2712 O O . PRO B 1 93 ? -35.888 -15.271 61.005 1.00 36.73 92 PRO B O 1
ATOM 2716 N N . GLY B 1 94 ? -35.502 -14.500 63.107 1.00 26.81 93 GLY B N 1
ATOM 2717 C CA . GLY B 1 94 ? -35.370 -15.772 63.742 1.00 28.31 93 GLY B CA 1
ATOM 2718 C C . GLY B 1 94 ? -33.947 -16.284 63.679 1.00 25.24 93 GLY B C 1
ATOM 2719 O O . GLY B 1 94 ? -33.702 -17.427 64.055 1.00 34.88 93 GLY B O 1
ATOM 2720 N N . ASP B 1 95 ? -33.006 -15.473 63.178 1.00 20.96 94 ASP B N 1
ATOM 2721 C CA . ASP B 1 95 ? -31.594 -15.907 63.089 1.00 17.39 94 ASP B CA 1
ATOM 2722 C C . ASP B 1 95 ? -31.137 -16.348 64.479 1.00 14.77 94 ASP B C 1
ATOM 2723 O O . ASP B 1 95 ? -31.508 -15.719 65.482 1.00 15.57 94 ASP B O 1
ATOM 2728 N N . GLN B 1 96 ? -30.256 -17.342 64.538 1.00 11.57 95 GLN B N 1
ATOM 2729 C CA . GLN B 1 96 ? -29.576 -17.738 65.761 1.00 11.04 95 GLN B CA 1
ATOM 2730 C C . GLN B 1 96 ? -28.110 -17.744 65.441 1.00 9.84 95 GLN B C 1
ATOM 2731 O O . GLN B 1 96 ? -27.700 -18.353 64.466 1.00 10.52 95 GLN B O 1
ATOM 2737 N N . THR B 1 97 ? -27.295 -17.057 66.238 1.00 9.68 96 THR B N 1
ATOM 2738 C CA . THR B 1 97 ? -25.888 -16.945 65.923 1.00 8.04 96 THR B CA 1
ATOM 2739 C C . THR B 1 97 ? -24.970 -17.534 66.982 1.00 7.03 96 THR B C 1
ATOM 2740 O O . THR B 1 97 ? -25.391 -17.734 68.126 1.00 8.61 96 THR B O 1
ATOM 2744 N N . ALA B 1 98 ? -23.713 -17.742 66.607 1.00 7.34 97 ALA B N 1
ATOM 2745 C CA . ALA B 1 98 ? -22.665 -18.176 67.512 1.00 7.14 97 ALA B CA 1
ATOM 2746 C C . ALA B 1 98 ? -21.403 -17.486 67.029 1.00 7.22 97 ALA B C 1
ATOM 2747 O O . ALA B 1 98 ? -21.229 -17.332 65.822 1.00 9.03 97 ALA B O 1
ATOM 2749 N N . ALA B 1 99 ? -20.526 -17.064 67.916 1.00 6.35 98 ALA B N 1
ATOM 2750 C CA . ALA B 1 99 ? -19.322 -16.318 67.548 1.00 7.05 98 ALA B CA 1
ATOM 2751 C C . ALA B 1 99 ? -18.089 -16.843 68.269 1.00 6.29 98 ALA B C 1
ATOM 2752 O O . ALA B 1 99 ? -18.187 -17.263 69.423 1.00 7.32 98 ALA B O 1
ATOM 2754 N N . THR B 1 100 ? -16.946 -16.710 67.647 1.00 6.40 99 THR B N 1
ATOM 2755 C CA . THR B 1 100 ? -15.671 -17.012 68.249 1.00 6.49 99 THR B CA 1
ATOM 2756 C C . THR B 1 100 ? -14.624 -16.039 67.668 1.00 6.69 99 THR B C 1
ATOM 2757 O O . THR B 1 100 ? -14.806 -15.472 66.610 1.00 7.95 99 THR B O 1
ATOM 2761 N N . SER B 1 101 ? -13.520 -15.891 68.368 1.00 7.28 100 SER B N 1
ATOM 2762 C CA . SER B 1 101 ? -12.451 -15.003 67.963 1.00 7.76 100 SER B CA 1
ATOM 2763 C C . SER B 1 101 ? -11.138 -15.520 68.433 1.00 7.75 100 SER B C 1
ATOM 2764 O O . SER B 1 101 ? -11.060 -16.256 69.390 1.00 8.97 100 SER B O 1
ATOM 2767 N N . TRP B 1 102 ? -10.059 -15.099 67.780 1.00 8.43 101 TRP B N 1
ATOM 2768 C CA . TRP B 1 102 ? -8.719 -15.473 68.193 1.00 9.19 101 TRP B CA 1
ATOM 2769 C C . TRP B 1 102 ? -7.712 -14.426 67.842 1.00 8.91 101 TRP B C 1
ATOM 2770 O O . TRP B 1 102 ? -7.880 -13.634 66.929 1.00 10.16 101 TRP B O 1
ATOM 2781 N N . GLY B 1 103 ? -6.607 -14.486 68.599 1.00 9.93 102 GLY B N 1
ATOM 2782 C CA . GLY B 1 103 ? -5.512 -13.538 68.446 1.00 11.65 102 GLY B CA 1
ATOM 2783 C C . GLY B 1 103 ? -5.900 -12.113 68.855 1.00 10.87 102 GLY B C 1
ATOM 2784 O O . GLY B 1 103 ? -6.849 -11.901 69.581 1.00 12.56 102 GLY B O 1
ATOM 2785 N N . THR B 1 104 ? -5.094 -11.168 68.423 1.00 12.01 103 THR B N 1
ATOM 2786 C CA . THR B 1 104 ? -5.254 -9.760 68.795 1.00 12.73 103 THR B CA 1
ATOM 2787 C C . THR B 1 104 ? -5.578 -8.860 67.639 1.00 13.15 103 THR B C 1
ATOM 2788 O O . THR B 1 104 ? -5.798 -7.690 67.871 1.00 16.18 103 THR B O 1
ATOM 2792 N N . VAL B 1 105 ? -5.641 -9.386 66.415 1.00 12.38 104 VAL B N 1
ATOM 2793 C CA . VAL B 1 105 ? -6.066 -8.580 65.282 1.00 12.95 104 VAL B CA 1
ATOM 2794 C C . VAL B 1 105 ? -7.467 -7.998 65.536 1.00 10.95 104 VAL B C 1
ATOM 2795 O O . VAL B 1 105 ? -7.676 -6.800 65.385 1.00 12.33 104 VAL B O 1
ATOM 2799 N N . PRO B 1 106 ? -8.446 -8.793 65.928 1.00 9.45 105 PRO B N 1
ATOM 2800 C CA . PRO B 1 106 ? -8.509 -10.253 65.973 1.00 9.34 105 PRO B CA 1
ATOM 2801 C C . PRO B 1 106 ? -9.018 -10.811 64.671 1.00 9.01 105 PRO B C 1
ATOM 2802 O O . PRO B 1 106 ? -9.408 -10.072 63.790 1.00 10.29 105 PRO B O 1
ATOM 2806 N N . SER B 1 107 ? -9.072 -12.151 64.590 1.00 8.61 106 SER B N 1
ATOM 2807 C CA . SER B 1 107 ? -9.969 -12.786 63.660 1.00 9.08 106 SER B CA 1
ATOM 2808 C C . SER B 1 107 ? -11.255 -13.159 64.383 1.00 7.96 106 SER B C 1
ATOM 2809 O O . SER B 1 107 ? -11.218 -13.537 65.558 1.00 7.78 106 SER B O 1
ATOM 2812 N N . ILE B 1 108 ? -12.371 -13.010 63.733 1.00 7.00 107 ILE B N 1
ATOM 2813 C CA . ILE B 1 108 ? -13.696 -13.352 64.268 1.00 7.42 107 ILE B CA 1
ATOM 2814 C C . ILE B 1 108 ? -14.420 -14.206 63.241 1.00 7.48 107 ILE B C 1
ATOM 2815 O O . ILE B 1 108 ? -14.303 -13.990 62.030 1.00 7.52 107 ILE B O 1
ATOM 2820 N N . ARG B 1 109 ? -15.175 -15.187 63.737 1.00 7.86 108 ARG B N 1
ATOM 2821 C CA . ARG B 1 109 ? -16.107 -15.958 62.899 1.00 7.25 108 ARG B CA 1
ATOM 2822 C C . ARG B 1 109 ? -17.451 -15.924 63.529 1.00 6.43 108 ARG B C 1
ATOM 2823 O O . ARG B 1 109 ? -17.568 -16.201 64.740 1.00 7.55 108 ARG B O 1
ATOM 2831 N N . VAL B 1 110 ? -18.473 -15.604 62.763 1.00 6.86 109 VAL B N 1
ATOM 2832 C CA . VAL B 1 110 ? -19.828 -15.574 63.205 1.00 6.48 109 VAL B CA 1
ATOM 2833 C C . VAL B 1 110 ? -20.644 -16.530 62.370 1.00 7.53 109 VAL B C 1
ATOM 2834 O O . VAL B 1 110 ? -20.651 -16.424 61.144 1.00 7.82 109 VAL B O 1
ATOM 2838 N N . TYR B 1 111 ? -21.337 -17.438 63.015 1.00 7.46 110 TYR B N 1
ATOM 2839 C CA . TYR B 1 111 ? -22.126 -18.472 62.385 1.00 7.53 110 TYR B CA 1
ATOM 2840 C C . TYR B 1 111 ? -23.588 -18.196 62.648 1.00 7.95 110 TYR B C 1
ATOM 2841 O O . TYR B 1 111 ? -23.989 -17.925 63.757 1.00 9.84 110 TYR B O 1
ATOM 2850 N N . THR B 1 112 ? -24.341 -18.250 61.556 1.00 8.39 111 THR B N 1
ATOM 2851 C CA . THR B 1 112 ? -25.758 -17.977 61.593 1.00 9.11 111 THR B CA 1
ATOM 2852 C C . THR B 1 112 ? -26.573 -19.155 61.093 1.00 9.19 111 THR B C 1
ATOM 2853 O O . THR B 1 112 ? -26.388 -19.595 59.960 1.00 10.23 111 THR B O 1
ATOM 2857 N N . ALA B 1 113 ? -27.458 -19.640 61.946 1.00 9.67 112 ALA B N 1
ATOM 2858 C CA . ALA B 1 113 ? -28.446 -20.631 61.566 1.00 10.70 112 ALA B CA 1
ATOM 2859 C C . ALA B 1 113 ? -29.737 -19.920 61.195 1.00 13.22 112 ALA B C 1
ATOM 2860 O O . ALA B 1 113 ? -30.279 -19.170 61.984 1.00 14.48 112 ALA B O 1
ATOM 2862 N N . ASN B 1 114 ? -30.238 -20.209 60.000 1.00 15.96 113 ASN B N 1
ATOM 2863 C CA . ASN B 1 114 ? -31.610 -19.861 59.659 1.00 20.38 113 ASN B CA 1
ATOM 2864 C C . ASN B 1 114 ? -32.075 -20.673 58.474 1.00 21.50 113 ASN B C 1
ATOM 2865 O O . ASN B 1 114 ? -31.304 -21.017 57.553 1.00 22.82 113 ASN B O 1
ATOM 2870 N N . ASN B 1 115 ? -33.345 -20.992 58.529 1.00 24.17 114 ASN B N 1
ATOM 2871 C CA . ASN B 1 115 ? -33.971 -21.737 57.441 1.00 28.11 114 ASN B CA 1
ATOM 2872 C C . ASN B 1 115 ? -33.243 -23.056 57.222 1.00 25.80 114 ASN B C 1
ATOM 2873 O O . ASN B 1 115 ? -33.092 -23.494 56.076 1.00 29.66 114 ASN B O 1
ATOM 2878 N N . GLY B 1 116 ? -32.726 -23.639 58.318 1.00 21.17 115 GLY B N 1
ATOM 2879 C CA . GLY B 1 116 ? -32.135 -24.972 58.285 1.00 21.91 115 GLY B CA 1
ATOM 2880 C C . GLY B 1 116 ? -30.702 -25.063 57.785 1.00 18.48 115 GLY B C 1
ATOM 2881 O O . GLY B 1 116 ? -30.182 -26.156 57.610 1.00 18.02 115 GLY B O 1
ATOM 2882 N N . LYS B 1 117 ? -30.059 -23.930 57.555 1.00 16.50 116 LYS B N 1
ATOM 2883 C CA . LYS B 1 117 ? -28.703 -23.897 57.100 1.00 18.79 116 LYS B CA 1
ATOM 2884 C C . LYS B 1 117 ? -27.899 -22.959 57.999 1.00 13.03 116 LYS B C 1
ATOM 2885 O O . LYS B 1 117 ? -28.392 -21.900 58.447 1.00 14.81 116 LYS B O 1
ATOM 2891 N N . ILE B 1 118 ? -26.635 -23.321 58.178 1.00 11.41 117 ILE B N 1
ATOM 2892 C CA . ILE B 1 118 ? -25.691 -22.482 58.882 1.00 10.77 117 ILE B CA 1
ATOM 2893 C C . ILE B 1 118 ? -24.647 -21.994 57.886 1.00 11.66 117 ILE B C 1
ATOM 2894 O O . ILE B 1 118 ? -24.044 -22.766 57.168 1.00 12.63 117 ILE B O 1
ATOM 2899 N N . THR B 1 119 ? -24.396 -20.701 57.932 1.00 11.08 118 THR B N 1
ATOM 2900 C CA . THR B 1 119 ? -23.381 -20.048 57.134 1.00 10.90 118 THR B CA 1
ATOM 2901 C C . THR B 1 119 ? -22.482 -19.215 58.029 1.00 10.13 118 THR B C 1
ATOM 2902 O O . THR B 1 119 ? -22.765 -19.063 59.226 1.00 10.34 118 THR B O 1
ATOM 2906 N N . GLU B 1 120 ? -21.423 -18.662 57.476 1.00 11.21 119 GLU B N 1
ATOM 2907 C CA . GLU B 1 120 ? -20.306 -18.093 58.233 1.00 9.64 119 GLU B CA 1
ATOM 2908 C C . GLU B 1 120 ? -19.867 -16.754 57.619 1.00 10.16 119 GLU B C 1
ATOM 2909 O O . GLU B 1 120 ? -19.724 -16.642 56.406 1.00 12.38 119 GLU B O 1
ATOM 2915 N N . ARG B 1 121 ? -19.684 -15.776 58.495 1.00 8.99 120 ARG B N 1
ATOM 2916 C CA . ARG B 1 121 ? -19.084 -14.494 58.130 1.00 9.28 120 ARG B CA 1
ATOM 2917 C C . ARG B 1 121 ? -17.814 -14.326 58.908 1.00 8.84 120 ARG B C 1
ATOM 2918 O O . ARG B 1 121 ? -17.722 -14.774 60.072 1.00 9.41 120 ARG B O 1
ATOM 2926 N N . CYS B 1 122 ? -16.801 -13.766 58.278 1.00 8.68 121 CYS B N 1
ATOM 2927 C CA . CYS B 1 122 ? -15.431 -13.796 58.738 1.00 8.32 121 CYS B CA 1
ATOM 2928 C C . CYS B 1 122 ? -14.827 -12.416 58.763 1.00 8.22 121 CYS B C 1
ATOM 2929 O O . CYS B 1 122 ? -15.024 -11.637 57.825 1.00 8.55 121 CYS B O 1
ATOM 2932 N N . TRP B 1 123 ? -14.040 -12.131 59.785 1.00 9.23 122 TRP B N 1
ATOM 2933 C CA . TRP B 1 123 ? -13.237 -10.935 59.894 1.00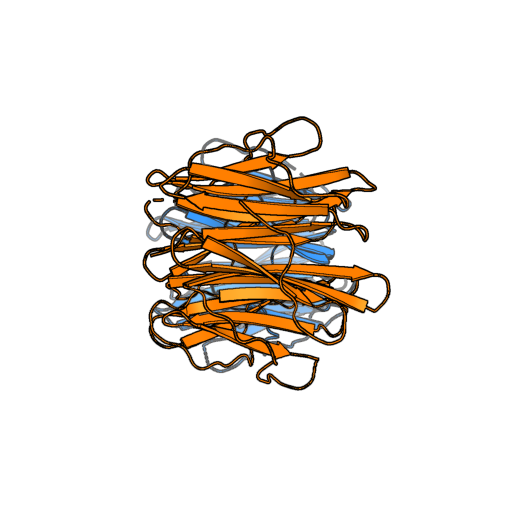 8.34 122 TRP B CA 1
ATOM 2934 C C . TRP B 1 123 ? -11.816 -11.324 60.191 1.00 8.68 122 TRP B C 1
ATOM 2935 O O . TRP B 1 123 ? -11.562 -12.074 61.120 1.00 8.96 122 TRP B O 1
ATOM 2946 N N . ASP B 1 124 ? -10.897 -10.834 59.376 1.00 9.25 123 ASP B N 1
ATOM 2947 C CA . ASP B 1 124 ? -9.491 -11.060 59.600 1.00 10.11 123 ASP B CA 1
ATOM 2948 C C . ASP B 1 124 ? -8.724 -9.704 59.651 1.00 10.51 123 ASP B C 1
ATOM 2949 O O . ASP B 1 124 ? -7.511 -9.649 59.452 1.00 13.73 123 ASP B O 1
ATOM 2954 N N . GLY B 1 125 ? -9.432 -8.638 59.943 1.00 10.32 124 GLY B N 1
ATOM 2955 C CA . GLY B 1 125 ? -8.833 -7.327 60.109 1.00 10.36 124 GLY B CA 1
ATOM 2956 C C . GLY B 1 125 ? -9.115 -6.317 59.030 1.00 11.57 124 GLY B C 1
ATOM 2957 O O . GLY B 1 125 ? -8.826 -5.131 59.203 1.00 13.28 124 GLY B O 1
ATOM 2958 N N . LYS B 1 126 ? -9.705 -6.756 57.925 1.00 11.24 125 LYS B N 1
ATOM 2959 C CA . LYS B 1 126 ? -9.777 -5.915 56.700 1.00 13.50 125 LYS B CA 1
ATOM 2960 C C . LYS B 1 126 ? -11.092 -6.163 55.978 1.00 11.88 125 LYS B C 1
ATOM 2961 O O . LYS B 1 126 ? -11.123 -6.296 54.768 1.00 15.46 125 LYS B O 1
ATOM 2967 N N . GLY B 1 127 ? -12.178 -6.173 56.722 1.00 11.25 126 GLY B N 1
ATOM 2968 C CA . GLY B 1 127 ? -13.524 -6.269 56.177 1.00 10.03 126 GLY B CA 1
ATOM 2969 C C . GLY B 1 127 ? -14.131 -7.666 56.384 1.00 8.96 126 GLY B C 1
ATOM 2970 O O . GLY B 1 127 ? -13.444 -8.689 56.385 1.00 11.88 126 GLY B O 1
ATOM 2971 N N . TRP B 1 128 ? -15.427 -7.664 56.502 1.00 9.23 127 TRP B N 1
ATOM 2972 C CA . TRP B 1 128 ? -16.179 -8.894 56.622 1.00 8.88 127 TRP B CA 1
ATOM 2973 C C . TRP B 1 128 ? -16.345 -9.568 55.275 1.00 9.70 127 TRP B C 1
ATOM 2974 O O . TRP B 1 128 ? -16.495 -8.928 54.257 1.00 12.00 127 TRP B O 1
ATOM 2985 N N . TYR B 1 129 ? -16.291 -10.885 55.270 1.00 9.85 128 TYR B N 1
ATOM 2986 C CA . TYR B 1 129 ? -16.479 -11.684 54.058 1.00 10.56 128 TYR B CA 1
ATOM 2987 C C . TYR B 1 129 ? -17.132 -13.016 54.385 1.00 11.16 128 TYR B C 1
ATOM 2988 O O . TYR B 1 129 ? -17.190 -13.439 55.528 1.00 10.68 128 TYR B O 1
ATOM 2997 N N . THR B 1 130 ? -17.698 -13.642 53.372 1.00 11.43 129 THR B N 1
ATOM 2998 C CA . THR B 1 130 ? -18.391 -14.919 53.528 1.00 12.53 129 THR B CA 1
ATOM 2999 C C . THR B 1 130 ? -17.380 -16.071 53.550 1.00 12.86 129 THR B C 1
ATOM 3000 O O . THR B 1 130 ? -16.548 -16.197 52.654 1.00 12.66 129 THR B O 1
ATOM 3004 N N . GLY B 1 131 ? -17.459 -16.910 54.582 1.00 12.19 130 GLY B N 1
ATOM 3005 C CA . GLY B 1 131 ? -16.490 -18.002 54.759 1.00 12.29 130 GLY B CA 1
ATOM 3006 C C . GLY B 1 131 ? -16.934 -19.293 54.065 1.00 11.44 130 GLY B C 1
ATOM 3007 O O . GLY B 1 131 ? -18.031 -19.362 53.525 1.00 12.39 130 GLY B O 1
ATOM 3008 N N . ALA B 1 132 ? -16.047 -20.267 54.071 1.00 12.39 131 ALA B N 1
ATOM 3009 C CA . ALA B 1 132 ? -16.298 -21.578 53.436 1.00 13.22 131 ALA B CA 1
ATOM 3010 C C . ALA B 1 132 ? -17.392 -22.403 54.127 1.00 13.00 131 ALA B C 1
ATOM 3011 O O . ALA B 1 132 ? -17.997 -23.280 53.521 1.00 14.94 131 ALA B O 1
ATOM 3013 N N . PHE B 1 133 ? -17.628 -22.157 55.405 1.00 12.82 132 PHE B N 1
ATOM 3014 C CA . PHE B 1 133 ? -18.516 -23.018 56.174 1.00 11.58 132 PHE B CA 1
ATOM 3015 C C . PHE B 1 133 ? -19.950 -22.958 55.683 1.00 10.89 132 PHE B C 1
ATOM 3016 O O . PHE B 1 133 ? -20.581 -21.900 55.613 1.00 13.65 132 PHE B O 1
ATOM 3024 N N . ASN B 1 134 ? -20.512 -24.130 55.373 1.00 12.73 133 ASN B N 1
ATOM 3025 C CA . ASN B 1 134 ? -21.871 -24.193 54.980 1.00 12.97 133 ASN B CA 1
ATOM 3026 C C . ASN B 1 134 ? -22.388 -25.609 55.280 1.00 12.95 133 ASN B C 1
ATOM 3027 O O . ASN B 1 134 ? -21.920 -26.584 54.673 1.00 13.67 133 ASN B O 1
ATOM 3032 N N . GLU B 1 135 ? -23.289 -25.726 56.251 1.00 10.66 134 GLU B N 1
ATOM 3033 C CA . GLU B 1 135 ? -23.768 -27.023 56.676 1.00 10.52 134 GLU B CA 1
ATOM 3034 C C . GLU B 1 135 ? -25.188 -26.911 57.155 1.00 10.95 134 GLU B C 1
ATOM 3035 O O . GLU B 1 135 ? -25.615 -25.860 57.644 1.00 12.69 134 GLU B O 1
ATOM 3041 N N . PRO B 1 136 ? -25.952 -28.027 57.084 1.00 13.00 135 PRO B N 1
ATOM 3042 C CA . PRO B 1 136 ? -27.311 -28.030 57.612 1.00 13.69 135 PRO B CA 1
ATOM 3043 C C . PRO B 1 136 ? -27.331 -27.827 59.125 1.00 12.74 135 PRO B C 1
ATOM 3044 O O . PRO B 1 136 ? -26.445 -28.306 59.833 1.00 12.44 135 PRO B O 1
ATOM 3048 N N . GLY B 1 137 ? -28.322 -27.122 59.608 1.00 12.29 136 GLY B N 1
ATOM 3049 C CA . GLY B 1 137 ? -28.534 -26.982 61.024 1.00 13.32 136 GLY B CA 1
ATOM 3050 C C . GLY B 1 137 ? -29.602 -25.955 61.326 1.00 12.52 136 GLY B C 1
ATOM 3051 O O . GLY B 1 137 ? -29.693 -24.911 60.660 1.00 14.76 136 GLY B O 1
ATOM 3052 N N . ASP B 1 138 ? -30.333 -26.226 62.397 1.00 13.33 137 ASP B N 1
ATOM 3053 C CA . ASP B 1 138 ? -31.295 -25.315 62.984 1.00 14.14 137 ASP B CA 1
ATOM 3054 C C . ASP B 1 138 ? -30.751 -24.547 64.181 1.00 13.99 137 ASP B C 1
ATOM 3055 O O . ASP B 1 138 ? -31.301 -23.533 64.560 1.00 16.35 137 ASP B O 1
ATOM 3060 N N . ASN B 1 139 ? -29.665 -25.035 64.739 1.00 12.06 138 ASN B N 1
ATOM 3061 C CA . ASN B 1 139 ? -29.039 -24.453 65.923 1.00 11.64 138 ASN B CA 1
ATOM 3062 C C . ASN B 1 139 ? -27.548 -24.634 65.774 1.00 10.24 138 ASN B C 1
ATOM 3063 O O . ASN B 1 139 ? -27.095 -25.664 65.242 1.00 10.73 138 ASN B O 1
ATOM 3068 N N . VAL B 1 140 ? -26.782 -23.669 66.264 1.00 9.14 139 VAL B N 1
ATOM 3069 C CA . VAL B 1 140 ? -25.331 -23.699 66.158 1.00 8.14 139 VAL B CA 1
ATOM 3070 C C . VAL B 1 140 ? -24.680 -23.214 67.443 1.00 7.99 139 VAL B C 1
ATOM 3071 O O . VAL B 1 140 ? -25.112 -22.246 68.077 1.00 8.64 139 VAL B O 1
ATOM 3075 N N . SER B 1 141 ? -23.564 -23.840 67.799 1.00 7.29 140 SER B N 1
ATOM 3076 C CA . SER B 1 141 ? -22.645 -23.301 68.791 1.00 6.82 140 SER B CA 1
ATOM 3077 C C . SER B 1 141 ? -21.244 -23.511 68.256 1.00 6.29 140 SER B C 1
ATOM 3078 O O . SER B 1 141 ? -21.015 -24.285 67.289 1.00 7.81 140 SER B O 1
ATOM 3081 N N . VAL B 1 142 ? -20.274 -22.821 68.837 1.00 6.15 141 VAL B N 1
ATOM 3082 C CA . VAL B 1 142 ? -18.891 -22.865 68.377 1.00 6.42 141 VAL B CA 1
ATOM 3083 C C . VAL B 1 142 ? -17.926 -22.701 69.514 1.00 6.32 141 VAL B C 1
ATOM 3084 O O . VAL B 1 142 ? -18.207 -21.994 70.472 1.00 8.30 141 VAL B O 1
ATOM 3088 N N . THR B 1 143 ? -16.742 -23.273 69.383 1.00 6.18 142 THR B N 1
ATOM 3089 C CA . THR B 1 143 ? -15.583 -22.976 70.195 1.00 6.41 142 THR B CA 1
ATOM 3090 C C . THR B 1 143 ? -14.346 -23.054 69.310 1.00 6.28 142 THR B C 1
ATOM 3091 O O . THR B 1 143 ? -14.364 -23.699 68.266 1.00 8.02 142 THR B O 1
ATOM 3095 N N . SER B 1 144 ? -13.273 -22.421 69.715 1.00 7.93 143 SER B N 1
ATOM 3096 C CA . SER B 1 144 ? -12.012 -22.455 69.005 1.00 8.60 143 SER B CA 1
ATOM 3097 C C . SER B 1 144 ? -10.854 -22.309 69.941 1.00 8.62 143 SER B C 1
ATOM 3098 O O . SER B 1 144 ? -11.004 -21.804 71.060 1.00 8.90 143 SER B O 1
ATOM 3101 N N . TRP B 1 145 ? -9.679 -22.699 69.486 1.00 9.54 144 TRP B N 1
ATOM 3102 C CA . TRP B 1 145 ? -8.468 -22.563 70.273 1.00 10.87 144 TRP B CA 1
ATOM 3103 C C . TRP B 1 145 ? -7.274 -22.491 69.320 1.00 11.47 144 TRP B C 1
ATOM 3104 O O . TRP B 1 145 ? -7.301 -23.017 68.212 1.00 12.23 144 TRP B O 1
ATOM 3115 N N . LEU B 1 146 ? -6.219 -21.877 69.830 1.00 15.34 145 LEU B N 1
ATOM 3116 C CA . LEU B 1 146 ? -4.922 -21.848 69.179 1.00 17.39 145 LEU B CA 1
ATOM 3117 C C . LEU B 1 146 ? -3.952 -22.898 69.707 1.00 19.17 145 LEU B C 1
ATOM 3118 O O . LEU B 1 146 ? -3.913 -23.183 70.888 1.00 21.20 145 LEU B O 1
ATOM 3123 N N . VAL B 1 147 ? -3.180 -23.463 68.807 1.00 22.13 146 VAL B N 1
ATOM 3124 C CA . VAL B 1 147 ? -2.013 -24.247 69.200 1.00 23.11 146 VAL B CA 1
ATOM 3125 C C . VAL B 1 147 ? -0.907 -23.525 68.458 1.00 28.51 146 VAL B C 1
ATOM 3126 O O . VAL B 1 147 ? -0.894 -23.484 67.221 1.00 27.18 146 VAL B O 1
ATOM 3130 N N . GLY B 1 148 ? -0.037 -22.869 69.219 1.00 28.03 147 GLY B N 1
ATOM 3131 C CA . GLY B 1 148 ? 0.918 -21.952 68.611 1.00 29.60 147 GLY B CA 1
ATOM 3132 C C . GLY B 1 148 ? 0.196 -20.894 67.795 1.00 27.44 147 GLY B C 1
ATOM 3133 O O . GLY B 1 148 ? -0.605 -20.136 68.336 1.00 34.05 147 GLY B O 1
ATOM 3134 N N . SER B 1 149 ? 0.443 -20.845 66.491 1.00 31.17 148 SER B N 1
ATOM 3135 C CA . SER B 1 149 ? -0.272 -19.868 65.631 1.00 28.54 148 SER B CA 1
ATOM 3136 C C . SER B 1 149 ? -1.455 -20.457 64.842 1.00 26.23 148 SER B C 1
ATOM 3137 O O . SER B 1 149 ? -2.077 -19.737 64.064 1.00 34.60 148 SER B O 1
ATOM 3140 N N . ALA B 1 150 ? -1.738 -21.751 65.011 1.00 26.44 149 ALA B N 1
ATOM 3141 C CA . ALA B 1 150 ? -2.741 -22.440 64.180 1.00 22.00 149 ALA B CA 1
ATOM 3142 C C . ALA B 1 150 ? -4.088 -22.472 64.874 1.00 15.66 149 ALA B C 1
ATOM 3143 O O . ALA B 1 150 ? -4.154 -22.890 66.052 1.00 16.15 149 ALA B O 1
ATOM 3145 N N . ILE B 1 151 ? -5.117 -21.984 64.191 1.00 16.01 150 ILE B N 1
ATOM 3146 C CA . ILE B 1 151 ? -6.481 -22.002 64.721 1.00 14.36 150 ILE B CA 1
ATOM 3147 C C . ILE B 1 151 ? -7.148 -23.348 64.474 1.00 13.53 150 ILE B C 1
ATOM 3148 O O . ILE B 1 151 ? -7.009 -23.953 63.413 1.00 14.33 150 ILE B O 1
ATOM 3153 N N . HIS B 1 152 ? -7.922 -23.750 65.461 1.00 10.33 151 HIS B N 1
ATOM 3154 C CA . HIS B 1 152 ? -8.773 -24.930 65.404 1.00 9.51 151 HIS B CA 1
ATOM 3155 C C . HIS B 1 152 ? -10.144 -24.511 65.811 1.00 7.82 151 HIS B C 1
ATOM 3156 O O . HIS B 1 152 ? -10.309 -23.876 66.861 1.00 9.90 151 HIS B O 1
ATOM 3163 N N . ILE B 1 153 ? -11.123 -24.773 64.983 1.00 7.82 152 ILE B N 1
ATOM 3164 C CA . ILE B 1 153 ? -12.515 -24.380 65.229 1.00 7.68 152 ILE B CA 1
ATOM 3165 C C . ILE B 1 153 ? -13.368 -25.633 65.286 1.00 7.32 152 ILE B C 1
ATOM 3166 O O . ILE B 1 153 ? -13.168 -26.556 64.465 1.00 8.32 152 ILE B O 1
ATOM 3171 N N . ARG B 1 154 ? -14.333 -25.671 66.209 1.00 7.27 153 ARG B N 1
ATOM 3172 C CA . ARG B 1 154 ? -15.323 -26.723 66.248 1.00 7.44 153 ARG B CA 1
ATOM 3173 C C . ARG B 1 154 ? -16.717 -26.103 66.239 1.00 6.87 153 ARG B C 1
ATOM 3174 O O . ARG B 1 154 ? -17.053 -25.302 67.123 1.00 7.28 153 ARG B O 1
ATOM 3182 N N . VAL B 1 155 ? -17.526 -26.446 65.252 1.00 7.28 154 VAL B N 1
ATOM 3183 C CA . VAL B 1 155 ? -18.888 -25.944 65.101 1.00 6.93 154 VAL B CA 1
ATOM 3184 C C . VAL B 1 155 ? -19.842 -27.106 65.327 1.00 7.87 154 VAL B C 1
ATOM 3185 O O . VAL B 1 155 ? -19.694 -28.155 64.709 1.00 8.79 154 VAL B O 1
ATOM 3189 N N . TYR B 1 156 ? -20.803 -26.942 66.224 1.00 7.10 155 TYR B N 1
ATOM 3190 C CA . TYR B 1 156 ? -21.784 -27.965 66.588 1.00 7.33 155 TYR B CA 1
ATOM 3191 C C . TYR B 1 156 ? -23.097 -27.575 65.960 1.00 7.83 155 TYR B C 1
ATOM 3192 O O . TYR B 1 156 ? -23.747 -26.597 66.388 1.00 8.14 155 TYR B O 1
ATOM 3201 N N . ALA B 1 157 ? -23.474 -28.324 64.927 1.00 7.69 156 ALA B N 1
ATOM 3202 C CA . ALA B 1 157 ? -24.638 -28.027 64.098 1.00 8.47 156 ALA B CA 1
ATOM 3203 C C . ALA B 1 157 ? -25.723 -29.035 64.420 1.00 9.80 156 ALA B C 1
ATOM 3204 O O . ALA B 1 157 ? -25.507 -30.232 64.212 1.00 10.49 156 ALA B O 1
ATOM 3206 N N . SER B 1 158 ? -26.869 -28.601 64.913 1.00 10.09 157 SER B N 1
ATOM 3207 C CA . SER B 1 158 ? -27.955 -29.515 65.273 1.00 11.39 157 SER B CA 1
ATOM 3208 C C . SER B 1 158 ? -29.098 -29.377 64.304 1.00 14.50 157 SER B C 1
ATOM 3209 O O . SER B 1 158 ? -29.569 -28.290 64.057 1.00 14.50 157 SER B O 1
ATOM 3212 N N . THR B 1 159 ? -29.489 -30.504 63.742 1.00 18.94 158 THR B N 1
ATOM 3213 C CA . THR B 1 159 ? -30.672 -30.602 62.884 1.00 22.27 158 THR B CA 1
ATOM 3214 C C . THR B 1 159 ? -31.697 -31.344 63.664 1.00 24.98 158 THR B C 1
ATOM 3215 O O . THR B 1 159 ? -31.469 -31.732 64.798 1.00 36.52 158 THR B O 1
ATOM 3219 N N . GLY B 1 160 ? -32.826 -31.615 63.028 1.00 33.31 159 GLY B N 1
ATOM 3220 C CA . GLY B 1 160 ? -33.831 -32.454 63.663 1.00 26.23 159 GLY B CA 1
ATOM 3221 C C . GLY B 1 160 ? -33.244 -33.686 64.364 1.00 31.94 159 GLY B C 1
ATOM 3222 O O . GLY B 1 160 ? -33.520 -33.922 65.533 1.00 46.27 159 GLY B O 1
ATOM 3223 N N . THR B 1 161 ? -32.390 -34.416 63.645 1.00 32.89 160 THR B N 1
ATOM 3224 C CA . THR B 1 161 ? -31.917 -35.760 64.030 1.00 31.66 160 THR B CA 1
ATOM 3225 C C . THR B 1 161 ? -30.667 -35.764 64.916 1.00 29.62 160 THR B C 1
ATOM 3226 O O . THR B 1 161 ? -30.590 -36.500 65.904 1.00 38.83 160 THR B O 1
ATOM 3230 N N . THR B 1 162 ? -29.692 -34.922 64.596 1.00 26.78 161 THR B N 1
ATOM 3231 C CA . THR B 1 162 ? -28.381 -35.127 65.121 1.00 24.33 161 THR B CA 1
ATOM 3232 C C . THR B 1 162 ? -27.646 -33.796 65.336 1.00 17.03 161 THR B C 1
ATOM 3233 O O . THR B 1 162 ? -27.881 -32.817 64.621 1.00 19.41 161 THR B O 1
ATOM 3237 N N . THR B 1 163 ? -26.721 -33.788 66.271 1.00 12.62 162 THR B N 1
ATOM 3238 C CA . THR B 1 163 ? -25.696 -32.738 66.342 1.00 10.82 162 THR B CA 1
ATOM 3239 C C . THR B 1 163 ? -24.451 -33.256 65.680 1.00 11.43 162 THR B C 1
ATOM 3240 O O . THR B 1 163 ? -23.903 -34.276 66.133 1.00 13.08 162 THR B O 1
ATOM 3244 N N . THR B 1 164 ? -23.992 -32.607 64.621 1.00 9.54 163 THR B N 1
ATOM 3245 C CA . THR B 1 164 ? -22.778 -32.957 63.953 1.00 9.47 163 THR B CA 1
ATOM 3246 C C . THR B 1 164 ? -21.734 -31.938 64.295 1.00 8.28 163 THR B C 1
ATOM 3247 O O . THR B 1 164 ? -22.019 -30.697 64.240 1.00 10.26 163 THR B O 1
ATOM 3251 N N . GLU B 1 165 ? -20.530 -32.384 64.598 1.00 7.76 164 GLU B N 1
ATOM 3252 C CA . GLU B 1 165 ? -19.384 -31.487 64.801 1.00 7.54 164 GLU B CA 1
ATOM 3253 C C . GLU B 1 165 ? -18.607 -31.315 63.517 1.00 8.09 164 GLU B C 1
ATOM 3254 O O . GLU B 1 165 ? -18.288 -32.286 62.851 1.00 9.50 164 GLU B O 1
ATOM 3260 N N . TRP B 1 166 ? -18.354 -30.068 63.142 1.00 8.20 165 TRP B N 1
ATOM 3261 C CA . TRP B 1 166 ? -17.557 -29.708 61.984 1.00 7.81 165 TRP B CA 1
ATOM 3262 C C . TRP B 1 166 ? -16.273 -29.071 62.449 1.00 7.44 165 TRP B C 1
ATOM 3263 O O . TRP B 1 166 ? -16.283 -28.198 63.327 1.00 8.73 165 TRP B O 1
ATOM 3274 N N . CYS B 1 167 ? -15.153 -29.473 61.875 1.00 8.59 166 CYS B N 1
ATOM 3275 C CA . CYS B 1 167 ? -13.840 -29.165 62.357 1.00 7.73 166 CYS B CA 1
ATOM 3276 C C . CYS B 1 167 ? -13.068 -28.413 61.303 1.00 8.95 166 CYS B C 1
ATOM 3277 O O . CYS B 1 167 ? -13.021 -28.807 60.154 1.00 9.88 166 CYS B O 1
ATOM 3280 N N . TRP B 1 168 ? -12.439 -27.342 61.713 1.00 9.20 167 TRP B N 1
ATOM 3281 C CA . TRP B 1 168 ? -11.499 -26.613 60.888 1.00 9.63 167 TRP B CA 1
ATOM 3282 C C . TRP B 1 168 ? -10.166 -26.728 61.582 1.00 10.15 167 TRP B C 1
ATOM 3283 O O . TRP B 1 168 ? -10.022 -26.312 62.746 1.00 11.42 167 TRP B O 1
ATOM 3294 N N . ASP B 1 169 ? -9.152 -27.264 60.896 1.00 11.86 168 ASP B N 1
ATOM 3295 C CA . ASP B 1 169 ? -7.800 -27.424 61.464 1.00 12.25 168 ASP B CA 1
ATOM 3296 C C . ASP B 1 16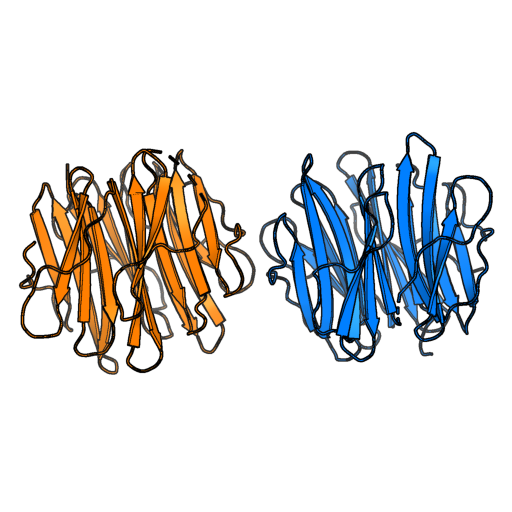9 ? -6.744 -27.014 60.462 1.00 15.43 168 ASP B C 1
ATOM 3297 O O . ASP B 1 169 ? -5.631 -27.536 60.469 1.00 21.43 168 ASP B O 1
ATOM 3302 N N . GLY B 1 170 ? -7.109 -26.053 59.619 1.00 15.47 169 GLY B N 1
ATOM 3303 C CA . GLY B 1 170 ? -6.163 -25.446 58.681 1.00 17.19 169 GLY B CA 1
ATOM 3304 C C . GLY B 1 170 ? -6.369 -25.752 57.219 1.00 16.82 169 GLY B C 1
ATOM 3305 O O . GLY B 1 170 ? -5.657 -25.193 56.389 1.00 25.62 169 GLY B O 1
ATOM 3306 N N . ASN B 1 171 ? -7.321 -26.629 56.898 1.00 19.03 170 ASN B N 1
ATOM 3307 C CA . ASN B 1 171 ? -7.504 -27.089 55.527 1.00 20.64 170 ASN B CA 1
ATOM 3308 C C . ASN B 1 171 ? -8.889 -27.739 55.275 1.00 22.27 170 ASN B C 1
ATOM 3309 O O . ASN B 1 171 ? -9.002 -28.961 55.110 1.00 33.62 170 ASN B O 1
ATOM 3314 N N . GLY B 1 172 ? -9.901 -26.921 55.206 1.00 21.29 171 GLY B N 1
ATOM 3315 C CA . GLY B 1 172 ? -11.225 -27.315 54.906 1.00 17.27 171 GLY B CA 1
ATOM 3316 C C . GLY B 1 172 ? -11.939 -27.858 56.112 1.00 14.44 171 GLY B C 1
ATOM 3317 O O . GLY B 1 172 ? -11.328 -28.254 57.116 1.00 15.72 171 GLY B O 1
ATOM 3318 N N . TRP B 1 173 ? -13.229 -27.871 56.057 1.00 11.67 172 TRP B N 1
ATOM 3319 C CA . TRP B 1 173 ? -14.030 -28.354 57.150 1.00 11.47 172 TRP B CA 1
ATOM 3320 C C . TRP B 1 173 ? -14.175 -29.862 57.016 1.00 11.75 172 TRP B C 1
ATOM 3321 O O . TRP B 1 173 ? -14.301 -30.397 55.922 1.00 17.72 172 TRP B O 1
ATOM 3332 N N . THR B 1 174 ? -14.105 -30.535 58.155 1.00 9.53 173 THR B N 1
ATOM 3333 C CA . THR B 1 174 ? -14.187 -32.003 58.183 1.00 10.03 173 THR B CA 1
ATOM 3334 C C . THR B 1 174 ? -15.142 -32.438 59.261 1.00 9.86 173 THR B C 1
ATOM 3335 O O . THR B 1 174 ? -15.385 -31.714 60.240 1.00 10.18 173 THR B O 1
ATOM 3339 N N . LYS B 1 175 ? -15.689 -33.630 59.103 1.00 9.15 174 LYS B N 1
ATOM 3340 C CA . LYS B 1 175 ? -16.689 -34.157 60.049 1.00 9.91 174 LYS B CA 1
ATOM 3341 C C . LYS B 1 175 ? -16.003 -34.745 61.257 1.00 9.20 174 LYS B C 1
ATOM 3342 O O . LYS B 1 175 ? -15.178 -35.652 61.117 1.00 9.39 174 LYS B O 1
ATOM 3348 N N . GLY B 1 176 ? -16.293 -34.209 62.433 1.00 9.33 175 GLY B N 1
ATOM 3349 C CA . GLY B 1 176 ? -15.661 -34.690 63.647 1.00 9.36 175 GLY B CA 1
ATOM 3350 C C . GLY B 1 176 ? -16.331 -35.866 64.326 1.00 8.87 175 GLY B C 1
ATOM 3351 O O . GLY B 1 176 ? -17.389 -36.301 63.901 1.00 8.88 175 GLY B O 1
ATOM 3352 N N . ALA B 1 177 ? -15.707 -36.318 65.399 1.00 8.22 176 ALA B N 1
ATOM 3353 C CA . ALA B 1 177 ? -16.102 -37.550 66.096 1.00 8.69 176 ALA B CA 1
ATOM 3354 C C . ALA B 1 177 ? -17.218 -37.346 67.093 1.00 8.34 176 ALA B C 1
ATOM 3355 O O . ALA B 1 177 ? -17.768 -38.299 67.616 1.00 9.34 176 ALA B O 1
ATOM 3357 N N . TYR B 1 178 ? -17.590 -36.103 67.372 1.00 7.32 177 TYR B N 1
ATOM 3358 C CA . TYR B 1 178 ? -18.654 -35.882 68.337 1.00 7.29 177 TYR B CA 1
ATOM 3359 C C . TYR B 1 178 ? -19.920 -36.653 68.024 1.00 8.37 177 TYR B C 1
ATOM 3360 O O . TYR B 1 178 ? -20.406 -36.650 66.918 1.00 8.50 177 TYR B O 1
ATOM 3369 N N . THR B 1 179 ? -20.453 -37.279 69.072 1.00 8.40 178 THR B N 1
ATOM 3370 C CA . THR B 1 179 ? -21.777 -37.828 69.049 1.00 8.88 178 THR B CA 1
ATOM 3371 C C . THR B 1 179 ? -22.472 -37.455 70.354 1.00 10.44 178 THR B C 1
ATOM 3372 O O . THR B 1 179 ? -21.831 -37.159 71.362 1.00 9.64 178 THR B O 1
ATOM 3376 N N . SER B 1 180 ? -23.787 -37.455 70.313 1.00 13.44 179 SER B N 1
ATOM 3377 C CA . SER B 1 180 ? -24.652 -37.295 71.467 1.00 14.32 179 SER B CA 1
ATOM 3378 C C . SER B 1 180 ? -26.006 -37.971 71.183 1.00 17.60 179 SER B C 1
ATOM 3379 O O . SER B 1 180 ? -26.304 -38.435 70.079 1.00 21.34 179 SER B O 1
ATOM 3382 N N . SER B 1 181 ? -26.842 -37.973 72.197 1.00 23.94 180 SER B N 1
ATOM 3383 C CA . SER B 1 181 ? -28.248 -38.339 72.044 1.00 27.55 180 SER B CA 1
ATOM 3384 C C . SER B 1 181 ? -29.109 -37.071 72.134 1.00 28.63 180 SER B C 1
ATOM 3385 O O . SER B 1 181 ? -29.176 -36.429 73.185 1.00 32.47 180 SER B O 1
ATOM 3388 N N . THR B 1 182 ? -29.729 -36.687 71.008 1.00 27.54 181 THR B N 1
ATOM 3389 C CA . THR B 1 182 ? -30.528 -35.462 70.918 1.00 25.05 181 THR B CA 1
ATOM 3390 C C . THR B 1 182 ? -31.982 -35.705 70.519 1.00 32.76 181 THR B C 1
ATOM 3391 O O . THR B 1 182 ? -32.350 -36.762 69.995 1.00 35.33 181 THR B O 1
ATOM 3395 N N . VAL B 1 183 ? -32.752 -34.662 70.762 1.00 32.55 182 VAL B N 1
ATOM 3396 C CA . VAL B 1 183 ? -34.155 -34.532 70.358 1.00 30.52 182 VAL B CA 1
ATOM 3397 C C . VAL B 1 183 ? -34.235 -33.365 69.355 1.00 32.76 182 VAL B C 1
ATOM 3398 O O . VAL B 1 183 ? -33.378 -32.466 69.367 1.00 30.47 182 VAL B O 1
ATOM 3402 N N . PRO B 1 184 ? -35.270 -33.347 68.500 1.00 30.72 183 PRO B N 1
ATOM 3403 C CA . PRO B 1 184 ? -35.384 -32.215 67.571 1.00 28.04 183 PRO B CA 1
ATOM 3404 C C . PRO B 1 184 ? -35.563 -30.921 68.363 1.00 29.84 183 PRO B C 1
ATOM 3405 O O . PRO B 1 184 ? -36.285 -30.904 69.354 1.00 27.98 183 PRO B O 1
ATOM 3409 N N . GLY B 1 185 ? -34.867 -29.872 67.938 1.00 25.05 184 GLY B N 1
ATOM 3410 C CA . GLY B 1 185 ? -34.943 -28.583 68.578 1.00 28.03 184 GLY B CA 1
ATOM 3411 C C . GLY B 1 185 ? -33.895 -28.401 69.657 1.00 28.54 184 GLY B C 1
ATOM 3412 O O . GLY B 1 185 ? -33.934 -27.439 70.404 1.00 31.13 184 GLY B O 1
ATOM 3413 N N . ASP B 1 186 ? -32.962 -29.320 69.791 1.00 21.13 185 ASP B N 1
ATOM 3414 C CA . ASP B 1 186 ? -31.946 -29.165 70.811 1.00 16.17 185 ASP B CA 1
ATOM 3415 C C . ASP B 1 186 ? -31.084 -27.923 70.589 1.00 16.74 185 ASP B C 1
ATOM 3416 O O . ASP B 1 186 ? -30.796 -27.523 69.467 1.00 17.78 185 ASP B O 1
ATOM 3421 N N A GLN B 1 187 ? -30.538 -27.446 71.666 0.70 12.38 186 GLN B N 1
ATOM 3422 N N B GLN B 1 187 ? -30.629 -27.357 71.692 0.30 13.80 186 GLN B N 1
ATOM 3423 C CA A GLN B 1 187 ? -29.785 -26.204 71.668 0.70 11.38 186 GLN B CA 1
ATOM 3424 C CA B GLN B 1 187 ? -29.816 -26.135 71.703 0.30 11.45 186 GLN B CA 1
ATOM 3425 C C A GLN B 1 187 ? -28.501 -26.496 72.395 0.70 9.63 186 GLN B C 1
ATOM 3426 C C B GLN B 1 187 ? -28.509 -26.492 72.396 0.30 9.56 186 GLN B C 1
ATOM 3427 O O A GLN B 1 187 ? -28.532 -27.131 73.459 0.70 11.32 186 GLN B O 1
ATOM 3428 O O B GLN B 1 187 ? -28.542 -27.139 73.453 0.30 10.92 186 GLN B O 1
ATOM 3439 N N . THR B 1 188 ? -27.369 -26.097 71.824 1.00 7.98 187 THR B N 1
ATOM 3440 C CA . THR B 1 188 ? -26.094 -26.437 72.408 1.00 7.41 187 THR B CA 1
ATOM 3441 C C . THR B 1 188 ? -25.271 -25.205 72.765 1.00 7.15 187 THR B C 1
ATOM 3442 O O . THR B 1 188 ? -25.531 -24.099 72.308 1.00 7.96 187 THR B O 1
ATOM 3446 N N . ALA B 1 189 ? -24.243 -25.421 73.556 1.00 6.34 188 ALA B N 1
ATOM 3447 C CA . ALA B 1 189 ? -23.234 -24.428 73.924 1.00 6.45 188 ALA B CA 1
ATOM 3448 C C . ALA B 1 189 ? -21.916 -25.172 74.102 1.00 6.23 188 ALA B C 1
ATOM 3449 O O . ALA B 1 189 ? -21.915 -26.320 74.566 1.00 6.63 188 ALA B O 1
ATOM 3451 N N . ALA B 1 190 ? -20.802 -24.575 73.773 1.00 6.11 189 ALA B N 1
ATOM 3452 C CA . ALA B 1 190 ? -19.497 -25.241 73.802 1.00 6.27 189 ALA B CA 1
ATOM 3453 C C . ALA B 1 190 ? -18.420 -24.360 74.365 1.00 5.90 189 ALA B C 1
ATOM 3454 O O . ALA B 1 190 ? -18.454 -23.159 74.178 1.00 6.86 189 ALA B O 1
ATOM 3456 N N . THR B 1 191 ? -17.451 -24.968 75.045 1.00 6.58 190 THR B N 1
ATOM 3457 C CA . THR B 1 191 ? -16.280 -24.285 75.544 1.00 7.20 190 THR B CA 1
ATOM 3458 C C . THR B 1 191 ? -15.083 -25.200 75.434 1.00 5.89 190 THR B C 1
ATOM 3459 O O . THR B 1 191 ? -15.233 -26.436 75.335 1.00 6.77 190 THR B O 1
ATOM 3463 N N . SER B 1 192 ? -13.883 -24.648 75.415 1.00 6.22 191 SER B N 1
ATOM 3464 C CA . SER B 1 192 ? -12.655 -25.432 75.276 1.00 7.01 191 SER B CA 1
ATOM 3465 C C . SER B 1 192 ? -11.527 -24.764 75.995 1.00 7.86 191 SER B C 1
ATOM 3466 O O . SER B 1 192 ? -11.525 -23.560 76.192 1.00 7.69 191 SER B O 1
ATOM 3469 N N . TRP B 1 193 ? -10.542 -25.542 76.393 1.00 7.66 192 TRP B N 1
ATOM 3470 C CA . TRP B 1 193 ? -9.361 -24.992 77.044 1.00 7.80 192 TRP B CA 1
ATOM 3471 C C . TRP B 1 193 ? -8.136 -25.855 76.803 1.00 7.99 192 TRP B C 1
ATOM 3472 O O . TRP B 1 193 ? -8.227 -27.031 76.513 1.00 8.40 192 TRP B O 1
ATOM 3483 N N . GLY B 1 194 ? -6.973 -25.223 76.937 1.00 9.06 193 GLY B N 1
ATOM 3484 C CA . GLY B 1 194 ? -5.692 -25.873 76.859 1.00 10.35 193 GLY B CA 1
ATOM 3485 C C . GLY B 1 194 ? -5.312 -26.231 75.447 1.00 11.94 193 GLY B C 1
ATOM 3486 O O . GLY B 1 194 ? -5.955 -25.793 74.491 1.00 14.53 193 GLY B O 1
ATOM 3487 N N . THR B 1 195 ? -4.295 -27.093 75.337 1.00 12.03 194 THR B N 1
ATOM 3488 C CA . THR B 1 195 ? -3.732 -27.426 74.057 1.00 13.66 194 THR B CA 1
ATOM 3489 C C . THR B 1 195 ? -4.126 -28.802 73.555 1.00 12.84 194 THR B C 1
ATOM 3490 O O . THR B 1 195 ? -3.897 -29.115 72.403 1.00 16.07 194 THR B O 1
ATOM 3494 N N . VAL B 1 196 ? -4.756 -29.608 74.413 1.00 11.53 195 VAL B N 1
ATOM 3495 C CA . VAL B 1 196 ? -5.114 -30.938 74.023 1.00 10.57 195 VAL B CA 1
ATOM 3496 C C . VAL B 1 196 ? -6.074 -30.944 72.821 1.00 11.60 195 VAL B C 1
ATOM 3497 O O . VAL B 1 196 ? -5.839 -31.646 71.849 1.00 13.89 195 VAL B O 1
ATOM 3501 N N . PRO B 1 197 ? -7.193 -30.202 72.874 1.00 10.62 196 PRO B N 1
ATOM 3502 C CA . PRO B 1 197 ? -7.737 -29.467 74.003 1.00 9.71 196 PRO B CA 1
ATOM 3503 C C . PRO B 1 197 ? -8.715 -30.337 74.788 1.00 8.74 196 PRO B C 1
ATOM 3504 O O . PRO B 1 197 ? -9.026 -31.441 74.375 1.00 11.01 196 PRO B O 1
ATOM 3508 N N . SER B 1 198 ? -9.229 -29.791 75.879 1.00 8.27 197 SER B N 1
ATOM 3509 C CA . SER B 1 198 ? -10.471 -30.270 76.439 1.00 8.02 197 SER B CA 1
ATOM 3510 C C . SER B 1 198 ? -11.620 -29.478 75.859 1.00 7.35 197 SER B C 1
ATOM 3511 O O . SER B 1 198 ? -11.486 -28.261 75.658 1.00 8.03 197 SER B O 1
ATOM 3514 N N . ILE B 1 199 ? -12.728 -30.152 75.564 1.00 6.93 198 ILE B N 1
ATOM 3515 C CA . ILE B 1 199 ? -13.938 -29.508 75.069 1.00 7.00 198 ILE B CA 1
ATOM 3516 C C . ILE B 1 199 ? -15.083 -29.982 75.957 1.00 5.93 198 ILE B C 1
ATOM 3517 O O . ILE B 1 199 ? -15.160 -31.168 76.333 1.00 6.00 198 ILE B O 1
ATOM 3522 N N . ARG B 1 200 ? -16.037 -29.093 76.237 1.00 6.19 199 ARG B N 1
ATOM 3523 C CA . ARG B 1 200 ? -17.294 -29.475 76.863 1.00 5.76 199 ARG B CA 1
ATOM 3524 C C . ARG B 1 200 ? -18.425 -28.958 76.004 1.00 5.77 199 ARG B C 1
ATOM 3525 O O . ARG B 1 200 ? -18.416 -27.755 75.665 1.00 6.87 199 ARG B O 1
ATOM 3533 N N . VAL B 1 201 ? -19.392 -29.799 75.654 1.00 5.78 200 VAL B N 1
ATOM 3534 C CA . VAL B 1 201 ? -20.544 -29.422 74.879 1.00 5.65 200 VAL B CA 1
ATOM 3535 C C . VAL B 1 201 ? -21.785 -29.704 75.702 1.00 6.10 200 VAL B C 1
ATOM 3536 O O . VAL B 1 201 ? -21.997 -30.837 76.149 1.00 6.33 200 VAL B O 1
ATOM 3540 N N . TYR B 1 202 ? -22.583 -28.693 75.934 1.00 6.14 201 TYR B N 1
ATOM 3541 C CA . TYR B 1 202 ? -23.829 -28.773 76.719 1.00 6.24 201 TYR B CA 1
ATOM 3542 C C . TYR B 1 202 ? -24.973 -28.761 75.765 1.00 7.17 201 TYR B C 1
ATOM 3543 O O . TYR B 1 202 ? -25.012 -27.952 74.847 1.00 7.85 201 TYR B O 1
ATOM 3552 N N . THR B 1 203 ? -25.927 -29.683 75.957 1.00 6.53 202 THR B N 1
ATOM 3553 C CA . THR B 1 203 ? -27.117 -29.767 75.119 1.00 7.15 202 THR B CA 1
ATOM 3554 C C . THR B 1 203 ? -28.357 -29.698 75.955 1.00 7.80 202 THR B C 1
ATOM 3555 O O . THR B 1 203 ? -28.501 -30.490 76.877 1.00 8.67 202 THR B O 1
ATOM 3559 N N . ALA B 1 204 ? -29.248 -28.745 75.635 1.00 8.59 203 ALA B N 1
ATOM 3560 C CA . ALA B 1 204 ? -30.585 -28.694 76.250 1.00 9.17 203 ALA B CA 1
ATOM 3561 C C . ALA B 1 204 ? -31.571 -29.453 75.329 1.00 10.74 203 ALA B C 1
ATOM 3562 O O . ALA B 1 204 ? -31.697 -29.130 74.153 1.00 11.92 203 ALA B O 1
ATOM 3564 N N . ASN B 1 205 ? -32.140 -30.534 75.866 1.00 12.67 204 ASN B N 1
ATOM 3565 C CA . ASN B 1 205 ? -33.024 -31.450 75.125 1.00 15.82 204 ASN B CA 1
ATOM 3566 C C . ASN B 1 205 ? -34.257 -31.582 75.979 1.00 14.36 204 ASN B C 1
ATOM 3567 O O . ASN B 1 205 ? -34.174 -32.082 77.073 1.00 14.48 204 ASN B O 1
ATOM 3572 N N . ASN B 1 206 ? -35.416 -31.110 75.495 1.00 16.29 205 ASN B N 1
ATOM 3573 C CA . ASN B 1 206 ? -36.671 -31.305 76.230 1.00 19.68 205 ASN B CA 1
ATOM 3574 C C . ASN B 1 206 ? -36.590 -30.988 77.743 1.00 18.40 205 ASN B C 1
ATOM 3575 O O . ASN B 1 206 ? -37.059 -31.740 78.575 1.00 19.20 205 ASN B O 1
ATOM 3580 N N . GLY B 1 207 ? -35.968 -29.869 78.078 1.00 18.01 206 GLY B N 1
ATOM 3581 C CA . GLY B 1 207 ? -35.938 -29.354 79.442 1.00 18.25 206 GLY B CA 1
ATOM 3582 C C . GLY B 1 207 ? -34.814 -29.855 80.320 1.00 14.95 206 GLY B C 1
ATOM 3583 O O . GLY B 1 207 ? -34.726 -29.469 81.483 1.00 15.41 206 GLY B O 1
ATOM 3584 N N . LYS B 1 208 ? -33.924 -30.674 79.772 1.00 12.98 207 LYS B N 1
ATOM 3585 C CA . LYS B 1 208 ? -32.777 -31.192 80.504 1.00 13.92 207 LYS B CA 1
ATOM 3586 C C . LYS B 1 208 ? -31.490 -30.835 79.765 1.00 10.53 207 LYS B C 1
ATOM 3587 O O . LYS B 1 208 ? -31.400 -31.053 78.539 1.00 11.48 207 LYS B O 1
ATOM 3593 N N . ILE B 1 209 ? -30.487 -30.354 80.509 1.00 8.71 208 ILE B N 1
ATOM 3594 C CA . ILE B 1 209 ? -29.153 -30.123 79.953 1.00 8.80 208 ILE B CA 1
ATOM 3595 C C . ILE B 1 209 ? -28.240 -31.234 80.415 1.00 8.57 208 ILE B C 1
ATOM 3596 O O . ILE B 1 209 ? -28.130 -31.509 81.601 1.00 9.93 208 ILE B O 1
ATOM 3601 N N . THR B 1 210 ? -27.522 -31.796 79.444 1.00 8.20 209 THR B N 1
ATOM 3602 C CA . THR B 1 210 ? -26.526 -32.799 79.679 1.00 8.09 209 THR B CA 1
ATOM 3603 C C . THR B 1 210 ? -25.224 -32.356 78.992 1.00 7.22 209 THR B C 1
ATOM 3604 O O . THR B 1 210 ? -25.198 -31.368 78.227 1.00 8.75 209 THR B O 1
ATOM 3608 N N . GLU B 1 211 ? -24.129 -33.047 79.288 1.00 7.38 210 GLU B N 1
ATOM 3609 C CA . GLU B 1 211 ? -22.797 -32.623 78.935 1.00 7.09 210 GLU B CA 1
ATOM 3610 C C . GLU B 1 211 ? -22.013 -33.754 78.293 1.00 6.84 210 GLU B C 1
ATOM 3611 O O . GLU B 1 211 ? -21.999 -34.886 78.793 1.00 8.11 210 GLU B O 1
ATOM 3617 N N . ARG B 1 212 ? -21.337 -33.436 77.193 1.00 6.88 211 ARG B N 1
ATOM 3618 C CA . ARG B 1 212 ? -20.402 -34.340 76.522 1.00 6.97 211 ARG B CA 1
ATOM 3619 C C . ARG B 1 212 ? -19.016 -33.739 76.593 1.00 6.35 211 ARG B C 1
ATOM 3620 O O . ARG B 1 212 ? -18.839 -32.529 76.456 1.00 7.30 211 ARG B O 1
ATOM 3628 N N . CYS B 1 213 ? -18.025 -34.586 76.806 1.00 6.88 212 CYS B N 1
ATOM 3629 C CA . CYS B 1 213 ? -16.701 -34.207 77.121 1.00 6.41 212 CYS B CA 1
ATOM 3630 C C . CYS B 1 213 ? -15.654 -34.832 76.240 1.00 6.37 212 CYS B C 1
ATOM 3631 O O . CYS B 1 213 ? -15.706 -36.034 76.003 1.00 7.21 212 CYS B O 1
ATOM 3634 N N . TRP B 1 214 ? -14.653 -34.049 75.855 1.00 7.46 213 TRP B N 1
ATOM 3635 C CA . TRP B 1 214 ? -13.475 -34.527 75.144 1.00 7.34 213 TRP B CA 1
ATOM 3636 C C . TRP B 1 214 ? -12.263 -34.060 75.922 1.00 8.20 213 TRP B C 1
ATOM 3637 O O . TRP B 1 214 ? -12.136 -32.874 76.230 1.00 8.28 213 TRP B O 1
ATOM 3648 N N . ASP B 1 215 ? -11.414 -34.991 76.274 1.00 8.36 214 ASP B N 1
ATOM 3649 C CA . ASP B 1 215 ? -10.160 -34.743 76.934 1.00 9.17 214 ASP B CA 1
ATOM 3650 C C . ASP B 1 215 ? -9.010 -35.328 76.130 1.00 10.33 214 ASP B C 1
ATOM 3651 O O . ASP B 1 215 ? -7.919 -35.528 76.688 1.00 12.17 214 ASP B O 1
ATOM 3656 N N . GLY B 1 216 ? -9.153 -35.502 74.830 1.00 9.30 215 GLY B N 1
ATOM 3657 C CA . GLY B 1 216 ? -8.080 -35.967 73.964 1.00 9.99 215 GLY B CA 1
ATOM 3658 C C . GLY B 1 216 ? -8.204 -37.389 73.475 1.00 10.79 215 GLY B C 1
ATOM 3659 O O . GLY B 1 216 ? -7.462 -37.758 72.576 1.00 13.59 215 GLY B O 1
ATOM 3660 N N . LYS B 1 217 ? -9.128 -38.170 74.050 1.00 9.86 216 LYS B N 1
ATOM 3661 C CA . LYS B 1 217 ? -9.154 -39.612 73.865 1.00 11.30 216 LYS B CA 1
ATOM 3662 C C . LYS B 1 217 ? -10.562 -40.157 73.764 1.00 12.94 216 LYS B C 1
ATOM 3663 O O . LYS B 1 217 ? -10.857 -41.276 74.214 1.00 20.51 216 LYS B O 1
ATOM 3669 N N . GLY B 1 218 ? -11.453 -39.437 73.152 1.00 10.69 217 GLY B N 1
ATOM 3670 C CA . GLY B 1 218 ? -12.796 -39.908 72.943 1.00 10.03 217 GLY B CA 1
ATOM 3671 C C . GLY B 1 218 ? -13.813 -39.044 73.689 1.00 8.50 217 GLY B C 1
ATOM 3672 O O . GLY B 1 218 ? -13.498 -38.348 74.649 1.00 12.63 217 GLY B O 1
ATOM 3673 N N . TRP B 1 219 ? -15.040 -39.088 73.215 1.00 8.24 218 TRP B N 1
ATOM 3674 C CA . TRP B 1 219 ? -16.163 -38.352 73.836 1.00 7.75 218 TRP B CA 1
ATOM 3675 C C . TRP B 1 219 ? -16.816 -39.217 74.911 1.00 7.63 218 TRP B C 1
ATOM 3676 O O . TRP B 1 219 ? -17.062 -40.408 74.674 1.00 10.00 218 TRP B O 1
ATOM 3687 N N . TYR B 1 220 ? -17.061 -38.637 76.080 1.00 8.06 219 TYR B N 1
ATOM 3688 C CA . TYR B 1 220 ? -17.774 -39.305 77.155 1.00 7.48 219 TYR B CA 1
ATOM 3689 C C . TYR B 1 220 ? -18.836 -38.367 77.721 1.00 7.33 219 TYR B C 1
ATOM 3690 O O . TYR B 1 220 ? -18.818 -37.157 77.472 1.00 8.87 219 TYR B O 1
ATOM 3699 N N . THR B 1 221 ? -19.734 -38.912 78.498 1.00 8.30 220 THR B N 1
ATOM 3700 C CA . THR B 1 221 ? -20.797 -38.161 79.126 1.00 8.50 220 THR B CA 1
ATOM 3701 C C . THR B 1 221 ? -20.325 -37.658 80.483 1.00 8.13 220 THR B C 1
ATOM 3702 O O . THR B 1 221 ? -19.910 -38.412 81.352 1.00 8.87 220 THR B O 1
ATOM 3706 N N . GLY B 1 222 ? -20.381 -36.367 80.670 1.00 8.14 221 GLY B N 1
ATOM 3707 C CA . GLY B 1 222 ? -19.904 -35.729 81.883 1.00 8.66 221 GLY B CA 1
ATOM 3708 C C . GLY B 1 222 ? -20.861 -35.793 83.033 1.00 7.64 221 GLY B C 1
ATOM 3709 O O . GLY B 1 222 ? -22.031 -36.161 82.889 1.00 8.66 221 GLY B O 1
ATOM 3710 N N . ALA B 1 223 ? -20.414 -35.270 84.169 1.00 7.99 222 ALA B N 1
ATOM 3711 C CA . ALA B 1 223 ? -21.197 -35.273 85.393 1.00 9.37 222 ALA B CA 1
ATOM 3712 C C . ALA B 1 223 ? -22.350 -34.267 85.396 1.00 9.17 222 ALA B C 1
ATOM 3713 O O . ALA B 1 223 ? -23.292 -34.420 86.163 1.00 11.09 222 ALA B O 1
ATOM 3715 N N . PHE B 1 224 ? -22.314 -33.234 84.549 1.00 8.97 223 PHE B N 1
ATOM 3716 C CA . PHE B 1 224 ? -23.315 -32.175 84.598 1.00 8.39 223 PHE B CA 1
ATOM 3717 C C . PHE B 1 224 ? -24.686 -32.663 84.131 1.00 7.93 223 PHE B C 1
ATOM 3718 O O . PHE B 1 224 ? -24.858 -33.149 83.010 1.00 9.52 223 PHE B O 1
ATOM 3726 N N . ASN B 1 225 ? -25.687 -32.474 84.988 1.00 9.57 224 ASN B N 1
ATOM 3727 C CA . ASN B 1 225 ? -27.065 -32.719 84.647 1.00 10.40 224 ASN B CA 1
ATOM 3728 C C . ASN B 1 225 ? -27.921 -31.726 85.406 1.00 10.63 224 ASN B C 1
ATOM 3729 O O . ASN B 1 225 ? -27.992 -31.788 86.612 1.00 12.16 224 ASN B O 1
ATOM 3734 N N . GLU B 1 226 ? -28.525 -30.785 84.697 1.00 9.57 225 GLU B N 1
ATOM 3735 C CA . GLU B 1 226 ? -29.340 -29.764 85.306 1.00 10.49 225 GLU B CA 1
ATOM 3736 C C . GLU B 1 226 ? -30.478 -29.389 84.351 1.00 11.93 225 GLU B C 1
ATOM 3737 O O . GLU B 1 226 ? -30.366 -29.498 83.124 1.00 11.33 225 GLU B O 1
ATOM 3743 N N . PRO B 1 227 ? -31.606 -28.950 84.945 1.00 11.45 226 PRO B N 1
ATOM 3744 C CA . PRO B 1 227 ? -32.716 -28.513 84.130 1.00 11.14 226 PRO B CA 1
ATOM 3745 C C . PRO B 1 227 ? -32.407 -27.275 83.296 1.00 10.42 226 PRO B C 1
ATOM 3746 O O . PRO B 1 227 ? -31.679 -26.396 83.729 1.00 12.64 226 PRO B O 1
ATOM 3750 N N . GLY B 1 228 ? -32.955 -27.227 82.100 1.00 11.46 227 GLY B N 1
ATOM 3751 C CA . GLY B 1 228 ? -32.909 -26.065 81.263 1.00 11.35 227 GLY B CA 1
ATOM 3752 C C . GLY B 1 228 ? -33.409 -26.331 79.856 1.00 10.96 227 GLY B C 1
ATOM 3753 O O . GLY B 1 228 ? -33.265 -27.428 79.295 1.00 12.69 227 GLY B O 1
ATOM 3754 N N . ASP B 1 229 ? -33.934 -25.264 79.264 1.00 11.92 228 ASP B N 1
ATOM 3755 C CA . ASP B 1 229 ? -34.352 -25.232 77.883 1.00 13.73 228 ASP B CA 1
ATOM 3756 C C . ASP B 1 229 ? -33.325 -24.551 76.994 1.00 11.68 228 ASP B C 1
ATOM 3757 O O . ASP B 1 229 ? -33.331 -24.742 75.792 1.00 13.60 228 ASP B O 1
ATOM 3762 N N . ASN B 1 230 ? -32.483 -23.719 77.592 1.00 12.08 229 ASN B N 1
ATOM 3763 C CA . ASN B 1 230 ? -31.452 -22.977 76.892 1.00 11.41 229 ASN B CA 1
ATOM 3764 C C . ASN B 1 230 ? -30.214 -22.990 77.758 1.00 8.90 229 ASN B C 1
ATOM 3765 O O . ASN B 1 230 ? -30.286 -23.002 78.958 1.00 10.10 229 ASN B O 1
ATOM 3770 N N . VAL B 1 231 ? -29.075 -22.947 77.099 1.00 8.85 230 VAL B N 1
ATOM 3771 C CA . VAL B 1 231 ? -27.803 -23.012 77.768 1.00 8.28 230 VAL B CA 1
ATOM 3772 C C . VAL B 1 231 ? -26.777 -22.120 77.092 1.00 8.56 230 VAL B C 1
ATOM 3773 O O . VAL B 1 231 ? -26.714 -22.034 75.865 1.00 8.82 230 VAL B O 1
ATOM 3777 N N . SER B 1 232 ? -25.937 -21.484 77.913 1.00 7.98 231 SER B N 1
ATOM 3778 C CA . SER B 1 232 ? -24.693 -20.849 77.450 1.00 7.15 231 SER B CA 1
ATOM 3779 C C . SER B 1 232 ? -23.584 -21.213 78.399 1.00 6.35 231 SER B C 1
ATOM 3780 O O . SER B 1 232 ? -23.852 -21.698 79.517 1.00 7.08 231 SER B O 1
ATOM 3783 N N . VAL B 1 233 ? -22.338 -21.030 78.006 1.00 6.30 232 VAL B N 1
ATOM 3784 C CA . VAL B 1 233 ? -21.207 -21.414 78.824 1.00 6.11 232 VAL B CA 1
ATOM 3785 C C . VAL B 1 233 ? -20.042 -20.502 78.552 1.00 6.29 232 VAL B C 1
ATOM 3786 O O . VAL B 1 233 ? -19.833 -20.023 77.438 1.00 7.78 232 VAL B O 1
ATOM 3790 N N . THR B 1 234 ? -19.221 -20.323 79.584 1.00 6.32 233 THR B N 1
ATOM 3791 C CA . THR B 1 234 ? -17.888 -19.738 79.476 1.00 6.17 233 THR B CA 1
ATOM 3792 C C . THR B 1 234 ? -16.931 -20.449 80.417 1.00 6.03 233 THR B C 1
ATOM 3793 O O . THR B 1 234 ? -17.375 -21.092 81.360 1.00 7.44 233 THR B O 1
ATOM 3797 N N . SER B 1 235 ? -15.643 -20.349 80.179 1.00 7.15 234 SER B N 1
ATOM 3798 C CA . SER B 1 235 ? -14.645 -20.953 81.042 1.00 7.31 234 SER B CA 1
ATOM 3799 C C . SER B 1 235 ? -13.367 -20.170 80.983 1.00 7.65 234 SER B C 1
ATOM 3800 O O . SER B 1 235 ? -13.088 -19.474 80.029 1.00 7.99 234 SER B O 1
ATOM 3803 N N . TRP B 1 236 ? -12.550 -20.352 82.020 1.00 7.44 235 TRP B N 1
ATOM 3804 C CA . TRP B 1 236 ? -11.250 -19.747 82.135 1.00 7.76 235 TRP B CA 1
ATOM 3805 C C . TRP B 1 236 ? -10.356 -20.605 82.964 1.00 8.26 235 TRP B C 1
ATOM 3806 O O . TRP B 1 236 ? -10.784 -21.355 83.824 1.00 9.49 235 TRP B O 1
ATOM 3817 N N . LEU B 1 237 ? -9.056 -20.443 82.712 1.00 9.95 236 LEU B N 1
ATOM 3818 C CA . LEU B 1 237 ? -8.009 -21.122 83.474 1.00 11.83 236 LEU B CA 1
ATOM 3819 C C . LEU B 1 237 ? -7.421 -20.203 84.514 1.00 12.76 236 LEU B C 1
ATOM 3820 O O . LEU B 1 237 ? -7.272 -19.004 84.287 1.00 15.04 236 LEU B O 1
ATOM 3825 N N . VAL B 1 238 ? -7.101 -20.764 85.674 1.00 12.52 237 VAL B N 1
ATOM 3826 C CA . VAL B 1 238 ? -6.199 -20.123 86.610 1.00 13.24 237 VAL B CA 1
ATOM 3827 C C . VAL B 1 238 ? -5.026 -21.111 86.733 1.00 16.37 237 VAL B C 1
ATOM 3828 O O . VAL B 1 238 ? -5.149 -22.184 87.323 1.00 16.15 237 VAL B O 1
ATOM 3832 N N . GLY B 1 239 ? -3.936 -20.799 86.036 1.00 18.34 238 GLY B N 1
ATOM 3833 C CA . GLY B 1 239 ? -2.866 -21.765 85.872 1.00 18.65 238 GLY B CA 1
ATOM 3834 C C . GLY B 1 239 ? -3.378 -22.956 85.070 1.00 19.45 238 GLY B C 1
ATOM 3835 O O . GLY B 1 239 ? -3.862 -22.794 83.947 1.00 23.52 238 GLY B O 1
ATOM 3836 N N . SER B 1 240 ? -3.296 -24.153 85.659 1.00 19.96 239 SER B N 1
ATOM 3837 C CA . SER B 1 240 ? -3.771 -25.362 84.987 1.00 20.27 239 SER B CA 1
ATOM 3838 C C . SER B 1 240 ? -5.206 -25.731 85.398 1.00 19.38 239 SER B C 1
ATOM 3839 O O . SER B 1 240 ? -5.765 -26.671 84.866 1.00 23.56 239 SER B O 1
ATOM 3842 N N . ALA B 1 241 ? -5.807 -24.962 86.311 1.00 16.97 240 ALA B N 1
ATOM 3843 C CA . ALA B 1 241 ? -7.114 -25.301 86.817 1.00 14.82 240 ALA B CA 1
ATOM 3844 C C . ALA B 1 241 ? -8.224 -24.631 86.020 1.00 12.86 240 ALA B C 1
ATOM 3845 O O . ALA B 1 241 ? -8.266 -23.409 85.922 1.00 12.77 240 ALA B O 1
ATOM 3847 N N . ILE B 1 242 ? -9.137 -25.427 85.483 1.00 12.19 241 ILE B N 1
ATOM 3848 C CA . ILE B 1 242 ? -10.296 -24.927 84.727 1.00 10.08 241 ILE B CA 1
ATOM 3849 C C . ILE B 1 242 ? -11.434 -24.520 85.641 1.00 9.48 241 ILE B C 1
ATOM 3850 O O . ILE B 1 242 ? -11.727 -25.153 86.647 1.00 11.11 241 ILE B O 1
ATOM 3855 N N . HIS B 1 243 ? -12.074 -23.440 85.277 1.00 8.75 242 HIS B N 1
ATOM 3856 C CA . HIS B 1 243 ? -13.277 -22.974 85.922 1.00 7.69 242 HIS B CA 1
ATOM 3857 C C . HIS B 1 243 ? -14.313 -22.816 84.848 1.00 7.14 242 HIS B C 1
ATOM 3858 O O . HIS B 1 243 ? -14.035 -22.195 83.816 1.00 8.41 242 HIS B O 1
ATOM 3865 N N . ILE B 1 244 ? -15.510 -23.341 85.058 1.00 6.50 243 ILE B N 1
ATOM 3866 C CA . ILE B 1 244 ? -16.597 -23.326 84.070 1.00 6.17 243 ILE B CA 1
ATOM 3867 C C . ILE B 1 244 ? -17.824 -22.706 84.670 1.00 5.88 243 ILE B C 1
ATOM 3868 O O . ILE B 1 244 ? -18.163 -22.993 85.827 1.00 7.02 243 ILE B O 1
ATOM 3873 N N . ARG B 1 245 ? -18.525 -21.886 83.896 1.00 5.86 244 ARG B N 1
ATOM 3874 C CA . ARG B 1 245 ? -19.822 -21.380 84.289 1.00 6.04 244 ARG B CA 1
ATOM 3875 C C . ARG B 1 245 ? -20.823 -21.693 83.205 1.00 6.20 244 ARG B C 1
ATOM 3876 O O . ARG B 1 245 ? -20.656 -21.292 82.048 1.00 6.74 244 ARG B O 1
ATOM 3884 N N . VAL B 1 246 ? -21.888 -22.411 83.575 1.00 5.94 245 VAL B N 1
ATOM 3885 C CA . VAL B 1 246 ? -22.962 -22.775 82.674 1.00 6.15 245 VAL B CA 1
ATOM 3886 C C . VAL B 1 246 ? -24.211 -22.003 83.110 1.00 6.65 245 VAL B C 1
ATOM 3887 O O . VAL B 1 246 ? -24.575 -22.007 84.287 1.00 7.43 245 VAL B O 1
ATOM 3891 N N . TYR B 1 247 ? -24.834 -21.299 82.171 1.00 6.49 246 TYR B N 1
ATOM 3892 C CA . TYR B 1 247 ? -26.044 -20.534 82.434 1.00 7.35 246 TYR B CA 1
ATOM 3893 C C . TYR B 1 247 ? -27.216 -21.297 81.849 1.00 7.29 246 TYR B C 1
ATOM 3894 O O . TYR B 1 247 ? -27.354 -21.391 80.629 1.00 7.83 246 TYR B O 1
ATOM 3903 N N . ALA B 1 248 ? -28.030 -21.886 82.713 1.00 7.53 247 ALA B N 1
ATOM 3904 C CA . ALA B 1 248 ? -29.155 -22.724 82.340 1.00 8.60 247 ALA B CA 1
ATOM 3905 C C . ALA B 1 248 ? -30.445 -21.948 82.501 1.00 9.85 247 ALA B C 1
ATOM 3906 O O . ALA B 1 248 ? -30.733 -21.466 83.585 1.00 10.56 247 ALA B O 1
ATOM 3908 N N . SER B 1 249 ? -31.212 -21.816 81.445 1.00 10.13 248 SER B N 1
ATOM 3909 C CA . SER B 1 249 ? -32.458 -21.076 81.501 1.00 11.48 248 SER B CA 1
ATOM 3910 C C . SER B 1 249 ? -33.669 -21.953 81.252 1.00 10.88 248 SER B C 1
ATOM 3911 O O . SER B 1 249 ? -33.708 -22.758 80.346 1.00 11.94 248 SER B O 1
ATOM 3914 N N . THR B 1 250 ? -34.651 -21.817 82.144 1.00 15.35 249 THR B N 1
ATOM 3915 C CA . THR B 1 250 ? -36.077 -22.283 81.925 1.00 20.77 249 THR B CA 1
ATOM 3916 C C . THR B 1 250 ? -37.037 -21.171 82.246 1.00 22.67 249 THR B C 1
ATOM 3917 O O . THR B 1 250 ? -36.989 -20.711 83.352 1.00 18.12 249 THR B O 1
ATOM 3921 N N . GLY B 1 251 ? -37.933 -20.751 81.314 1.00 24.15 250 GLY B N 1
ATOM 3922 C CA . GLY B 1 251 ? -38.811 -19.623 81.581 1.00 25.48 250 GLY B CA 1
ATOM 3923 C C . GLY B 1 251 ? -38.049 -18.331 81.734 1.00 24.48 250 GLY B C 1
ATOM 3924 O O . GLY B 1 251 ? -37.386 -17.873 80.817 1.00 42.05 250 GLY B O 1
ATOM 3925 N N . THR B 1 252 ? -38.143 -17.566 82.723 1.00 26.42 251 THR B N 1
ATOM 3926 C CA . THR B 1 252 ? -37.342 -16.353 82.808 1.00 28.37 251 THR B CA 1
ATOM 3927 C C . THR B 1 252 ? -36.321 -16.587 83.878 1.00 29.91 251 THR B C 1
ATOM 3928 O O . THR B 1 252 ? -35.685 -15.632 84.352 1.00 29.91 251 THR B O 1
ATOM 3932 N N . THR B 1 253 ? -36.125 -17.875 84.225 1.00 21.28 252 THR B N 1
ATOM 3933 C CA . THR B 1 253 ? -35.212 -18.166 85.294 1.00 18.63 252 THR B CA 1
ATOM 3934 C C . THR B 1 253 ? -33.915 -18.698 84.735 1.00 14.18 252 THR B C 1
ATOM 3935 O O . THR B 1 253 ? -33.888 -19.776 84.155 1.00 15.50 252 THR B O 1
ATOM 3939 N N . THR B 1 254 ? -32.838 -17.974 84.981 1.00 12.08 253 THR B N 1
ATOM 3940 C CA . THR B 1 254 ? -31.506 -18.432 84.650 1.00 10.40 253 THR B CA 1
ATOM 3941 C C . THR B 1 254 ? -30.772 -18.787 85.910 1.00 10.42 253 THR B C 1
ATOM 3942 O O . THR B 1 254 ? -30.678 -17.969 86.830 1.00 12.33 253 THR B O 1
ATOM 3946 N N . THR B 1 255 ? -30.235 -19.991 85.956 1.00 9.56 254 THR B N 1
ATOM 3947 C CA . THR B 1 255 ? -29.416 -20.458 87.039 1.00 9.64 254 THR B CA 1
ATOM 3948 C C . THR B 1 255 ? -27.992 -20.688 86.548 1.00 7.56 254 THR B C 1
ATOM 3949 O O . THR B 1 255 ? -27.778 -21.286 85.533 1.00 8.90 254 THR B O 1
ATOM 3953 N N . GLU B 1 256 ? -27.019 -20.191 87.294 1.00 7.66 255 GLU B N 1
ATOM 3954 C CA . GLU B 1 256 ? -25.595 -20.368 87.008 1.00 6.81 255 GLU B CA 1
ATOM 3955 C C . GLU B 1 256 ? -25.108 -21.590 87.779 1.00 6.49 255 GLU B C 1
ATOM 3956 O O . GLU B 1 256 ? -25.347 -21.728 88.984 1.00 8.63 255 GLU B O 1
ATOM 3962 N N . TRP B 1 257 ? -24.393 -22.459 87.077 1.00 7.45 256 TRP B N 1
ATOM 3963 C CA . TRP B 1 257 ? -23.750 -23.631 87.646 1.00 7.24 256 TRP B CA 1
ATOM 3964 C C . TRP B 1 257 ? -22.256 -23.495 87.472 1.00 7.54 256 TRP B C 1
ATOM 3965 O O . TRP B 1 257 ? -21.771 -23.136 86.403 1.00 8.06 256 TRP B O 1
ATOM 3976 N N . CYS B 1 258 ? -21.500 -23.806 88.525 1.00 7.86 257 CYS B N 1
ATOM 3977 C CA . CYS B 1 258 ? -20.084 -23.521 88.631 1.00 7.39 257 CYS B CA 1
ATOM 3978 C C . CYS B 1 258 ? -19.268 -24.758 88.808 1.00 7.65 257 CYS B C 1
ATOM 3979 O O . CYS B 1 258 ? -19.511 -25.504 89.771 1.00 9.26 257 CYS B O 1
ATOM 3982 N N . TRP B 1 259 ? -18.281 -24.965 87.960 1.00 7.25 258 TRP B N 1
ATOM 3983 C CA . TRP B 1 259 ? -17.277 -26.002 88.163 1.00 8.30 258 TRP B CA 1
ATOM 3984 C C . TRP B 1 259 ? -15.962 -25.310 88.496 1.00 9.01 258 TRP B C 1
ATOM 3985 O O . TRP B 1 259 ? -15.497 -24.498 87.749 1.00 8.72 258 TRP B O 1
ATOM 3996 N N . ASP B 1 260 ? -15.389 -25.634 89.654 1.00 9.79 259 ASP B N 1
ATOM 3997 C CA . ASP B 1 260 ? -14.161 -25.060 90.135 1.00 10.69 259 ASP B CA 1
ATOM 3998 C C . ASP B 1 260 ? -13.207 -26.131 90.647 1.00 12.50 259 ASP B C 1
ATOM 3999 O O . ASP B 1 260 ? -12.365 -25.847 91.489 1.00 18.96 259 ASP B O 1
ATOM 4004 N N . GLY B 1 261 ? -13.341 -27.340 90.121 1.00 12.95 260 GLY B N 1
ATOM 4005 C CA . GLY B 1 261 ? -12.349 -28.373 90.312 1.00 16.55 260 GLY B CA 1
ATOM 4006 C C . GLY B 1 261 ? -12.849 -29.752 90.641 1.00 17.72 260 GLY B C 1
ATOM 4007 O O . GLY B 1 261 ? -12.220 -30.774 90.327 1.00 21.04 260 GLY B O 1
ATOM 4008 N N . ASN B 1 262 ? -13.979 -29.803 91.327 1.00 16.11 261 ASN B N 1
ATOM 4009 C CA . ASN B 1 262 ? -14.465 -31.092 91.827 1.00 15.82 261 ASN B CA 1
ATOM 4010 C C . ASN B 1 262 ? -15.947 -31.023 92.234 1.00 16.53 261 ASN B C 1
ATOM 4011 O O . ASN B 1 262 ? -16.305 -31.318 93.352 1.00 24.09 261 ASN B O 1
ATOM 4016 N N . GLY B 1 263 ? -16.797 -30.594 91.354 1.00 18.01 262 GLY B N 1
ATOM 4017 C CA . GLY B 1 263 ? -18.234 -30.607 91.530 1.00 12.94 262 GLY B CA 1
ATOM 4018 C C . GLY B 1 263 ? -18.836 -29.340 90.961 1.00 9.78 262 GLY B C 1
ATOM 4019 O O . GLY B 1 263 ? -18.173 -28.336 90.799 1.00 12.14 262 GLY B O 1
ATOM 4020 N N . TRP B 1 264 ? -20.116 -29.448 90.644 1.00 8.83 263 TRP B N 1
ATOM 4021 C CA . TRP B 1 264 ? -20.937 -28.353 90.169 1.00 9.10 263 TRP B CA 1
ATOM 4022 C C . TRP B 1 264 ? -21.703 -27.740 91.312 1.00 9.43 263 TRP B C 1
ATOM 4023 O O . TRP B 1 264 ? -22.318 -28.450 92.113 1.00 12.31 263 TRP B O 1
ATOM 4034 N N . THR B 1 265 ? -21.642 -26.421 91.447 1.00 8.73 264 THR B N 1
ATOM 4035 C CA . THR B 1 265 ? -22.318 -25.734 92.545 1.00 9.72 264 THR B CA 1
ATOM 4036 C C . THR B 1 265 ? -23.149 -24.576 91.985 1.00 8.84 264 THR B C 1
ATOM 4037 O O . THR B 1 265 ? -22.897 -24.078 90.901 1.00 8.98 264 THR B O 1
ATOM 4041 N N . LYS B 1 266 ? -24.179 -24.181 92.717 1.00 9.14 265 LYS B N 1
ATOM 4042 C CA . LYS B 1 266 ? -25.067 -23.146 92.279 1.00 8.71 265 LYS B CA 1
ATOM 4043 C C . LYS B 1 266 ? -24.464 -21.797 92.527 1.00 9.81 265 LYS B C 1
ATOM 4044 O O . LYS B 1 266 ? -24.172 -21.437 93.650 1.00 10.62 265 LYS B O 1
ATOM 4050 N N . GLY B 1 267 ? -24.267 -21.022 91.477 1.00 9.23 266 GLY B N 1
ATOM 4051 C CA . GLY B 1 267 ? -23.598 -19.736 91.587 1.00 9.75 266 GLY B CA 1
ATOM 4052 C C . GLY B 1 267 ? -24.492 -18.602 92.059 1.00 8.62 266 GLY B C 1
ATOM 4053 O O . GLY B 1 267 ? -25.719 -18.753 92.105 1.00 9.55 266 GLY B O 1
ATOM 4054 N N . ALA B 1 268 ? -23.883 -17.460 92.317 1.00 8.92 267 ALA B N 1
ATOM 4055 C CA . ALA B 1 268 ? -24.566 -16.294 92.793 1.00 10.01 267 ALA B CA 1
ATOM 4056 C C . ALA B 1 268 ? -25.328 -15.513 91.746 1.00 9.52 267 ALA B C 1
ATOM 4057 O O . ALA B 1 268 ? -26.044 -14.573 92.094 1.00 12.25 267 ALA B O 1
ATOM 4059 N N . TYR B 1 269 ? -25.125 -15.798 90.466 1.00 8.43 268 TYR B N 1
ATOM 4060 C CA . TYR B 1 269 ? -25.836 -15.090 89.417 1.00 8.70 268 TYR B CA 1
ATOM 4061 C C . TYR B 1 269 ? -27.327 -15.004 89.658 1.00 10.31 268 TYR B C 1
ATOM 4062 O O . TYR B 1 269 ? -27.978 -15.985 89.979 1.00 12.66 268 TYR B O 1
ATOM 4071 N N . THR B 1 270 ? -27.809 -13.784 89.495 1.00 14.44 269 THR B N 1
ATOM 4072 C CA . THR B 1 270 ? -29.206 -13.444 89.371 1.00 19.61 269 THR B CA 1
ATOM 4073 C C . THR B 1 270 ? -29.287 -12.466 88.180 1.00 22.00 269 THR B C 1
ATOM 4074 O O . THR B 1 270 ? -28.300 -11.726 87.832 1.00 20.85 269 THR B O 1
ATOM 4078 N N . ALA B 1 271 ? -30.451 -12.404 87.552 1.00 24.16 270 ALA B N 1
ATOM 4079 C CA . ALA B 1 271 ? -30.602 -11.506 86.396 1.00 27.71 270 ALA B CA 1
ATOM 4080 C C . ALA B 1 271 ? -31.200 -10.158 86.795 1.00 30.46 270 ALA B C 1
ATOM 4081 O O . ALA B 1 271 ? -31.178 -9.787 87.984 1.00 35.10 270 ALA B O 1
#

CATH classification: 2.120.10.70